Protein AF-A0A484AY51-F1 (afdb_monomer_lite)

Structure (mmCIF, N/CA/C/O backbone):
data_AF-A0A484AY51-F1
#
_entry.id   AF-A0A484AY51-F1
#
loop_
_atom_site.group_PDB
_atom_site.id
_atom_site.type_symbol
_atom_site.label_atom_id
_atom_site.label_alt_id
_atom_site.label_comp_id
_atom_site.label_asym_id
_atom_site.label_entity_id
_atom_site.label_seq_id
_atom_site.pdbx_PDB_ins_code
_atom_site.Cartn_x
_atom_site.Cartn_y
_atom_site.Cartn_z
_atom_site.occupancy
_atom_site.B_iso_or_equiv
_atom_site.auth_seq_id
_atom_site.auth_comp_id
_atom_site.auth_asym_id
_atom_site.auth_atom_id
_atom_site.pdbx_PDB_model_num
ATOM 1 N N . MET A 1 1 ? -31.435 -18.342 19.266 1.00 56.81 1 MET A N 1
ATOM 2 C CA . MET A 1 1 ? -32.125 -17.914 18.038 1.00 56.81 1 MET A CA 1
ATOM 3 C C . MET A 1 1 ? -33.292 -17.055 18.434 1.00 56.81 1 MET A C 1
ATOM 5 O O . MET A 1 1 ? -34.132 -17.495 19.212 1.00 56.81 1 MET A O 1
ATOM 9 N N . THR A 1 2 ? -33.262 -15.815 17.988 1.00 71.94 2 THR A N 1
ATOM 10 C CA . THR A 1 2 ? -34.266 -14.807 18.298 1.00 71.94 2 THR A CA 1
ATOM 11 C C . THR A 1 2 ? -35.430 -14.921 17.310 1.00 71.94 2 THR A C 1
ATOM 13 O O . THR A 1 2 ? -35.272 -15.428 16.202 1.00 71.94 2 THR A O 1
ATOM 16 N N . GLU A 1 3 ? -36.619 -14.450 17.688 1.00 75.69 3 GLU A N 1
ATOM 17 C CA . GLU A 1 3 ? -37.786 -14.359 16.788 1.00 75.69 3 GLU A CA 1
ATOM 18 C C . GLU A 1 3 ? -37.479 -13.536 15.515 1.00 75.69 3 GLU A C 1
ATOM 20 O O . GLU A 1 3 ? -38.120 -13.686 14.474 1.00 75.69 3 GLU A O 1
ATOM 25 N N . TRP A 1 4 ? -36.458 -12.684 15.606 1.00 78.94 4 TRP A N 1
ATOM 26 C CA . TRP A 1 4 ? -35.929 -11.865 14.529 1.00 78.94 4 TRP A CA 1
ATOM 27 C C . TRP A 1 4 ? -35.186 -12.695 13.468 1.00 78.94 4 TRP A C 1
ATOM 29 O O . TRP A 1 4 ? -35.510 -12.569 12.288 1.00 78.94 4 TRP A O 1
ATOM 39 N N . ASP A 1 5 ? -34.316 -13.631 13.875 1.00 78.81 5 ASP A N 1
ATOM 40 C CA . ASP A 1 5 ? -33.577 -14.527 12.960 1.00 78.81 5 ASP A CA 1
ATOM 41 C C . ASP A 1 5 ? -34.530 -15.357 12.077 1.00 78.81 5 ASP A C 1
ATOM 43 O O . ASP A 1 5 ? -34.266 -15.621 10.903 1.00 78.81 5 ASP A O 1
ATOM 47 N N . PHE A 1 6 ? -35.680 -15.755 12.634 1.00 85.75 6 PHE A N 1
ATOM 48 C CA . PHE A 1 6 ? -36.718 -16.471 11.893 1.00 85.75 6 PHE A CA 1
ATOM 49 C C . PHE A 1 6 ? -37.406 -15.587 10.852 1.00 85.75 6 PHE A C 1
ATOM 51 O O . PHE A 1 6 ? -37.556 -16.007 9.704 1.00 85.75 6 PHE A O 1
ATOM 58 N N . LYS A 1 7 ? -37.822 -14.372 11.236 1.00 86.88 7 LYS A N 1
ATOM 59 C CA . LYS A 1 7 ? -38.472 -13.422 10.318 1.00 86.88 7 LYS A CA 1
ATOM 60 C C . LYS A 1 7 ? -37.542 -13.046 9.167 1.00 86.88 7 LYS A C 1
ATOM 62 O O . LYS A 1 7 ? -37.990 -12.962 8.027 1.00 86.88 7 LYS A O 1
ATOM 67 N N . GLU A 1 8 ? -36.253 -12.884 9.451 1.00 89.19 8 GLU A N 1
ATOM 68 C CA . GLU A 1 8 ? -35.246 -12.563 8.445 1.00 89.19 8 GLU A CA 1
ATOM 69 C C . GLU A 1 8 ? -35.010 -13.722 7.464 1.00 89.19 8 GLU A C 1
ATOM 71 O O . GLU A 1 8 ? -35.082 -13.527 6.248 1.00 89.19 8 GLU A O 1
ATOM 76 N N . LEU A 1 9 ? -34.782 -14.944 7.966 1.00 90.38 9 LEU A N 1
ATOM 77 C CA . LEU A 1 9 ? -34.626 -16.126 7.113 1.00 90.38 9 LEU A CA 1
ATOM 78 C C . LEU A 1 9 ? -35.885 -16.374 6.274 1.00 90.38 9 LEU A C 1
ATOM 80 O O . LEU A 1 9 ? -35.796 -16.731 5.101 1.00 90.38 9 LEU A O 1
ATOM 84 N N . ARG A 1 10 ? -37.064 -16.148 6.860 1.00 91.69 10 ARG A N 1
ATOM 85 C CA . ARG A 1 10 ? -38.342 -16.295 6.170 1.00 91.69 10 ARG A CA 1
ATOM 86 C C . ARG A 1 10 ? -38.485 -15.316 5.010 1.00 91.69 10 ARG A C 1
ATOM 88 O O . ARG A 1 10 ? -38.770 -15.755 3.901 1.00 91.69 10 ARG A O 1
ATOM 95 N N . ALA A 1 11 ? -38.210 -14.032 5.241 1.00 91.19 11 ALA A N 1
ATOM 96 C CA . ALA A 1 11 ? -38.243 -13.017 4.192 1.00 91.19 11 ALA A CA 1
ATOM 97 C C . ALA A 1 11 ? -37.279 -13.354 3.040 1.00 91.19 11 ALA A C 1
ATOM 99 O O . ALA A 1 11 ? -37.641 -13.240 1.871 1.00 91.19 11 ALA A O 1
ATOM 100 N N . LYS A 1 12 ? -36.071 -13.837 3.362 1.00 92.12 12 LYS A N 1
ATOM 101 C CA . LYS A 1 12 ? -35.072 -14.271 2.372 1.00 92.12 12 LYS A CA 1
ATOM 102 C C . LYS A 1 12 ? -35.547 -15.463 1.530 1.00 92.12 12 LYS A C 1
ATOM 104 O O . LYS A 1 12 ? -35.363 -15.468 0.315 1.00 92.12 12 LYS A O 1
ATOM 109 N N . LEU A 1 13 ? -36.183 -16.454 2.154 1.00 92.06 13 LEU A N 1
ATOM 110 C CA . LEU A 1 13 ? -36.746 -17.618 1.463 1.00 92.06 13 LEU A CA 1
ATOM 111 C C . LEU A 1 13 ? -37.954 -17.255 0.587 1.00 92.06 13 LEU A C 1
ATOM 113 O O . LEU A 1 13 ? -38.069 -17.777 -0.521 1.00 92.06 13 LEU A O 1
ATOM 117 N N . ASP A 1 14 ? -38.810 -16.336 1.042 1.00 92.38 14 ASP A N 1
ATOM 118 C CA . ASP A 1 14 ? -39.962 -15.849 0.273 1.00 92.38 14 ASP A CA 1
ATOM 119 C C . ASP A 1 14 ? -39.529 -15.134 -1.015 1.00 92.38 14 ASP A C 1
ATOM 121 O O . ASP A 1 14 ? -40.112 -15.371 -2.072 1.00 92.38 14 ASP A O 1
ATOM 125 N N . VAL A 1 15 ? -38.456 -14.335 -0.963 1.00 92.38 15 VAL A N 1
ATOM 126 C CA . VAL A 1 15 ? -37.865 -13.695 -2.156 1.00 92.38 15 VAL A CA 1
ATOM 127 C C . VAL A 1 15 ? -37.377 -14.731 -3.174 1.00 92.38 15 VAL A C 1
ATOM 129 O O . VAL A 1 15 ? -37.476 -14.509 -4.378 1.00 92.38 15 VAL A O 1
ATOM 132 N N . MET A 1 16 ? -36.891 -15.884 -2.708 1.00 89.12 16 MET A N 1
ATOM 133 C CA . MET A 1 16 ? -36.483 -17.002 -3.566 1.00 89.12 16 MET A CA 1
ATOM 134 C C . MET A 1 16 ? -37.655 -17.898 -4.007 1.00 89.12 16 MET A C 1
ATOM 136 O O . MET A 1 16 ? -37.438 -18.882 -4.712 1.00 89.12 16 MET A O 1
ATOM 140 N N . GLY A 1 17 ? -38.891 -17.573 -3.611 1.00 91.19 17 GLY A N 1
ATOM 141 C CA . GLY A 1 17 ? -40.099 -18.317 -3.970 1.00 91.19 17 GLY A CA 1
ATOM 142 C C . GLY A 1 17 ? -40.389 -19.538 -3.090 1.00 91.19 17 GLY A C 1
ATOM 143 O O . GLY A 1 17 ? -41.310 -20.297 -3.392 1.00 91.19 17 GLY A O 1
ATOM 144 N N . PHE A 1 18 ? -39.654 -19.740 -1.993 1.00 91.88 18 PHE A N 1
ATOM 145 C CA . PHE A 1 18 ? -39.886 -20.847 -1.061 1.00 91.88 18 PHE A CA 1
ATOM 146 C C . PHE A 1 18 ? -40.953 -20.482 -0.024 1.00 91.88 18 PHE A C 1
ATOM 148 O O . PHE A 1 18 ? -40.652 -20.139 1.120 1.00 91.88 18 PHE A O 1
ATOM 155 N N . THR A 1 19 ? -42.222 -20.593 -0.421 1.00 90.31 19 THR A N 1
ATOM 156 C CA . THR A 1 19 ? -43.358 -20.128 0.388 1.00 90.31 19 THR A CA 1
ATOM 157 C C . THR A 1 19 ? -43.914 -21.161 1.379 1.00 90.31 19 THR A C 1
ATOM 159 O O . THR A 1 19 ? -44.705 -20.794 2.247 1.00 90.31 19 THR A O 1
ATOM 162 N N . GLN A 1 20 ? -43.473 -22.424 1.347 1.00 89.69 20 GLN A N 1
ATOM 163 C CA . GLN A 1 20 ? -43.902 -23.453 2.312 1.00 89.69 20 GLN A CA 1
ATOM 164 C C . GLN A 1 20 ? -43.631 -23.087 3.782 1.00 89.69 20 GLN A C 1
ATOM 166 O O . GLN A 1 20 ? -42.630 -22.451 4.108 1.00 89.69 20 GLN A O 1
ATOM 171 N N . THR A 1 21 ? -44.509 -23.537 4.684 1.00 87.69 21 THR A N 1
ATOM 172 C CA . THR A 1 21 ? -44.383 -23.337 6.137 1.00 87.69 21 THR A CA 1
ATOM 173 C C . THR A 1 21 ? -43.102 -23.969 6.681 1.00 87.69 21 THR A C 1
ATOM 175 O O . THR A 1 21 ? -42.864 -25.156 6.459 1.00 87.69 21 THR A O 1
ATOM 178 N N . LEU A 1 22 ? -42.306 -23.198 7.429 1.00 85.88 22 LEU A N 1
ATOM 179 C CA . LEU A 1 22 ? -41.029 -23.642 7.990 1.00 85.88 22 LEU A CA 1
ATOM 180 C C . LEU A 1 22 ? -41.187 -24.026 9.477 1.00 85.88 22 LEU A C 1
ATOM 182 O O . LEU A 1 22 ? -41.465 -23.146 10.295 1.00 85.88 22 LEU A O 1
ATOM 186 N N . PRO A 1 23 ? -41.005 -25.307 9.858 1.00 88.62 23 PRO A N 1
ATOM 187 C CA . PRO A 1 23 ? -41.055 -25.726 11.256 1.00 88.62 23 PRO A CA 1
ATOM 188 C C . PRO A 1 23 ? -39.945 -25.072 12.083 1.00 88.62 23 PRO A C 1
ATOM 190 O O . PRO A 1 23 ? -38.806 -24.976 11.629 1.00 88.62 23 PRO A O 1
ATOM 193 N N . VAL A 1 24 ? -40.245 -24.709 13.333 1.00 83.06 24 VAL A N 1
ATOM 194 C CA . VAL A 1 24 ? -39.299 -23.999 14.218 1.00 83.06 24 VAL A CA 1
ATOM 195 C C . VAL A 1 24 ? -37.986 -24.771 14.418 1.00 83.06 24 VAL A C 1
ATOM 197 O O . VAL A 1 24 ? -36.909 -24.182 14.436 1.00 83.06 24 VAL A O 1
ATOM 200 N N . LEU A 1 25 ? -38.056 -26.103 14.485 1.00 87.25 25 LEU A N 1
ATOM 201 C CA . LEU A 1 25 ? -36.881 -26.970 14.633 1.00 87.25 25 LEU A CA 1
ATOM 202 C C . LEU A 1 25 ? -35.974 -26.999 13.390 1.00 87.25 25 LEU A C 1
ATOM 204 O O . LEU A 1 25 ? -34.797 -27.324 13.508 1.00 87.25 25 LEU A O 1
ATOM 208 N N . ALA A 1 26 ? -36.497 -26.661 12.207 1.00 88.00 26 ALA A N 1
ATOM 209 C CA . ALA A 1 26 ? -35.753 -26.702 10.947 1.00 88.00 26 ALA A CA 1
ATOM 210 C C . ALA A 1 26 ? -35.004 -25.393 10.643 1.00 88.00 26 ALA A C 1
ATOM 212 O O . ALA A 1 26 ? -34.120 -25.379 9.789 1.00 88.00 26 ALA A O 1
ATOM 213 N N . ILE A 1 27 ? -35.321 -24.302 11.348 1.00 87.56 27 ILE A N 1
ATOM 214 C CA . ILE A 1 27 ? -34.747 -22.969 11.117 1.00 87.56 27 ILE A CA 1
ATOM 215 C C . ILE A 1 27 ? -33.204 -22.953 11.174 1.00 87.56 27 ILE A C 1
ATOM 217 O O . ILE A 1 27 ? -32.616 -22.374 10.262 1.00 87.56 27 ILE A O 1
ATOM 221 N N . PRO A 1 28 ? -32.514 -23.582 12.154 1.00 89.12 28 PRO A N 1
ATOM 222 C CA . PRO A 1 28 ? -31.050 -23.534 12.203 1.00 89.12 28 PRO A CA 1
ATOM 223 C C . PRO A 1 28 ? -30.410 -24.215 10.987 1.00 89.12 28 PRO A C 1
ATOM 225 O O . PRO A 1 28 ? -29.444 -23.711 10.422 1.00 89.12 28 PRO A O 1
ATOM 228 N N . LEU A 1 29 ? -30.980 -25.347 10.562 1.00 91.06 29 LEU A N 1
ATOM 229 C CA . LEU A 1 29 ? -30.489 -26.118 9.424 1.00 91.06 29 LEU A CA 1
ATOM 230 C C . LEU A 1 29 ? -30.723 -25.373 8.108 1.00 91.06 29 LEU A C 1
ATOM 232 O O . LEU A 1 29 ? -29.809 -25.245 7.301 1.00 91.06 29 LEU A O 1
ATOM 236 N N . VAL A 1 30 ? -31.933 -24.848 7.902 1.00 92.06 30 VAL A N 1
ATOM 237 C CA . VAL A 1 30 ? -32.263 -24.085 6.691 1.00 92.06 30 VAL A CA 1
ATOM 238 C C . VAL A 1 30 ? -31.471 -22.780 6.634 1.00 92.06 30 VAL A C 1
ATOM 240 O O . VAL A 1 30 ? -31.006 -22.406 5.563 1.00 92.06 30 VAL A O 1
ATOM 243 N N . GLY A 1 31 ? -31.241 -22.127 7.776 1.00 90.62 31 GLY A N 1
ATOM 244 C CA . GLY A 1 31 ? -30.374 -20.955 7.872 1.00 90.62 31 GLY A CA 1
ATOM 245 C C . GLY A 1 31 ? -28.925 -21.257 7.486 1.00 90.62 31 GLY A C 1
ATOM 246 O O . GLY A 1 31 ? -28.332 -20.495 6.725 1.00 90.62 31 GLY A O 1
ATOM 247 N N . ALA A 1 32 ? -28.377 -22.389 7.939 1.00 92.56 32 ALA A N 1
ATOM 248 C CA . ALA A 1 32 ? -27.035 -22.830 7.560 1.00 92.56 32 ALA A CA 1
ATOM 249 C C . ALA A 1 32 ? -26.935 -23.137 6.056 1.00 92.56 32 ALA A C 1
ATOM 251 O O . ALA A 1 32 ? -26.063 -22.596 5.383 1.00 92.56 32 ALA A O 1
ATOM 252 N N . ILE A 1 33 ? -27.878 -23.914 5.510 1.00 93.12 33 ILE A N 1
ATOM 253 C CA . ILE A 1 33 ? -27.913 -24.260 4.078 1.00 93.12 33 ILE A CA 1
ATOM 254 C C . ILE A 1 33 ? -28.050 -23.004 3.211 1.00 93.12 33 ILE A C 1
ATOM 256 O O . ILE A 1 33 ? -27.379 -22.878 2.189 1.00 93.12 33 ILE A O 1
ATOM 260 N N . PHE A 1 34 ? -28.898 -22.057 3.615 1.00 91.69 34 PHE A N 1
ATOM 261 C CA . PHE A 1 34 ? -29.051 -20.787 2.911 1.00 91.69 34 PHE A CA 1
ATOM 262 C C . PHE A 1 34 ? -27.759 -19.965 2.955 1.00 91.69 34 PHE A C 1
ATOM 264 O O . PHE A 1 34 ? -27.333 -19.433 1.934 1.00 91.69 34 PHE A O 1
ATOM 271 N N . GLY A 1 35 ? -27.112 -19.887 4.122 1.00 92.25 35 GLY A N 1
ATOM 272 C CA . GLY A 1 35 ? -25.822 -19.218 4.274 1.00 92.25 35 GLY A CA 1
ATOM 273 C C . GLY A 1 35 ? -24.736 -19.828 3.385 1.00 92.25 35 GLY A C 1
ATOM 274 O O . GLY A 1 35 ? -23.993 -19.093 2.736 1.00 92.25 35 GLY A O 1
ATOM 275 N N . ASP A 1 36 ? -24.680 -21.156 3.299 1.00 95.75 36 ASP A N 1
ATOM 276 C CA . ASP A 1 36 ? -23.741 -21.866 2.430 1.00 95.75 36 ASP A CA 1
ATOM 277 C C . ASP A 1 36 ? -24.063 -21.655 0.945 1.00 95.75 36 ASP A C 1
ATOM 279 O O . ASP A 1 36 ? -23.153 -21.467 0.136 1.00 95.75 36 ASP A O 1
ATOM 283 N N . LEU A 1 37 ? -25.345 -21.605 0.572 1.00 93.75 37 LEU A N 1
ATOM 284 C CA . LEU A 1 37 ? -25.769 -21.293 -0.793 1.00 93.75 37 LEU A CA 1
ATOM 285 C C . LEU A 1 37 ? -25.359 -19.871 -1.199 1.00 93.75 37 LEU A C 1
ATOM 287 O O . LEU A 1 37 ? -24.804 -19.673 -2.276 1.00 93.75 37 LEU A O 1
ATOM 291 N N . VAL A 1 38 ? -25.566 -18.881 -0.327 1.00 92.06 38 VAL A N 1
ATOM 292 C CA . VAL A 1 38 ? -25.131 -17.499 -0.583 1.00 92.06 38 VAL A CA 1
ATOM 293 C C . VAL A 1 38 ? -23.617 -17.453 -0.773 1.00 92.06 38 VAL A C 1
ATOM 295 O O . VAL A 1 38 ? -23.157 -17.019 -1.828 1.00 92.06 38 VAL A O 1
ATOM 298 N N . LYS A 1 39 ? -22.845 -18.009 0.169 1.00 94.69 39 LYS A N 1
ATOM 299 C CA . LYS A 1 39 ? -21.378 -18.045 0.075 1.00 94.69 39 LYS A CA 1
ATOM 300 C C . LYS A 1 39 ? -20.891 -18.733 -1.197 1.00 94.69 39 LYS A C 1
ATOM 302 O O . LYS A 1 39 ? -20.033 -18.203 -1.891 1.00 94.69 39 LYS A O 1
ATOM 307 N N . THR A 1 40 ? -21.444 -19.896 -1.538 1.00 95.62 40 THR A N 1
ATOM 308 C CA . THR A 1 40 ? -21.043 -20.626 -2.752 1.00 95.62 40 THR A CA 1
ATOM 309 C C . THR A 1 40 ? -21.396 -19.863 -4.026 1.00 95.62 40 THR A C 1
ATOM 311 O O . THR A 1 40 ? -20.592 -19.846 -4.957 1.00 95.62 40 THR A O 1
ATOM 314 N N . THR A 1 41 ? -22.542 -19.174 -4.077 1.00 94.06 41 THR A N 1
ATOM 315 C CA . THR A 1 41 ? -22.903 -18.330 -5.230 1.00 94.06 41 THR A CA 1
ATOM 316 C C . THR A 1 41 ? -22.042 -17.073 -5.357 1.00 94.06 41 THR A C 1
ATOM 318 O O . THR A 1 41 ? -21.743 -16.662 -6.479 1.00 94.06 41 THR A O 1
ATOM 321 N N . GLU A 1 42 ? -21.615 -16.474 -4.245 1.00 94.38 42 GLU A N 1
ATOM 322 C CA . GLU A 1 42 ? -20.663 -15.358 -4.234 1.00 94.38 42 GLU A CA 1
ATOM 323 C C . GLU A 1 42 ? -19.278 -15.823 -4.692 1.00 94.38 42 GLU A C 1
ATOM 325 O O . GLU A 1 42 ? -18.751 -15.280 -5.660 1.00 94.38 42 GLU A O 1
ATOM 330 N N . CYS A 1 43 ? -18.756 -16.922 -4.136 1.00 95.50 43 CYS A N 1
ATOM 331 C CA . CYS A 1 43 ? -17.496 -17.514 -4.593 1.00 95.50 43 CYS A CA 1
ATOM 332 C C . CYS A 1 43 ? -17.532 -17.894 -6.084 1.00 95.50 43 CYS A C 1
ATOM 334 O O . CYS A 1 43 ? -16.549 -17.702 -6.802 1.00 95.50 43 CYS A O 1
ATOM 336 N N . LEU A 1 44 ? -18.656 -18.414 -6.590 1.00 95.50 44 LEU A N 1
ATOM 337 C CA . LEU A 1 44 ? -18.804 -18.723 -8.015 1.00 95.50 44 LEU A CA 1
ATOM 338 C C . LEU A 1 44 ? -18.791 -17.453 -8.883 1.00 95.50 44 LEU A C 1
ATOM 340 O O . LEU A 1 44 ? -18.266 -17.453 -9.995 1.00 95.50 44 LEU A O 1
ATOM 344 N N . ARG A 1 45 ? -19.365 -16.356 -8.385 1.00 96.00 45 ARG A N 1
ATOM 345 C CA . ARG A 1 45 ? -19.360 -15.063 -9.074 1.00 96.00 45 ARG A CA 1
ATOM 346 C C . ARG A 1 45 ? -17.954 -14.474 -9.136 1.00 96.00 45 ARG A C 1
ATOM 348 O O . ARG A 1 45 ? -17.544 -14.032 -10.207 1.00 96.00 45 ARG A O 1
ATOM 355 N N . ASP A 1 46 ? -17.221 -14.535 -8.030 1.00 95.06 46 ASP A N 1
ATOM 356 C CA . ASP A 1 46 ? -15.845 -14.044 -7.937 1.00 95.06 46 ASP A CA 1
ATOM 357 C C . ASP A 1 46 ? -14.905 -14.859 -8.825 1.00 95.06 46 ASP A C 1
ATOM 359 O O . ASP A 1 46 ? -14.160 -14.296 -9.624 1.00 95.06 46 ASP A O 1
ATOM 363 N N . THR A 1 47 ? -15.004 -16.191 -8.779 1.00 94.75 47 THR A N 1
ATOM 364 C CA . THR A 1 47 ? -14.223 -17.069 -9.667 1.00 94.75 47 THR A CA 1
ATOM 365 C C . THR A 1 47 ? -14.557 -16.834 -11.137 1.00 94.75 47 THR A C 1
ATOM 367 O O . THR A 1 47 ? -13.649 -16.759 -11.959 1.00 94.75 47 THR A O 1
ATOM 370 N N . LYS A 1 48 ? -15.835 -16.643 -11.497 1.00 96.25 48 LYS A N 1
ATOM 371 C CA . LYS A 1 48 ? -16.221 -16.287 -12.871 1.00 96.25 48 LYS A CA 1
ATOM 372 C C . LYS A 1 48 ? -15.607 -14.956 -13.305 1.00 96.25 48 LYS A C 1
ATOM 374 O O . LYS A 1 48 ? -15.135 -14.860 -14.434 1.00 96.25 48 LYS A O 1
ATOM 379 N N . LYS A 1 49 ? -15.605 -13.947 -12.430 1.00 95.69 49 LYS A N 1
ATOM 380 C CA . LYS A 1 49 ? -14.979 -12.649 -12.708 1.00 95.69 49 LYS A CA 1
ATOM 381 C C . LYS A 1 49 ? -13.474 -12.806 -12.935 1.00 95.69 49 LYS A C 1
ATOM 383 O O . LYS A 1 49 ? -12.967 -12.341 -13.947 1.00 95.69 49 LYS A O 1
ATOM 388 N N . GLN A 1 50 ? -12.800 -13.554 -12.067 1.00 95.44 50 GLN A N 1
ATOM 389 C CA . GLN A 1 50 ? -11.371 -13.824 -12.185 1.00 95.44 50 GLN A CA 1
ATOM 390 C C . GLN A 1 50 ? -11.023 -14.607 -13.461 1.00 95.44 50 GLN A C 1
ATOM 392 O O . GLN A 1 50 ? -10.011 -14.338 -14.095 1.00 95.44 50 GLN A O 1
ATOM 397 N N . VAL A 1 51 ? -11.872 -15.549 -13.887 1.00 94.62 51 VAL A N 1
ATOM 398 C CA . VAL A 1 51 ? -11.698 -16.252 -15.169 1.00 94.62 51 VAL A CA 1
ATOM 399 C C . VAL A 1 51 ? -11.805 -15.290 -16.351 1.00 94.62 51 VAL A C 1
ATOM 401 O O . VAL A 1 51 ? -11.025 -15.414 -17.288 1.00 94.62 51 VAL A O 1
ATOM 404 N N . VAL A 1 52 ? -12.740 -14.336 -16.321 1.00 94.50 52 VAL A N 1
ATOM 405 C CA . VAL A 1 52 ? -12.855 -13.316 -17.377 1.00 94.50 52 VAL A CA 1
ATOM 406 C C . VAL A 1 52 ? -11.602 -12.440 -17.416 1.00 94.50 52 VAL A C 1
ATOM 408 O O . VAL A 1 52 ? -11.019 -12.295 -18.484 1.00 94.50 52 VAL A O 1
ATOM 411 N N . GLU A 1 53 ? -11.132 -11.961 -16.263 1.00 92.81 53 GLU A N 1
ATOM 412 C CA . GLU A 1 53 ? -9.895 -11.170 -16.158 1.00 92.81 53 GLU A CA 1
ATOM 413 C C . GLU A 1 53 ? -8.678 -11.946 -16.699 1.00 92.81 53 GLU A C 1
ATOM 415 O O . GLU A 1 53 ? -7.901 -11.418 -17.492 1.00 92.81 53 GLU A O 1
ATOM 420 N N . LEU A 1 54 ? -8.547 -13.234 -16.361 1.00 93.56 54 LEU A N 1
ATOM 421 C CA . LEU A 1 54 ? -7.473 -14.090 -16.880 1.00 93.56 54 LEU A CA 1
ATOM 422 C C . LEU A 1 54 ? -7.580 -14.340 -18.392 1.00 93.56 54 LEU A C 1
ATOM 424 O O . LEU A 1 54 ? -6.559 -14.490 -19.063 1.00 93.56 54 LEU A O 1
ATOM 428 N N . LEU A 1 55 ? -8.793 -14.416 -18.946 1.00 91.56 55 LEU A N 1
ATOM 429 C CA . LEU A 1 55 ? -8.997 -14.561 -20.390 1.00 91.56 55 LEU A CA 1
ATOM 430 C C . LEU A 1 55 ? -8.641 -13.276 -21.144 1.00 91.56 55 LEU A C 1
ATOM 432 O O . LEU A 1 55 ? -8.046 -13.356 -22.218 1.00 91.56 55 LEU A O 1
ATOM 436 N N . GLU A 1 56 ? -8.961 -12.113 -20.581 1.00 92.00 56 GLU A N 1
ATOM 437 C CA . GLU A 1 56 ? -8.545 -10.813 -21.114 1.00 92.00 56 GLU A CA 1
ATOM 438 C C . GLU A 1 56 ? -7.021 -10.667 -21.064 1.00 92.00 56 GLU A C 1
ATOM 440 O O . GLU A 1 56 ? -6.397 -10.305 -22.063 1.00 92.00 56 GLU A O 1
ATOM 445 N N . GLU A 1 57 ? -6.398 -11.043 -19.945 1.00 90.69 57 GLU A N 1
ATOM 446 C CA . GLU A 1 57 ? -4.943 -11.042 -19.811 1.00 90.69 57 GLU A CA 1
ATOM 447 C C . GLU A 1 57 ? -4.291 -11.988 -20.831 1.00 90.69 57 GLU A C 1
ATOM 449 O O . GLU A 1 57 ? -3.359 -11.601 -21.539 1.00 90.69 57 GLU A O 1
ATOM 454 N N . LYS A 1 58 ? -4.824 -13.209 -20.985 1.00 89.25 58 LYS A N 1
ATOM 455 C CA . LYS A 1 58 ? -4.379 -14.176 -22.001 1.00 89.25 58 LYS A CA 1
ATOM 456 C C . LYS A 1 58 ? -4.446 -13.585 -23.409 1.00 89.25 58 LYS A C 1
ATOM 458 O O . LYS A 1 58 ? -3.492 -13.748 -24.166 1.00 89.25 58 LYS A O 1
ATOM 463 N N . ALA A 1 59 ? -5.540 -12.910 -23.761 1.00 86.94 59 ALA A N 1
ATOM 464 C CA . ALA A 1 59 ? -5.694 -12.288 -25.072 1.00 86.94 59 ALA A CA 1
ATOM 465 C C . ALA A 1 59 ? -4.648 -11.182 -25.299 1.00 86.94 59 ALA A C 1
ATOM 467 O O . ALA A 1 59 ? -4.023 -11.139 -26.359 1.00 86.94 59 ALA A O 1
ATOM 468 N N . CYS A 1 60 ? -4.389 -10.346 -24.289 1.00 85.81 60 CYS A N 1
ATOM 469 C CA . CYS A 1 60 ? -3.338 -9.327 -24.330 1.00 85.81 60 CYS A CA 1
ATOM 470 C C . CYS A 1 60 ? -1.942 -9.938 -24.530 1.00 85.81 60 CYS A C 1
ATOM 472 O O . CYS A 1 60 ? -1.167 -9.449 -25.355 1.00 85.81 60 CYS A O 1
ATOM 474 N N . TRP A 1 61 ? -1.625 -11.031 -23.828 1.00 83.81 61 TRP A N 1
ATOM 475 C CA . TRP A 1 61 ? -0.367 -11.758 -24.017 1.00 83.81 61 TRP A CA 1
ATOM 476 C C . TRP A 1 61 ? -0.261 -12.373 -25.417 1.00 83.81 61 TRP A C 1
ATOM 478 O O . TRP A 1 61 ? 0.788 -12.269 -26.051 1.00 83.81 61 TRP A O 1
ATOM 488 N N . GLU A 1 62 ? -1.334 -12.977 -25.932 1.00 81.06 62 GLU A N 1
ATOM 489 C CA . GLU A 1 62 ? -1.360 -13.544 -27.287 1.00 81.06 62 GLU A CA 1
ATOM 490 C C . GLU A 1 62 ? -1.130 -12.466 -28.358 1.00 81.06 62 GLU A C 1
ATOM 492 O O . GLU A 1 62 ? -0.316 -12.677 -29.260 1.00 81.06 62 GLU A O 1
ATOM 497 N N . LEU A 1 63 ? -1.754 -11.293 -28.208 1.00 81.44 63 LEU A N 1
ATOM 498 C CA . LEU A 1 63 ? -1.530 -10.114 -29.053 1.00 81.44 63 LEU A CA 1
ATOM 499 C C . LEU A 1 63 ? -0.088 -9.597 -28.965 1.00 81.44 63 LEU A C 1
ATOM 501 O O . LEU A 1 63 ? 0.520 -9.298 -29.991 1.00 81.44 63 LEU A O 1
ATOM 505 N N . GLY A 1 64 ? 0.488 -9.527 -27.761 1.00 78.38 64 GLY A N 1
ATOM 506 C CA . GLY A 1 64 ? 1.865 -9.072 -27.554 1.00 78.38 64 GLY A CA 1
ATOM 507 C C . GLY A 1 64 ? 2.928 -10.001 -28.154 1.00 78.38 64 GLY A C 1
ATOM 508 O O . GLY A 1 64 ? 4.002 -9.538 -28.539 1.00 78.38 64 GLY A O 1
ATOM 509 N N . VAL A 1 65 ? 2.643 -11.303 -28.269 1.00 81.62 65 VAL A N 1
ATOM 510 C CA . VAL A 1 65 ? 3.568 -12.297 -28.849 1.00 81.62 65 VAL A CA 1
ATOM 511 C C . VAL A 1 65 ? 3.491 -12.338 -30.383 1.00 81.62 65 VAL A C 1
ATOM 513 O O . VAL A 1 65 ? 4.450 -12.753 -31.038 1.00 81.62 65 VAL A O 1
ATOM 516 N N . GLU A 1 66 ? 2.390 -11.887 -30.984 1.00 82.25 66 GLU A N 1
ATOM 517 C CA . GLU A 1 66 ? 2.154 -11.976 -32.431 1.00 82.25 66 GLU A CA 1
ATOM 518 C C . GLU A 1 66 ? 3.221 -11.281 -33.310 1.00 82.25 66 GLU A C 1
ATOM 520 O O . GLU A 1 66 ? 3.667 -11.897 -34.285 1.00 82.25 66 GLU A O 1
ATOM 525 N N . PRO A 1 67 ? 3.744 -10.085 -32.960 1.00 78.31 67 PRO A N 1
ATOM 526 C CA . PRO A 1 67 ? 4.844 -9.460 -33.697 1.00 78.31 67 PRO A CA 1
ATOM 527 C C . PRO A 1 67 ? 6.101 -10.334 -33.736 1.00 78.31 67 PRO A C 1
ATOM 529 O O . PRO A 1 67 ? 6.730 -10.469 -34.782 1.00 78.31 67 PRO A O 1
ATOM 532 N N . TYR A 1 68 ? 6.430 -11.000 -32.626 1.00 82.31 68 TYR A N 1
ATOM 533 C CA . TYR A 1 68 ? 7.588 -11.891 -32.551 1.00 82.31 68 TYR A CA 1
ATOM 534 C C . TYR A 1 68 ? 7.396 -13.160 -33.383 1.00 82.31 68 TYR A C 1
ATOM 536 O O . TYR A 1 68 ? 8.359 -13.664 -33.958 1.00 82.31 68 TYR A O 1
ATOM 544 N N . LYS A 1 69 ? 6.167 -13.684 -33.490 1.00 80.88 69 LYS A N 1
ATOM 545 C CA . LYS A 1 69 ? 5.875 -14.803 -34.403 1.00 80.88 69 LYS A CA 1
ATOM 546 C C . LYS A 1 69 ? 6.037 -14.386 -35.861 1.00 80.88 69 LYS A C 1
ATOM 548 O O . LYS A 1 69 ? 6.631 -15.134 -36.640 1.00 80.88 69 LYS A O 1
ATOM 553 N N . CYS A 1 70 ? 5.552 -13.198 -36.219 1.00 80.00 70 CYS A N 1
ATOM 554 C CA . CYS A 1 70 ? 5.704 -12.644 -37.562 1.00 80.00 70 CYS A CA 1
ATOM 555 C C . CYS A 1 70 ? 7.185 -12.423 -37.901 1.00 80.00 70 CYS A C 1
ATOM 557 O O . CYS A 1 70 ? 7.648 -12.883 -38.945 1.00 80.00 70 CYS A O 1
ATOM 559 N N . ASP A 1 71 ? 7.947 -11.809 -36.992 1.00 82.81 71 ASP A N 1
ATOM 560 C CA . ASP A 1 71 ? 9.383 -11.583 -37.163 1.00 82.81 71 ASP A CA 1
ATOM 561 C C . ASP A 1 71 ? 10.168 -12.892 -37.246 1.00 82.81 71 ASP A C 1
ATOM 563 O O . ASP A 1 71 ? 10.996 -13.037 -38.139 1.00 82.81 71 ASP A O 1
ATOM 567 N N . ASN A 1 72 ? 9.876 -13.882 -36.397 1.00 84.50 72 ASN A N 1
ATOM 568 C CA . ASN A 1 72 ? 10.504 -15.202 -36.495 1.00 84.50 72 ASN A CA 1
ATOM 569 C C . ASN A 1 72 ? 10.194 -15.879 -37.834 1.00 84.50 72 ASN A C 1
ATOM 571 O O . ASN A 1 72 ? 11.085 -16.467 -38.439 1.00 84.50 72 ASN A O 1
ATOM 575 N N . THR A 1 73 ? 8.958 -15.775 -38.324 1.00 83.00 73 THR A N 1
ATOM 576 C CA . THR A 1 73 ? 8.570 -16.342 -39.625 1.00 83.00 73 THR A CA 1
ATOM 577 C C . THR A 1 73 ? 9.310 -15.647 -40.771 1.00 83.00 73 THR A C 1
ATOM 579 O O . THR A 1 73 ? 9.830 -16.320 -41.661 1.00 83.00 73 THR A O 1
ATOM 582 N N . ARG A 1 74 ? 9.428 -14.313 -40.723 1.00 88.81 74 ARG A N 1
ATOM 583 C CA . ARG A 1 74 ? 10.192 -13.526 -41.702 1.00 88.81 74 ARG A CA 1
ATOM 584 C C . ARG A 1 74 ? 11.684 -13.856 -41.656 1.00 88.81 74 ARG A C 1
ATOM 586 O O . ARG A 1 74 ? 12.265 -14.141 -42.694 1.00 88.81 74 ARG A O 1
ATOM 593 N N . LEU A 1 75 ? 12.291 -13.877 -40.471 1.00 88.38 75 LEU A N 1
ATOM 594 C CA . LEU A 1 75 ? 13.707 -14.207 -40.297 1.00 88.38 75 LEU A CA 1
ATOM 595 C C . LEU A 1 75 ? 14.019 -15.629 -40.759 1.00 88.38 75 LEU A C 1
ATOM 597 O O . LEU A 1 75 ? 15.058 -15.851 -41.372 1.00 88.38 75 LEU A O 1
ATOM 601 N N . LEU A 1 76 ? 13.129 -16.591 -40.503 1.00 85.06 76 LEU A N 1
ATOM 602 C CA . LEU A 1 76 ? 13.261 -17.943 -41.042 1.00 85.06 76 LEU A CA 1
ATOM 603 C C . LEU A 1 76 ? 13.225 -17.943 -42.573 1.00 85.06 76 LEU A C 1
ATOM 605 O O . LEU A 1 76 ? 14.042 -18.622 -43.191 1.00 85.06 76 LEU A O 1
ATOM 609 N N . ALA A 1 77 ? 12.329 -17.167 -43.189 1.00 86.12 77 ALA A N 1
ATOM 610 C CA . ALA A 1 77 ? 12.285 -17.024 -44.641 1.00 86.12 77 ALA A CA 1
ATOM 611 C C . ALA A 1 77 ? 13.579 -16.399 -45.193 1.00 86.12 77 ALA A C 1
ATOM 613 O O . ALA A 1 77 ? 14.173 -16.958 -46.112 1.00 86.12 77 ALA A O 1
ATOM 614 N N . GLU A 1 78 ? 14.065 -15.312 -44.588 1.00 92.19 78 GLU A N 1
ATOM 615 C CA . GLU A 1 78 ? 15.319 -14.651 -44.974 1.00 92.19 78 GLU A CA 1
ATOM 616 C C . GLU A 1 78 ? 16.537 -15.567 -44.775 1.00 92.19 78 GLU A C 1
ATOM 618 O O . GLU A 1 78 ? 17.408 -15.639 -45.638 1.00 92.19 78 GLU A O 1
ATOM 623 N N . CYS A 1 79 ? 16.594 -16.320 -43.672 1.00 87.94 79 CYS A N 1
ATOM 624 C CA . CYS A 1 79 ? 17.666 -17.285 -43.417 1.00 87.94 79 CYS A CA 1
ATOM 625 C C . CYS A 1 79 ? 17.665 -18.407 -44.455 1.00 87.94 79 CYS A C 1
ATOM 627 O O . CYS A 1 79 ? 18.731 -18.795 -44.931 1.00 87.94 79 CYS A O 1
ATOM 629 N N . ASN A 1 80 ? 16.486 -18.906 -44.829 1.00 87.12 80 ASN A N 1
ATOM 630 C CA . ASN A 1 80 ? 16.356 -19.911 -45.877 1.00 87.12 80 ASN A CA 1
ATOM 631 C C . ASN A 1 80 ? 16.766 -19.347 -47.246 1.00 87.12 80 ASN A C 1
ATOM 633 O O . ASN A 1 80 ? 17.492 -20.011 -47.979 1.00 87.12 80 ASN A O 1
ATOM 637 N N . GLU A 1 81 ? 16.369 -18.116 -47.578 1.00 91.50 81 GLU A N 1
ATOM 638 C CA . GLU A 1 81 ? 16.760 -17.455 -48.830 1.00 91.50 81 GLU A CA 1
ATOM 639 C C . GLU A 1 81 ? 18.276 -17.223 -48.903 1.00 91.50 81 GLU A C 1
ATOM 641 O O . GLU A 1 81 ? 18.909 -17.524 -49.914 1.00 91.50 81 GLU A O 1
ATOM 646 N N . LEU A 1 82 ? 18.887 -16.735 -47.821 1.00 91.31 82 LEU A N 1
ATOM 647 C CA . LEU A 1 82 ? 20.337 -16.562 -47.739 1.00 91.31 82 LEU A CA 1
ATOM 648 C C . LEU A 1 82 ? 21.067 -17.901 -47.824 1.00 91.31 82 LEU A C 1
ATOM 650 O O . LEU A 1 82 ? 22.095 -17.991 -48.490 1.00 91.31 82 LEU A O 1
ATOM 654 N N . HIS A 1 83 ? 20.539 -18.949 -47.189 1.00 88.38 83 HIS A N 1
ATOM 655 C CA . HIS A 1 83 ? 21.108 -20.288 -47.293 1.00 88.38 83 HIS A CA 1
ATOM 656 C C . HIS A 1 83 ? 21.094 -20.798 -48.739 1.00 88.38 83 HIS A C 1
ATOM 658 O O . HIS A 1 83 ? 22.107 -21.321 -49.202 1.00 88.38 83 HIS A O 1
ATOM 664 N N . LEU A 1 84 ? 19.994 -20.586 -49.469 1.00 87.19 84 LEU A N 1
ATOM 665 C CA . LEU A 1 84 ? 19.899 -20.921 -50.891 1.00 87.19 84 LEU A CA 1
ATOM 666 C C . LEU A 1 84 ? 20.909 -20.129 -51.732 1.00 87.19 84 LEU A C 1
ATOM 668 O O . LEU A 1 84 ? 21.644 -20.734 -52.506 1.00 87.19 84 LEU A O 1
ATOM 672 N N . LYS A 1 85 ? 21.037 -18.814 -51.519 1.00 92.19 85 LYS A N 1
ATOM 673 C CA . LYS A 1 85 ? 22.040 -17.989 -52.221 1.00 92.19 85 LYS A CA 1
ATOM 674 C C . LYS A 1 85 ? 23.471 -18.459 -51.960 1.00 92.19 85 LYS A C 1
ATOM 676 O O . LYS A 1 85 ? 24.271 -18.532 -52.885 1.00 92.19 85 LYS A O 1
ATOM 681 N N . ILE A 1 86 ? 23.795 -18.825 -50.716 1.00 89.19 86 ILE A N 1
ATOM 682 C CA . ILE A 1 86 ? 25.116 -19.372 -50.366 1.00 89.19 86 ILE A CA 1
ATOM 683 C C . ILE A 1 86 ? 25.376 -20.689 -51.108 1.00 89.19 86 ILE A C 1
ATOM 685 O O . ILE A 1 86 ? 26.499 -20.921 -51.559 1.00 89.19 86 ILE A O 1
ATOM 689 N N . LEU A 1 87 ? 24.365 -21.554 -51.236 1.00 82.44 87 LEU A N 1
ATOM 690 C CA . LEU A 1 87 ? 24.486 -22.793 -52.005 1.00 82.44 87 LEU A CA 1
ATOM 691 C C . LEU A 1 87 ? 24.728 -22.504 -53.492 1.00 82.44 87 LEU A C 1
ATOM 693 O O . LEU A 1 87 ? 25.678 -23.046 -54.051 1.00 82.44 87 LEU A O 1
ATOM 697 N N . GLU A 1 88 ? 23.959 -21.600 -54.099 1.00 88.50 88 GLU A N 1
ATOM 698 C CA . GLU A 1 88 ? 24.127 -21.202 -55.504 1.00 88.50 88 GLU A CA 1
ATOM 699 C C . GLU A 1 88 ? 25.514 -20.594 -55.776 1.00 88.50 88 GLU A C 1
ATOM 701 O O . GLU A 1 88 ? 26.191 -20.957 -56.741 1.00 88.50 88 GLU A O 1
ATOM 706 N N . GLU A 1 89 ? 25.989 -19.696 -54.906 1.00 91.19 89 GLU A N 1
ATOM 707 C CA . GLU A 1 89 ? 27.326 -19.105 -55.027 1.00 91.19 89 GLU A CA 1
ATOM 708 C C . GLU A 1 89 ? 28.431 -20.154 -54.884 1.00 91.19 89 GLU A C 1
ATOM 710 O O . GLU A 1 89 ? 29.431 -20.110 -55.613 1.00 91.19 89 GLU A O 1
ATOM 715 N N . ARG A 1 90 ? 28.252 -21.113 -53.968 1.00 89.12 90 ARG A N 1
ATOM 716 C CA . ARG A 1 90 ? 29.182 -22.226 -53.775 1.00 89.12 90 ARG A CA 1
ATOM 717 C C . ARG A 1 90 ? 29.230 -23.123 -55.010 1.00 89.12 90 ARG A C 1
ATOM 719 O O . ARG A 1 90 ? 30.327 -23.419 -55.477 1.00 89.12 90 ARG A O 1
ATOM 726 N N . GLU A 1 91 ? 28.086 -23.508 -55.566 1.00 85.38 91 GLU A N 1
ATOM 727 C CA . GLU A 1 91 ? 28.011 -24.293 -56.805 1.00 85.38 91 GLU A CA 1
ATOM 728 C C . GLU A 1 91 ? 28.670 -23.546 -57.976 1.00 85.38 91 GLU A C 1
ATOM 730 O O . GLU A 1 91 ? 29.481 -24.112 -58.715 1.00 85.38 91 GLU A O 1
ATOM 735 N N . GLY A 1 92 ? 28.418 -22.239 -58.102 1.00 85.69 92 GLY A N 1
ATOM 736 C CA . GLY A 1 92 ? 29.058 -21.393 -59.110 1.00 85.69 92 GLY A CA 1
ATOM 737 C C . GLY A 1 92 ? 30.573 -21.237 -58.915 1.00 85.69 92 GLY A C 1
ATOM 738 O O . GLY A 1 92 ? 31.324 -21.092 -59.885 1.00 85.69 92 GLY A O 1
ATOM 739 N N . TYR A 1 93 ? 31.062 -21.258 -57.674 1.00 90.81 93 TYR A N 1
ATOM 740 C CA . TYR A 1 93 ? 32.495 -21.295 -57.378 1.00 90.81 93 TYR A CA 1
ATOM 741 C C . TYR A 1 93 ? 33.115 -22.649 -57.746 1.00 90.81 93 TYR A C 1
ATOM 743 O O . TYR A 1 93 ? 34.135 -22.674 -58.435 1.00 90.81 93 TYR A O 1
ATOM 751 N N . GLU A 1 94 ? 32.488 -23.760 -57.350 1.00 85.50 94 GLU A N 1
ATOM 752 C CA . GLU A 1 94 ? 32.946 -25.119 -57.663 1.00 85.50 94 GLU A CA 1
ATOM 753 C C . GLU A 1 94 ? 33.009 -25.353 -59.184 1.00 85.50 94 GLU A C 1
ATOM 755 O O . GLU A 1 94 ? 33.992 -25.908 -59.686 1.00 85.50 94 GLU A O 1
ATOM 760 N N . LEU A 1 95 ? 32.036 -24.836 -59.945 1.00 87.25 95 LEU A N 1
ATOM 761 C CA . LEU A 1 95 ? 32.046 -24.894 -61.408 1.00 87.25 95 LEU A CA 1
ATOM 762 C C . LEU A 1 95 ? 33.227 -24.115 -62.012 1.00 87.25 95 LEU A C 1
ATOM 764 O O . LEU A 1 95 ? 33.954 -24.646 -62.855 1.00 87.25 95 LEU A O 1
ATOM 768 N N . ARG A 1 96 ? 33.462 -22.875 -61.557 1.00 90.69 96 ARG A N 1
ATOM 769 C CA . ARG A 1 96 ? 34.598 -22.053 -62.017 1.00 90.69 96 ARG A CA 1
ATOM 770 C C . ARG A 1 96 ? 35.943 -22.690 -61.676 1.00 90.69 96 ARG A C 1
ATOM 772 O O . ARG A 1 96 ? 36.864 -22.622 -62.490 1.00 90.69 96 ARG A O 1
ATOM 779 N N . LEU A 1 97 ? 36.051 -23.321 -60.508 1.00 86.94 97 LEU A N 1
ATOM 780 C CA . LEU A 1 97 ? 37.242 -24.061 -60.104 1.00 86.94 97 LEU A CA 1
ATOM 781 C C . LEU A 1 97 ? 37.489 -25.245 -61.050 1.00 86.94 97 LEU A C 1
ATOM 783 O O . LEU A 1 97 ? 38.578 -25.354 -61.612 1.00 86.94 97 LEU A O 1
ATOM 787 N N . CYS A 1 98 ? 36.460 -26.051 -61.329 1.00 89.00 98 CYS A N 1
ATOM 788 C CA . CYS A 1 98 ? 36.547 -27.167 -62.276 1.00 89.00 98 CYS A CA 1
ATOM 789 C C . CYS A 1 98 ? 36.963 -26.713 -63.688 1.00 89.00 98 CYS A C 1
ATOM 791 O O . CYS A 1 98 ? 37.751 -27.384 -64.363 1.00 89.00 98 CYS A O 1
ATOM 793 N N . GLU A 1 99 ? 36.441 -25.578 -64.165 1.00 87.56 99 GLU A N 1
ATOM 794 C CA . GLU A 1 99 ? 36.838 -24.996 -65.451 1.00 87.56 99 GLU A CA 1
ATOM 795 C C . GLU A 1 99 ? 38.292 -24.520 -65.457 1.00 87.56 99 GLU A C 1
ATOM 797 O O . GLU A 1 99 ? 39.013 -24.773 -66.426 1.00 87.56 99 GLU A O 1
ATOM 802 N N . ALA A 1 100 ? 38.734 -23.847 -64.394 1.00 87.00 100 ALA A N 1
ATOM 803 C CA . ALA A 1 100 ? 40.111 -23.389 -64.256 1.00 87.00 100 ALA A CA 1
ATOM 804 C C . ALA A 1 100 ? 41.086 -24.574 -64.224 1.00 87.00 100 ALA A C 1
ATOM 806 O O . ALA A 1 100 ? 42.059 -24.583 -64.975 1.00 87.00 100 ALA A O 1
ATOM 807 N N . GLU A 1 101 ? 40.786 -25.620 -63.452 1.00 89.00 101 GLU A N 1
ATOM 808 C CA . GLU A 1 101 ? 41.568 -26.860 -63.414 1.00 89.00 101 GLU A CA 1
ATOM 809 C C . GLU A 1 101 ? 41.623 -27.564 -64.776 1.00 89.00 101 GLU A C 1
ATOM 811 O O . GLU A 1 101 ? 42.649 -28.135 -65.149 1.00 89.00 101 GLU A O 1
ATOM 816 N N . ARG A 1 102 ? 40.530 -27.533 -65.551 1.00 88.25 102 ARG A N 1
ATOM 817 C CA . ARG A 1 102 ? 40.516 -28.059 -66.925 1.00 88.25 102 ARG A CA 1
ATOM 818 C C . ARG A 1 102 ? 41.416 -27.235 -67.846 1.00 88.25 102 ARG A C 1
ATOM 820 O O . ARG A 1 102 ? 42.177 -27.815 -68.614 1.00 88.25 102 ARG A O 1
ATOM 827 N N . ARG A 1 103 ? 41.366 -25.901 -67.759 1.00 91.75 103 ARG A N 1
ATOM 828 C CA . ARG A 1 103 ? 42.253 -25.014 -68.536 1.00 91.75 103 ARG A CA 1
ATOM 829 C C . ARG A 1 103 ? 43.717 -25.224 -68.167 1.00 91.75 103 ARG A C 1
ATOM 831 O O . ARG A 1 103 ? 44.540 -25.298 -69.068 1.00 91.75 103 ARG A O 1
ATOM 838 N N . ILE A 1 104 ? 44.031 -25.371 -66.878 1.00 88.50 104 ILE A N 1
ATOM 839 C CA . ILE A 1 104 ? 45.388 -25.681 -66.408 1.00 88.50 104 ILE A CA 1
ATOM 840 C C . ILE A 1 104 ? 45.873 -26.990 -67.032 1.00 88.50 104 ILE A C 1
ATOM 842 O O . ILE A 1 104 ? 46.953 -27.004 -67.610 1.00 88.50 104 ILE A O 1
ATOM 846 N N . ARG A 1 105 ? 45.060 -28.054 -66.994 1.00 90.50 105 ARG A N 1
ATOM 847 C CA . ARG A 1 105 ? 45.407 -29.338 -67.623 1.00 90.50 105 ARG A CA 1
ATOM 848 C C . ARG A 1 105 ? 45.660 -29.207 -69.127 1.00 90.50 105 ARG A C 1
ATOM 850 O O . ARG A 1 105 ? 46.658 -29.728 -69.605 1.00 90.50 105 ARG A O 1
ATOM 857 N N . ASN A 1 106 ? 44.818 -28.471 -69.854 1.00 89.44 106 ASN A N 1
ATOM 858 C CA . ASN A 1 106 ? 45.014 -28.245 -71.292 1.00 89.44 106 ASN A CA 1
ATOM 859 C C . ASN A 1 106 ? 46.302 -27.453 -71.586 1.00 89.44 106 ASN A C 1
ATOM 861 O O . ASN A 1 106 ? 47.069 -27.808 -72.476 1.00 89.44 106 ASN A O 1
ATOM 865 N N . LEU A 1 107 ? 46.572 -26.397 -70.814 1.00 92.44 107 LEU A N 1
ATOM 866 C CA . LEU A 1 107 ? 47.794 -25.604 -70.966 1.00 92.44 107 LEU A CA 1
ATOM 867 C C . LEU A 1 107 ? 49.048 -26.405 -70.600 1.00 92.44 107 LEU A C 1
ATOM 869 O O . LEU A 1 107 ? 50.087 -26.219 -71.225 1.00 92.44 107 LEU A O 1
ATOM 873 N N . GLN A 1 108 ? 48.959 -27.305 -69.618 1.00 92.44 108 GLN A N 1
ATOM 874 C CA . GLN A 1 108 ? 50.031 -28.246 -69.293 1.00 92.44 108 GLN A CA 1
ATOM 875 C C . GLN A 1 108 ? 50.298 -29.191 -70.467 1.00 92.44 108 GLN A C 1
ATOM 877 O O . GLN A 1 108 ? 51.444 -29.299 -70.889 1.00 92.44 108 GLN A O 1
ATOM 882 N N . THR A 1 109 ? 49.260 -29.784 -71.068 1.00 90.62 109 THR A N 1
ATOM 883 C CA . THR A 1 109 ? 49.441 -30.647 -72.248 1.00 90.62 109 THR A CA 1
ATOM 884 C C . THR A 1 109 ? 50.028 -29.895 -73.444 1.00 90.62 109 THR A C 1
ATOM 886 O O . THR A 1 109 ? 50.913 -30.417 -74.118 1.00 90.62 109 THR A O 1
ATOM 889 N N . ASP A 1 110 ? 49.597 -28.654 -73.689 1.00 90.50 110 ASP A N 1
ATOM 890 C CA . ASP A 1 110 ? 50.147 -27.825 -74.768 1.00 90.50 110 ASP A CA 1
ATOM 891 C C . ASP A 1 110 ? 51.604 -27.433 -74.489 1.00 90.50 110 ASP A C 1
ATOM 893 O O . ASP A 1 110 ? 52.444 -27.471 -75.391 1.00 90.50 110 ASP A O 1
ATOM 897 N N . SER A 1 111 ? 51.926 -27.101 -73.235 1.00 93.19 111 SER A N 1
ATOM 898 C CA . SER A 1 111 ? 53.298 -26.848 -72.789 1.00 93.19 111 SER A CA 1
ATOM 899 C C . SER A 1 111 ? 54.183 -28.070 -73.028 1.00 93.19 111 SER A C 1
ATOM 901 O O . SER A 1 111 ? 55.258 -27.925 -73.605 1.00 93.19 111 SER A O 1
ATOM 903 N N . ASP A 1 112 ? 53.733 -29.267 -72.652 1.00 92.50 112 ASP A N 1
ATOM 904 C CA . ASP A 1 112 ? 54.485 -30.511 -72.845 1.00 92.50 112 ASP A CA 1
ATOM 905 C C . ASP A 1 112 ? 54.705 -30.812 -74.337 1.00 92.50 112 ASP A C 1
ATOM 907 O O . ASP A 1 112 ? 55.816 -31.158 -74.752 1.00 92.50 112 ASP A O 1
ATOM 911 N N . HIS A 1 113 ? 53.685 -30.607 -75.179 1.00 93.06 113 HIS A N 1
ATOM 912 C CA . HIS A 1 113 ? 53.812 -30.732 -76.634 1.00 93.06 113 HIS A CA 1
ATOM 913 C C . HIS A 1 113 ? 54.821 -29.735 -77.220 1.00 93.06 113 HIS A C 1
ATOM 915 O O . HIS A 1 113 ? 55.682 -30.122 -78.014 1.00 93.06 113 HIS A O 1
ATOM 921 N N . LEU A 1 114 ? 54.755 -28.460 -76.824 1.00 93.88 114 LEU A N 1
ATOM 922 C CA . LEU A 1 114 ? 55.684 -27.426 -77.288 1.00 93.88 114 LEU A CA 1
ATOM 923 C C . LEU A 1 114 ? 57.112 -27.676 -76.797 1.00 93.88 114 LEU A C 1
ATOM 925 O O . LEU A 1 114 ? 58.062 -27.454 -77.549 1.00 93.88 114 LEU A O 1
ATOM 929 N N . GLN A 1 115 ? 57.282 -28.156 -75.564 1.00 94.06 115 GLN A N 1
ATOM 930 C CA . GLN A 1 115 ? 58.582 -28.559 -75.030 1.00 94.06 115 GLN A CA 1
ATOM 931 C C . GLN A 1 115 ? 59.160 -29.740 -75.815 1.00 94.06 115 GLN A C 1
ATOM 933 O O . GLN A 1 115 ? 60.321 -29.684 -76.218 1.00 94.06 115 GLN A O 1
ATOM 938 N N . SER A 1 116 ? 58.353 -30.767 -76.099 1.00 93.12 116 SER A N 1
ATOM 939 C CA . SER A 1 116 ? 58.763 -31.912 -76.920 1.00 93.12 116 SER A CA 1
ATOM 940 C C . SER A 1 116 ? 59.161 -31.487 -78.339 1.00 93.12 116 SER A C 1
ATOM 942 O O . SER A 1 116 ? 60.224 -31.871 -78.830 1.00 93.12 116 SER A O 1
ATOM 944 N N . HIS A 1 117 ? 58.370 -30.618 -78.974 1.00 93.62 117 HIS A N 1
ATOM 945 C CA . HIS A 1 117 ? 58.666 -30.084 -80.302 1.00 93.62 117 HIS A CA 1
ATOM 946 C C . HIS A 1 117 ? 59.938 -29.222 -80.319 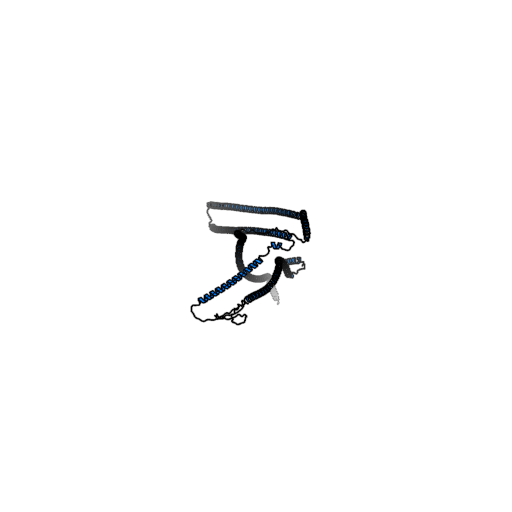1.00 93.62 117 HIS A C 1
ATOM 948 O O . HIS A 1 117 ? 60.778 -29.376 -81.205 1.00 93.62 117 HIS A O 1
ATOM 954 N N . ASN A 1 118 ? 60.132 -28.353 -79.320 1.00 92.38 118 ASN A N 1
ATOM 955 C CA . ASN A 1 118 ? 61.371 -27.583 -79.175 1.00 92.38 118 ASN A CA 1
ATOM 956 C C . ASN A 1 118 ? 62.583 -28.493 -78.969 1.00 92.38 118 ASN A C 1
ATOM 958 O O . ASN A 1 118 ? 63.607 -28.287 -79.615 1.00 92.38 118 ASN A O 1
ATOM 962 N N . ALA A 1 119 ? 62.469 -29.524 -78.130 1.00 92.88 119 ALA A N 1
ATOM 963 C CA . ALA A 1 119 ? 63.532 -30.506 -77.948 1.00 92.88 119 ALA A CA 1
ATOM 964 C C . ALA A 1 119 ? 63.853 -31.241 -79.261 1.00 92.88 119 ALA A C 1
ATOM 966 O O . ALA A 1 119 ? 65.022 -31.460 -79.579 1.00 92.88 119 ALA A O 1
ATOM 967 N N . GLN A 1 120 ? 62.836 -31.566 -80.066 1.00 93.69 120 GLN A N 1
ATOM 968 C CA . GLN A 1 120 ? 63.018 -32.181 -81.379 1.00 93.69 120 GLN A CA 1
ATOM 969 C C . GLN A 1 120 ? 63.728 -31.244 -82.368 1.00 93.69 120 GLN A C 1
ATOM 971 O O . GLN A 1 120 ? 64.662 -31.676 -83.045 1.00 93.69 120 GLN A O 1
ATOM 976 N N . LEU A 1 121 ? 63.327 -29.971 -82.447 1.00 92.50 121 LEU A N 1
ATOM 977 C CA . LEU A 1 121 ? 63.996 -28.964 -83.278 1.00 92.50 121 LEU A CA 1
ATOM 978 C C . LEU A 1 121 ? 65.442 -28.728 -82.832 1.00 92.50 121 LEU A C 1
ATOM 980 O O . LEU A 1 121 ? 66.334 -28.649 -83.674 1.00 92.50 121 LEU A O 1
ATOM 984 N N . GLN A 1 122 ? 65.685 -28.680 -81.521 1.00 92.81 122 GLN A N 1
ATOM 985 C CA . GLN A 1 122 ? 67.026 -28.554 -80.959 1.00 92.81 122 GLN A CA 1
ATOM 986 C C . GLN A 1 122 ? 67.898 -29.752 -81.354 1.00 92.81 122 GLN A C 1
ATOM 988 O O . GLN A 1 122 ? 68.995 -29.565 -81.868 1.00 92.81 122 GLN A O 1
ATOM 993 N N . ALA A 1 123 ? 67.383 -30.980 -81.233 1.00 91.38 123 ALA A N 1
ATOM 994 C CA . ALA A 1 123 ? 68.097 -32.180 -81.667 1.00 91.38 123 ALA A CA 1
ATOM 995 C C . ALA A 1 123 ? 68.377 -32.183 -83.184 1.00 91.38 123 ALA A C 1
ATOM 997 O O . ALA A 1 123 ? 69.448 -32.613 -83.621 1.00 91.38 123 ALA A O 1
ATOM 998 N N . GLN A 1 124 ? 67.447 -31.687 -84.009 1.00 92.50 124 GLN A N 1
ATOM 999 C CA . GLN A 1 124 ? 67.670 -31.522 -85.450 1.00 92.50 124 GLN A CA 1
ATOM 1000 C C . GLN A 1 124 ? 68.767 -30.493 -85.744 1.00 92.50 124 GLN A C 1
ATOM 1002 O O . GLN A 1 124 ? 69.629 -30.758 -86.586 1.00 92.50 124 GLN A O 1
ATOM 1007 N N . LEU A 1 125 ? 68.769 -29.359 -85.037 1.00 89.62 125 LEU A N 1
ATOM 1008 C CA . LEU A 1 125 ? 69.800 -28.330 -85.146 1.00 89.62 125 LEU A CA 1
ATOM 1009 C C . LEU A 1 125 ? 71.169 -28.880 -84.735 1.00 89.62 125 LEU A C 1
ATOM 1011 O O . LEU A 1 125 ? 72.129 -28.743 -85.491 1.00 89.62 125 LEU A O 1
ATOM 1015 N N . ASP A 1 126 ? 71.246 -29.583 -83.606 1.00 88.69 126 ASP A N 1
ATOM 1016 C CA . ASP A 1 126 ? 72.470 -30.223 -83.120 1.00 88.69 126 ASP A CA 1
ATOM 1017 C C . ASP A 1 126 ? 72.986 -31.268 -84.121 1.00 88.69 126 ASP A C 1
ATOM 1019 O O . ASP A 1 126 ? 74.190 -31.358 -84.380 1.00 88.69 126 ASP A O 1
ATOM 1023 N N . THR A 1 127 ? 72.084 -32.019 -84.763 1.00 87.94 127 THR A N 1
ATOM 1024 C CA . THR A 1 127 ? 72.431 -32.965 -85.835 1.00 87.94 127 THR A CA 1
ATOM 1025 C C . THR A 1 127 ? 72.948 -32.241 -87.082 1.00 87.94 127 THR A C 1
ATOM 1027 O O . THR A 1 127 ? 73.902 -32.706 -87.708 1.00 87.94 127 THR A O 1
ATOM 1030 N N . PHE A 1 128 ? 72.347 -31.110 -87.464 1.00 86.38 128 PHE A N 1
ATOM 1031 C CA . PHE A 1 128 ? 72.781 -30.305 -88.610 1.00 86.38 128 PHE A CA 1
ATOM 1032 C C . PHE A 1 128 ? 74.151 -29.665 -88.361 1.00 86.38 128 PHE A C 1
ATOM 1034 O O . PHE A 1 128 ? 75.033 -29.773 -89.211 1.00 86.38 128 PHE A O 1
ATOM 1041 N N . LEU A 1 129 ? 74.365 -29.087 -87.176 1.00 85.81 129 LEU A N 1
ATOM 1042 C CA . LEU A 1 129 ? 75.653 -28.544 -86.738 1.00 85.81 129 LEU A CA 1
ATOM 1043 C C . LEU A 1 129 ? 76.720 -29.640 -86.666 1.00 85.81 129 LEU A C 1
ATOM 1045 O O . LEU A 1 129 ? 77.817 -29.462 -87.188 1.00 85.81 129 LEU A O 1
ATOM 1049 N N . SER A 1 130 ? 76.392 -30.812 -86.118 1.00 79.31 130 SER A N 1
ATOM 1050 C CA . SER A 1 130 ? 77.305 -31.962 -86.090 1.00 79.31 130 SER A CA 1
ATOM 1051 C C . SER A 1 130 ? 77.671 -32.429 -87.502 1.00 79.31 130 SER A C 1
ATOM 1053 O O . SER A 1 130 ? 78.843 -32.665 -87.785 1.00 79.31 130 SER A O 1
ATOM 1055 N N . LYS A 1 131 ? 76.703 -32.498 -88.428 1.00 79.38 131 LYS A N 1
ATOM 1056 C CA . LYS A 1 131 ? 76.959 -32.795 -89.849 1.00 79.38 131 LYS A CA 1
ATOM 1057 C C . LYS A 1 131 ? 77.799 -31.708 -90.525 1.00 79.38 131 LYS A C 1
ATOM 1059 O O . LYS A 1 131 ? 78.656 -32.042 -91.334 1.00 79.38 131 LYS A O 1
ATOM 1064 N N . GLN A 1 132 ? 77.610 -30.432 -90.186 1.00 75.31 132 GLN A N 1
ATOM 1065 C CA . GLN A 1 132 ? 78.423 -29.327 -90.699 1.00 75.31 132 GLN A CA 1
ATOM 1066 C C . GLN A 1 132 ? 79.870 -29.409 -90.190 1.00 75.31 132 GLN A C 1
ATOM 1068 O O . GLN A 1 132 ? 80.795 -29.231 -90.975 1.00 75.31 132 GLN A O 1
ATOM 1073 N N . ILE A 1 133 ? 80.077 -29.754 -88.915 1.00 70.12 133 ILE A N 1
ATOM 1074 C CA . ILE A 1 133 ? 81.406 -29.970 -88.322 1.00 70.12 133 ILE A CA 1
ATOM 1075 C C . ILE A 1 133 ? 82.083 -31.202 -88.940 1.00 70.12 133 ILE A C 1
ATOM 1077 O O . ILE A 1 133 ? 83.267 -31.145 -89.269 1.00 70.12 133 ILE A O 1
ATOM 1081 N N . ILE A 1 134 ? 81.350 -32.299 -89.164 1.00 64.88 134 ILE A N 1
ATOM 1082 C CA . ILE A 1 134 ? 81.870 -33.510 -89.825 1.00 64.88 134 ILE A CA 1
ATOM 1083 C C . ILE A 1 134 ? 82.214 -33.232 -91.300 1.00 64.88 134 ILE A C 1
ATOM 1085 O O . ILE A 1 134 ? 83.279 -33.632 -91.762 1.00 64.88 134 ILE A O 1
ATOM 1089 N N . ASN A 1 135 ? 81.389 -32.467 -92.020 1.00 58.69 135 ASN A N 1
ATOM 1090 C CA . ASN A 1 135 ? 81.672 -32.054 -93.401 1.00 58.69 135 ASN A CA 1
ATOM 1091 C C . ASN A 1 135 ? 82.823 -31.034 -93.493 1.00 58.69 135 ASN A C 1
ATOM 1093 O O . ASN A 1 135 ? 83.567 -31.041 -94.470 1.00 58.69 135 ASN A O 1
ATOM 1097 N N . ALA A 1 136 ? 83.012 -30.187 -92.474 1.00 58.69 136 ALA A N 1
ATOM 1098 C CA . ALA A 1 136 ? 84.168 -29.295 -92.363 1.00 58.69 136 ALA A CA 1
ATOM 1099 C C . ALA A 1 136 ? 85.462 -30.037 -91.964 1.00 58.69 136 ALA A C 1
ATOM 1101 O O . ALA A 1 136 ? 86.553 -29.514 -92.177 1.00 58.69 136 ALA A O 1
ATOM 1102 N N . SER A 1 137 ? 85.360 -31.255 -91.414 1.00 52.22 137 SER A N 1
ATOM 1103 C CA . SER A 1 137 ? 86.500 -32.063 -90.951 1.00 52.22 137 SER A CA 1
ATOM 1104 C C . SER A 1 137 ? 86.803 -33.302 -91.810 1.00 52.22 137 SER A C 1
ATOM 1106 O O . SER A 1 137 ? 87.789 -33.999 -91.557 1.00 52.22 137 SER A O 1
ATOM 1108 N N . SER A 1 138 ? 86.071 -33.546 -92.905 1.00 44.56 138 SER A N 1
ATOM 1109 C CA . SER A 1 138 ? 86.430 -34.551 -93.917 1.00 44.56 138 SER A CA 1
ATOM 1110 C C . SER A 1 138 ? 87.455 -34.009 -94.926 1.00 44.56 138 SER A C 1
ATOM 1112 O O . SER A 1 138 ? 87.171 -33.821 -96.107 1.00 44.56 138 SER A O 1
ATOM 1114 N N . GLY A 1 139 ? 88.678 -33.787 -94.437 1.00 41.25 139 GLY A N 1
ATOM 1115 C CA . GLY A 1 139 ? 89.866 -33.400 -95.198 1.00 41.25 139 GLY A CA 1
ATOM 1116 C C . GLY A 1 139 ? 91.143 -33.980 -94.573 1.00 41.25 139 GLY A C 1
ATOM 1117 O O . GLY A 1 139 ? 91.864 -33.280 -93.885 1.00 41.25 139 GLY A O 1
ATOM 1118 N N . LYS A 1 140 ? 91.384 -35.278 -94.815 1.00 37.09 140 LYS A N 1
ATOM 1119 C CA . LYS A 1 140 ? 92.656 -36.045 -94.748 1.00 37.09 140 LYS A CA 1
ATOM 1120 C C . LYS A 1 140 ? 93.661 -35.823 -93.578 1.00 37.09 140 LYS A C 1
ATOM 1122 O O . LYS A 1 140 ? 94.446 -34.889 -93.599 1.00 37.09 140 LYS A O 1
ATOM 1127 N N . ARG A 1 141 ? 93.807 -36.916 -92.794 1.00 34.41 141 ARG A N 1
ATOM 1128 C CA . ARG A 1 141 ? 95.054 -37.619 -92.346 1.00 34.41 141 ARG A CA 1
ATOM 1129 C C . ARG A 1 141 ? 95.956 -36.922 -91.293 1.00 34.41 141 ARG A C 1
ATOM 1131 O O . ARG A 1 141 ? 96.609 -35.946 -91.609 1.00 34.41 141 ARG A O 1
ATOM 1138 N N . THR A 1 142 ? 95.929 -37.333 -90.007 1.00 37.19 142 THR A N 1
ATOM 1139 C CA . THR A 1 142 ? 96.758 -38.376 -89.300 1.00 37.19 142 THR A CA 1
ATOM 1140 C C . THR A 1 142 ? 98.273 -38.080 -89.212 1.00 37.19 142 THR A C 1
ATOM 1142 O O . THR A 1 142 ? 98.819 -37.632 -90.211 1.00 37.19 142 THR A O 1
ATOM 1145 N N . PRO A 1 143 ? 99.032 -38.625 -88.234 1.00 45.97 143 PRO A N 1
ATOM 1146 C CA . PRO A 1 143 ? 98.908 -38.576 -86.768 1.00 45.97 143 PRO A CA 1
ATOM 1147 C C . PRO A 1 143 ? 100.261 -38.208 -86.089 1.00 45.97 143 PRO A C 1
ATOM 1149 O O . PRO A 1 143 ? 101.325 -38.514 -86.621 1.00 45.97 143 PRO A O 1
ATOM 1152 N N . THR A 1 144 ? 100.262 -37.673 -84.864 1.00 34.59 144 THR A N 1
ATOM 1153 C CA . THR A 1 144 ? 101.471 -37.747 -84.018 1.00 34.59 144 THR A CA 1
ATOM 1154 C C . THR A 1 144 ? 101.120 -37.809 -82.541 1.00 34.59 144 THR A C 1
ATOM 1156 O O . THR A 1 144 ? 100.556 -36.897 -81.942 1.00 34.59 144 THR A O 1
ATOM 1159 N N . GLU A 1 145 ? 101.450 -38.959 -81.980 1.00 35.44 145 GLU A N 1
ATOM 1160 C CA . GLU A 1 145 ? 101.397 -39.321 -80.578 1.00 35.44 145 GLU A CA 1
ATOM 1161 C C . GLU A 1 145 ? 102.629 -38.736 -79.859 1.00 35.44 145 GLU A C 1
ATOM 1163 O O . GLU A 1 145 ? 103.706 -38.709 -80.450 1.00 35.44 145 GLU A O 1
ATOM 1168 N N . VAL A 1 146 ? 102.487 -38.286 -78.600 1.00 36.34 146 VAL A N 1
ATOM 1169 C CA . VAL A 1 146 ? 103.353 -38.652 -77.451 1.00 36.34 146 VAL A CA 1
ATOM 1170 C C . VAL A 1 146 ? 102.995 -37.837 -76.184 1.00 36.34 146 VAL A C 1
ATOM 1172 O O . VAL A 1 146 ? 103.254 -36.647 -76.059 1.00 36.34 146 VAL A O 1
ATOM 1175 N N . LYS A 1 147 ? 102.466 -38.595 -75.209 1.00 37.84 147 LYS A N 1
ATOM 1176 C CA . LYS A 1 147 ? 102.630 -38.540 -73.734 1.00 37.84 147 LYS A CA 1
ATOM 1177 C C . LYS A 1 147 ? 101.941 -37.450 -72.882 1.00 37.84 147 LYS A C 1
ATOM 1179 O O . LYS A 1 147 ? 102.521 -36.455 -72.473 1.00 37.84 147 LYS A O 1
ATOM 1184 N N . LYS A 1 148 ? 100.754 -37.852 -72.405 1.00 40.00 148 LYS A N 1
ATOM 1185 C CA . LYS A 1 148 ? 100.390 -38.130 -70.991 1.00 40.00 148 LYS A CA 1
ATOM 1186 C C . LYS A 1 148 ? 100.870 -37.134 -69.913 1.00 40.00 148 LYS A C 1
ATOM 1188 O O . LYS A 1 148 ? 101.950 -37.290 -69.348 1.00 40.00 148 LYS A O 1
ATOM 1193 N N . ARG A 1 149 ? 99.941 -36.288 -69.452 1.00 36.69 149 ARG A N 1
ATOM 1194 C CA . ARG A 1 149 ? 99.820 -35.864 -68.043 1.00 36.69 149 ARG A CA 1
ATOM 1195 C C . ARG A 1 149 ? 98.398 -36.156 -67.554 1.00 36.69 149 ARG A C 1
ATOM 1197 O O . ARG A 1 149 ? 97.432 -35.788 -68.211 1.00 36.69 149 ARG A O 1
ATOM 1204 N N . LYS A 1 150 ? 98.291 -36.866 -66.427 1.00 41.94 150 LYS A N 1
ATOM 1205 C CA . LYS A 1 150 ? 97.039 -37.104 -65.689 1.00 41.94 150 LYS A CA 1
ATOM 1206 C C . LYS A 1 150 ? 96.592 -35.799 -65.010 1.00 41.94 150 LYS A C 1
ATOM 1208 O O . LYS A 1 150 ? 97.461 -35.064 -64.541 1.00 41.94 150 LYS A O 1
ATOM 1213 N N . PRO A 1 151 ? 95.281 -35.600 -64.816 1.00 48.03 151 PRO A N 1
ATOM 1214 C CA . PRO A 1 151 ? 94.833 -35.273 -63.469 1.00 48.03 151 PRO A CA 1
ATOM 1215 C C . PRO A 1 151 ? 93.681 -36.169 -62.997 1.00 48.03 151 PRO A C 1
ATOM 1217 O O . PRO A 1 151 ? 92.796 -36.555 -63.750 1.00 48.03 151 PRO A O 1
ATOM 1220 N N . PHE A 1 152 ? 93.817 -36.524 -61.723 1.00 37.19 152 PHE A N 1
ATOM 1221 C CA . PHE A 1 152 ? 92.834 -36.887 -60.709 1.00 37.19 152 PHE A CA 1
ATOM 1222 C C . PHE A 1 152 ? 91.468 -37.461 -61.109 1.00 37.19 152 PHE A C 1
ATOM 1224 O O . PHE A 1 152 ? 90.584 -36.808 -61.650 1.00 37.19 152 PHE A O 1
ATOM 1231 N N . ILE A 1 153 ? 91.321 -38.709 -60.670 1.00 39.00 153 ILE A N 1
ATOM 1232 C CA . ILE A 1 153 ? 90.093 -39.458 -60.459 1.00 39.00 153 ILE A CA 1
ATOM 1233 C C . ILE A 1 153 ? 89.431 -38.948 -59.172 1.00 39.00 153 ILE A C 1
ATOM 1235 O O . ILE A 1 153 ? 90.035 -39.039 -58.106 1.00 39.00 153 ILE A O 1
ATOM 1239 N N . THR A 1 154 ? 88.168 -38.543 -59.264 1.00 42.00 154 THR A N 1
ATOM 1240 C CA . THR A 1 154 ? 87.164 -38.729 -58.205 1.00 42.00 154 THR A CA 1
ATOM 1241 C C . THR A 1 154 ? 85.862 -39.199 -58.864 1.00 42.00 154 THR A C 1
ATOM 1243 O O . THR A 1 154 ? 85.005 -38.430 -59.277 1.00 42.00 154 THR A O 1
ATOM 1246 N N . THR A 1 155 ? 85.799 -40.519 -59.058 1.00 37.34 155 THR A N 1
ATOM 1247 C CA . THR A 1 155 ? 84.666 -41.424 -58.750 1.00 37.34 155 THR A CA 1
ATOM 1248 C C . THR A 1 155 ? 83.544 -40.760 -57.915 1.00 37.34 155 THR A C 1
ATOM 1250 O O . THR A 1 155 ? 83.877 -40.136 -56.917 1.00 37.34 155 THR A O 1
ATOM 1253 N N . VAL A 1 156 ? 82.226 -40.858 -58.152 1.00 37.16 156 VAL A N 1
ATOM 1254 C CA . VAL A 1 156 ? 81.345 -41.824 -58.843 1.00 37.16 156 VAL A CA 1
ATOM 1255 C C . VAL A 1 156 ? 80.024 -41.119 -59.228 1.00 37.16 156 VAL A C 1
ATOM 1257 O O . VAL A 1 156 ? 79.661 -40.089 -58.673 1.00 37.16 156 VAL A O 1
ATOM 1260 N N . ARG A 1 157 ? 79.342 -41.739 -60.193 1.00 38.88 157 ARG A N 1
ATOM 1261 C CA . ARG A 1 157 ? 78.037 -41.484 -60.816 1.00 38.88 157 ARG A CA 1
ATOM 1262 C C . ARG A 1 157 ? 76.804 -41.422 -59.892 1.00 38.88 157 ARG A C 1
ATOM 1264 O O . ARG A 1 157 ? 76.794 -41.945 -58.785 1.00 38.88 157 ARG A O 1
ATOM 1271 N N . SER A 1 158 ? 75.761 -40.865 -60.511 1.00 38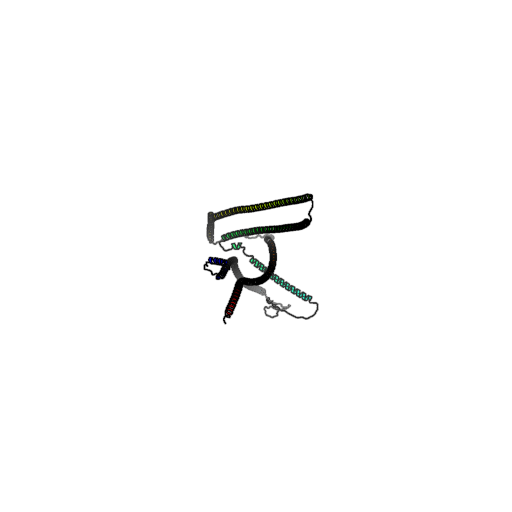.81 158 SER A N 1
ATOM 1272 C CA . SER A 1 158 ? 74.330 -40.759 -60.202 1.00 38.81 158 SER A CA 1
ATOM 1273 C C . SER A 1 158 ? 73.585 -42.049 -59.825 1.00 38.81 158 SER A C 1
ATOM 1275 O O . SER A 1 158 ? 73.947 -43.133 -60.281 1.00 38.81 158 SER A O 1
ATOM 1277 N N . GLY A 1 159 ? 72.444 -41.883 -59.143 1.00 33.09 159 GLY A N 1
ATOM 1278 C CA . GLY A 1 159 ? 71.341 -42.851 -59.105 1.00 33.09 159 GLY A CA 1
ATOM 1279 C C . GLY A 1 159 ? 70.198 -42.421 -58.175 1.00 33.09 159 GLY A C 1
ATOM 1280 O O . GLY A 1 159 ? 70.420 -42.236 -56.983 1.00 33.09 159 GLY A O 1
ATOM 1281 N N . GLU A 1 160 ? 68.995 -42.253 -58.733 1.00 43.84 160 GLU A N 1
ATOM 1282 C CA . GLU A 1 160 ? 67.710 -42.196 -58.017 1.00 43.84 160 GLU A CA 1
ATOM 1283 C C . GLU A 1 160 ? 67.426 -43.494 -57.236 1.00 43.84 160 GLU A C 1
ATOM 1285 O O . GLU A 1 160 ? 67.947 -44.545 -57.607 1.00 43.84 160 GLU A O 1
ATOM 1290 N N . VAL A 1 161 ? 66.559 -43.401 -56.210 1.00 33.81 161 VAL A N 1
ATOM 1291 C CA . VAL A 1 161 ? 65.447 -44.318 -55.830 1.00 33.81 161 VAL A CA 1
ATOM 1292 C C . VAL A 1 161 ? 65.070 -44.090 -54.342 1.00 33.81 161 VAL A C 1
ATOM 1294 O O . VAL A 1 161 ? 65.931 -44.075 -53.466 1.00 33.81 161 VAL A O 1
ATOM 1297 N N . LEU A 1 162 ? 63.774 -43.887 -54.053 1.00 32.56 162 LEU A N 1
ATOM 1298 C CA . LEU A 1 162 ? 63.154 -43.895 -52.703 1.00 32.56 162 LEU A CA 1
ATOM 1299 C C . LEU A 1 162 ? 62.892 -45.355 -52.210 1.00 32.56 162 LEU A C 1
ATOM 1301 O O . LEU A 1 162 ? 62.982 -46.278 -53.011 1.00 32.56 162 LEU A O 1
ATOM 1305 N N . PRO A 1 163 ? 62.307 -45.571 -51.008 1.00 51.66 163 PRO A N 1
ATOM 1306 C CA . PRO A 1 163 ? 62.867 -45.870 -49.671 1.00 51.66 163 PRO A CA 1
ATOM 1307 C C . PRO A 1 163 ? 62.788 -47.402 -49.315 1.00 51.66 163 PRO A C 1
ATOM 1309 O O . PRO A 1 163 ? 62.335 -48.155 -50.179 1.00 51.66 163 PRO A O 1
ATOM 1312 N N . PRO A 1 164 ? 63.210 -47.946 -48.129 1.00 41.53 164 PRO A N 1
ATOM 1313 C CA . PRO A 1 164 ? 62.453 -47.851 -46.854 1.00 41.53 164 PRO A CA 1
ATOM 1314 C C . PRO A 1 164 ? 63.258 -47.959 -45.516 1.00 41.53 164 PRO A C 1
ATOM 1316 O O . PRO A 1 164 ? 64.389 -48.422 -45.461 1.00 41.53 164 PRO A O 1
ATOM 1319 N N . SER A 1 165 ? 62.580 -47.568 -44.425 1.00 28.94 165 SER A N 1
ATOM 1320 C CA . SER A 1 165 ? 62.602 -48.103 -43.042 1.00 28.94 165 SER A CA 1
ATOM 1321 C C . SER A 1 165 ? 63.931 -48.455 -42.340 1.00 28.94 165 SER A C 1
ATOM 1323 O O . SER A 1 165 ? 64.548 -49.471 -42.638 1.00 28.94 165 SER A O 1
ATOM 1325 N N . ASN A 1 166 ? 64.249 -47.740 -41.248 1.00 29.88 166 ASN A N 1
ATOM 1326 C CA . ASN A 1 166 ? 64.163 -48.305 -39.887 1.00 29.88 166 ASN A CA 1
ATOM 1327 C C . ASN A 1 166 ? 64.417 -47.261 -38.778 1.00 29.88 166 ASN A C 1
ATOM 1329 O O . ASN A 1 166 ? 65.469 -46.641 -38.700 1.00 29.88 166 ASN A O 1
ATOM 1333 N N . ALA A 1 167 ? 63.404 -47.139 -37.915 1.00 30.50 167 ALA A N 1
ATOM 1334 C CA . ALA A 1 167 ? 63.455 -47.006 -36.460 1.00 30.50 167 ALA A CA 1
ATOM 1335 C C . ALA A 1 167 ? 64.594 -46.199 -35.802 1.00 30.50 167 ALA A C 1
ATOM 1337 O O . ALA A 1 167 ? 65.692 -46.706 -35.604 1.00 30.50 167 ALA A O 1
ATOM 1338 N N . THR A 1 168 ? 64.247 -45.061 -35.194 1.00 34.75 168 THR A N 1
ATOM 1339 C CA . THR A 1 168 ? 64.345 -44.930 -33.727 1.00 34.75 168 THR A CA 1
ATOM 1340 C C . THR A 1 168 ? 63.363 -43.872 -33.232 1.00 34.75 168 THR A C 1
ATOM 1342 O O . THR A 1 168 ? 63.225 -42.797 -33.806 1.00 34.75 168 THR A O 1
ATOM 1345 N N . ALA A 1 169 ? 62.615 -44.246 -32.202 1.00 36.16 169 ALA A N 1
ATOM 1346 C CA . ALA A 1 169 ? 61.472 -43.532 -31.673 1.00 36.16 169 ALA A CA 1
ATOM 1347 C C . ALA A 1 169 ? 61.866 -42.266 -30.900 1.00 36.16 169 ALA A C 1
ATOM 1349 O O . ALA A 1 169 ? 62.727 -42.292 -30.023 1.00 36.16 169 ALA A O 1
ATOM 1350 N N . THR A 1 170 ? 61.139 -41.178 -31.132 1.00 37.19 170 THR A N 1
ATOM 1351 C CA . THR A 1 170 ? 60.911 -40.154 -30.108 1.00 37.19 170 THR A CA 1
ATOM 1352 C C . THR A 1 170 ? 59.450 -39.739 -30.207 1.00 37.19 170 THR A C 1
ATOM 1354 O O . THR A 1 170 ? 59.013 -39.131 -31.179 1.00 37.19 170 THR A O 1
ATOM 1357 N N . ILE A 1 171 ? 58.676 -40.199 -29.230 1.00 37.88 171 ILE A N 1
ATOM 1358 C CA . ILE A 1 171 ? 57.234 -39.996 -29.099 1.00 37.88 171 ILE A CA 1
ATOM 1359 C C . ILE A 1 171 ? 56.986 -38.525 -28.717 1.00 37.88 171 ILE A C 1
ATOM 1361 O O . ILE A 1 171 ? 57.519 -38.098 -27.692 1.00 37.88 171 ILE A O 1
ATOM 1365 N N . PRO A 1 172 ? 56.155 -37.749 -29.438 1.00 39.53 172 PRO A N 1
ATOM 1366 C CA . PRO A 1 172 ? 55.565 -36.541 -28.883 1.00 39.53 172 PRO A CA 1
ATOM 1367 C C . PRO A 1 172 ? 54.322 -36.933 -28.076 1.00 39.53 172 PRO A C 1
ATOM 1369 O O . PRO A 1 172 ? 53.401 -37.575 -28.583 1.00 39.53 172 PRO A O 1
ATOM 1372 N N . SER A 1 173 ? 54.304 -36.569 -26.796 1.00 36.09 173 SER A N 1
ATOM 1373 C CA . SER A 1 173 ? 53.183 -36.816 -25.895 1.00 36.09 173 SER A CA 1
ATOM 1374 C C . SER A 1 173 ? 51.943 -36.029 -26.330 1.00 36.09 173 SER A C 1
ATOM 1376 O O . SER A 1 173 ? 51.880 -34.801 -26.254 1.00 36.09 173 SER A O 1
ATOM 1378 N N . LEU A 1 174 ? 50.915 -36.762 -26.760 1.00 37.25 174 LEU A N 1
ATOM 1379 C CA . LEU A 1 174 ? 49.554 -36.253 -26.858 1.00 37.25 174 LEU A CA 1
ATOM 1380 C C . LEU A 1 174 ? 49.044 -35.913 -25.450 1.00 37.25 174 LEU A C 1
ATOM 1382 O O . LEU A 1 174 ? 48.897 -36.792 -24.601 1.00 37.25 174 LEU A O 1
ATOM 1386 N N . LYS A 1 175 ? 48.727 -34.638 -25.203 1.00 41.47 175 LYS A N 1
ATOM 1387 C CA . LYS A 1 175 ? 47.924 -34.228 -24.046 1.00 41.47 175 LYS A CA 1
ATOM 1388 C C . LYS A 1 175 ? 46.445 -34.456 -24.359 1.00 41.47 175 LYS A C 1
ATOM 1390 O O . LYS A 1 175 ? 45.860 -33.748 -25.174 1.00 41.47 175 LYS A O 1
ATOM 1395 N N . CYS A 1 176 ? 45.840 -35.427 -23.678 1.00 38.59 176 CYS A N 1
ATOM 1396 C CA . CYS A 1 176 ? 44.390 -35.594 -23.621 1.00 38.59 176 CYS A CA 1
ATOM 1397 C C . CYS A 1 176 ? 43.776 -34.458 -22.789 1.00 38.59 176 CYS A C 1
ATOM 1399 O O . CYS A 1 176 ? 44.084 -34.296 -21.611 1.00 38.59 176 CYS A O 1
ATOM 1401 N N . THR A 1 177 ? 42.893 -33.669 -23.396 1.00 48.91 177 THR A N 1
ATOM 1402 C CA . THR A 1 177 ? 42.241 -32.498 -22.783 1.00 48.91 177 THR A CA 1
ATOM 1403 C C . THR A 1 177 ? 40.951 -32.841 -22.025 1.00 48.91 177 THR A C 1
ATOM 1405 O O . THR A 1 177 ? 40.114 -31.964 -21.823 1.00 48.91 177 THR A O 1
ATOM 1408 N N . LYS A 1 178 ? 40.744 -34.102 -21.616 1.00 39.72 178 LYS A N 1
ATOM 1409 C CA . LYS A 1 178 ? 39.541 -34.546 -20.886 1.00 39.72 178 LYS A CA 1
ATOM 1410 C C . LYS A 1 178 ? 39.805 -35.776 -20.008 1.00 39.72 178 LYS A C 1
ATOM 1412 O O . LYS A 1 178 ? 39.278 -36.849 -20.274 1.00 39.72 178 LYS A O 1
ATOM 1417 N N . CYS A 1 179 ? 40.569 -35.632 -18.931 1.00 38.12 179 CYS A N 1
ATOM 1418 C CA . CYS A 1 179 ? 40.446 -36.550 -17.793 1.00 38.12 179 CYS A CA 1
ATOM 1419 C C . CYS A 1 179 ? 41.028 -35.923 -16.526 1.00 38.12 179 CYS A C 1
ATOM 1421 O O . CYS A 1 179 ? 42.234 -35.761 -16.374 1.00 38.12 179 CYS A O 1
ATOM 1423 N N . ASN A 1 180 ? 40.110 -35.559 -15.636 1.00 48.72 180 ASN A N 1
ATOM 1424 C CA . ASN A 1 180 ? 40.339 -35.135 -14.269 1.00 48.72 180 ASN A CA 1
ATOM 1425 C C . ASN A 1 180 ? 40.346 -36.411 -13.410 1.00 48.72 180 ASN A C 1
ATOM 1427 O O . ASN A 1 180 ? 39.287 -37.001 -13.205 1.00 48.72 180 ASN A O 1
ATOM 1431 N N . ALA A 1 181 ? 41.512 -36.886 -12.979 1.00 37.00 181 ALA A N 1
ATOM 1432 C CA . ALA A 1 181 ? 41.615 -37.966 -11.999 1.00 37.00 181 ALA A CA 1
ATOM 1433 C C . ALA A 1 181 ? 42.931 -37.820 -11.232 1.00 37.00 181 ALA A C 1
ATOM 1435 O O . ALA A 1 181 ? 44.016 -37.886 -11.808 1.00 37.00 181 ALA A O 1
ATOM 1436 N N . GLY A 1 182 ? 42.802 -37.542 -9.937 1.00 44.12 182 GLY A N 1
ATOM 1437 C CA . GLY A 1 182 ? 43.913 -37.274 -9.041 1.00 44.12 182 GLY A CA 1
ATOM 1438 C C . GLY A 1 182 ? 44.798 -38.488 -8.787 1.00 44.12 182 GLY A C 1
ATOM 1439 O O . GLY A 1 182 ? 44.344 -39.630 -8.757 1.00 44.12 182 GLY A O 1
ATOM 1440 N N . VAL A 1 183 ? 46.064 -38.197 -8.505 1.00 34.50 183 VAL A N 1
ATOM 1441 C CA . VAL A 1 183 ? 46.950 -39.093 -7.771 1.00 34.50 183 VAL A CA 1
ATOM 1442 C C . VAL A 1 183 ? 47.438 -38.324 -6.552 1.00 34.50 183 VAL A C 1
ATOM 1444 O O . VAL A 1 183 ? 48.282 -37.437 -6.632 1.00 34.50 183 VAL A O 1
ATOM 1447 N N . ILE A 1 184 ? 46.827 -38.657 -5.419 1.00 42.78 184 ILE A N 1
ATOM 1448 C CA . ILE A 1 184 ? 47.302 -38.340 -4.077 1.00 42.78 184 ILE A CA 1
ATOM 1449 C C . ILE A 1 184 ? 48.503 -39.249 -3.831 1.00 42.78 184 ILE A C 1
ATOM 1451 O O . ILE A 1 184 ? 48.331 -40.463 -3.721 1.00 42.78 184 ILE A O 1
ATOM 1455 N N . GLN A 1 185 ? 49.701 -38.683 -3.705 1.00 34.62 185 GLN A N 1
ATOM 1456 C CA . GLN A 1 185 ? 50.853 -39.418 -3.195 1.00 34.62 185 GLN A CA 1
ATOM 1457 C C . GLN A 1 185 ? 51.151 -38.956 -1.769 1.00 34.62 185 GLN A C 1
ATOM 1459 O O . GLN A 1 185 ? 51.701 -37.885 -1.533 1.00 34.62 185 GLN A O 1
ATOM 1464 N N . ARG A 1 186 ? 50.741 -39.788 -0.806 1.00 40.34 186 ARG A N 1
ATOM 1465 C CA . ARG A 1 186 ? 51.252 -39.766 0.568 1.00 40.34 186 ARG A CA 1
ATOM 1466 C C . ARG A 1 186 ? 52.640 -40.404 0.568 1.00 40.34 186 ARG A C 1
ATOM 1468 O O . ARG A 1 186 ? 52.765 -41.532 0.103 1.00 40.34 186 ARG A O 1
ATOM 1475 N N . CYS A 1 187 ? 53.622 -39.752 1.183 1.00 29.55 187 CYS A N 1
ATOM 1476 C CA . CYS A 1 187 ? 54.745 -40.443 1.811 1.00 29.55 187 CYS A CA 1
ATOM 1477 C C . CYS A 1 187 ? 55.089 -39.781 3.146 1.00 29.55 187 CYS A C 1
ATOM 1479 O O . CYS A 1 187 ? 55.094 -38.561 3.282 1.00 29.55 187 CYS A O 1
ATOM 1481 N N . ALA A 1 188 ? 55.294 -40.647 4.129 1.00 33.50 188 ALA A N 1
ATOM 1482 C CA . ALA A 1 188 ? 55.468 -40.361 5.536 1.00 33.50 188 ALA A CA 1
ATOM 1483 C C . ALA A 1 188 ? 56.934 -40.048 5.894 1.00 33.50 188 ALA A C 1
ATOM 1485 O O . ALA A 1 188 ? 57.857 -40.637 5.343 1.00 33.50 188 ALA A O 1
ATOM 1486 N N . VAL A 1 189 ? 57.066 -39.122 6.845 1.00 45.78 189 VAL A N 1
ATOM 1487 C CA . VAL A 1 189 ? 58.055 -38.933 7.925 1.00 45.78 189 VAL A CA 1
ATOM 1488 C C . VAL A 1 189 ? 59.404 -39.677 7.852 1.00 45.78 189 VAL A C 1
ATOM 1490 O O . VAL A 1 189 ? 59.461 -40.896 7.980 1.00 45.78 189 VAL A O 1
ATOM 1493 N N . SER A 1 190 ? 60.504 -38.916 7.894 1.00 31.83 190 SER A N 1
ATOM 1494 C CA . SER A 1 190 ? 61.608 -39.194 8.826 1.00 31.83 190 SER A CA 1
ATOM 1495 C C . SER A 1 190 ? 62.398 -37.924 9.139 1.00 31.83 190 SER A C 1
ATOM 1497 O O . SER A 1 190 ? 62.821 -37.183 8.259 1.00 31.83 190 SER A O 1
ATOM 1499 N N . SER A 1 191 ? 62.592 -37.735 10.436 1.00 40.75 191 SER A N 1
ATOM 1500 C CA . SER A 1 191 ? 63.312 -36.703 11.168 1.00 40.75 191 SER A CA 1
ATOM 1501 C C . SER A 1 191 ? 64.686 -36.326 10.605 1.00 40.75 191 SER A C 1
ATOM 1503 O O . SER A 1 191 ? 65.501 -37.210 10.336 1.00 40.75 191 SER A O 1
ATOM 1505 N N . LYS A 1 192 ? 64.980 -35.018 10.580 1.00 36.41 192 LYS A N 1
ATOM 1506 C CA . LYS A 1 192 ? 66.180 -34.405 11.184 1.00 36.41 192 LYS A CA 1
ATOM 1507 C C . LYS A 1 192 ? 66.079 -32.878 11.129 1.00 36.41 192 LYS A C 1
ATOM 1509 O O . LYS A 1 192 ? 65.849 -32.295 10.077 1.00 36.41 192 LYS A O 1
ATOM 1514 N N . GLU A 1 193 ? 66.224 -32.262 12.295 1.00 43.12 193 GLU A N 1
ATOM 1515 C CA . GLU A 1 193 ? 66.346 -30.819 12.492 1.00 43.12 193 GLU A CA 1
ATOM 1516 C C . GLU A 1 193 ? 67.515 -30.246 11.678 1.00 43.12 193 GLU A C 1
ATOM 1518 O O . GLU A 1 193 ? 68.599 -30.830 11.642 1.00 43.12 193 GLU A O 1
ATOM 1523 N N . GLY A 1 194 ? 67.299 -29.082 11.056 1.00 40.19 194 GLY A N 1
ATOM 1524 C CA . GLY A 1 194 ? 68.359 -28.329 10.385 1.00 40.19 194 GLY A CA 1
ATOM 1525 C C . GLY A 1 194 ? 67.861 -27.350 9.319 1.00 40.19 194 GLY A C 1
ATOM 1526 O O . GLY A 1 194 ? 68.045 -27.591 8.134 1.00 40.19 194 GLY A O 1
ATOM 1527 N N . VAL A 1 195 ? 67.212 -26.261 9.750 1.00 48.03 195 VAL A N 1
ATOM 1528 C CA . VAL A 1 195 ? 67.147 -24.933 9.089 1.00 48.03 195 VAL A CA 1
ATOM 1529 C C . VAL A 1 195 ? 67.211 -24.932 7.544 1.00 48.03 195 VAL A C 1
ATOM 1531 O O . VAL A 1 195 ? 68.144 -24.413 6.944 1.00 48.03 195 VAL A O 1
ATOM 1534 N N . THR A 1 196 ? 66.192 -25.491 6.891 1.00 50.28 196 THR A N 1
ATOM 1535 C CA . THR A 1 196 ? 65.883 -25.286 5.450 1.00 50.28 196 THR A CA 1
ATOM 1536 C C . THR A 1 196 ? 64.375 -25.165 5.171 1.00 50.28 196 THR A C 1
ATOM 1538 O O . THR A 1 196 ? 63.973 -24.752 4.086 1.00 50.28 196 THR A O 1
ATOM 1541 N N . ALA A 1 197 ? 63.530 -25.408 6.181 1.00 51.19 197 ALA A N 1
ATOM 1542 C CA . ALA A 1 197 ? 62.068 -25.391 6.084 1.00 51.19 197 ALA A CA 1
ATOM 1543 C C . ALA A 1 197 ? 61.425 -24.064 5.609 1.00 51.19 197 ALA A C 1
ATOM 1545 O O . ALA A 1 197 ? 60.449 -24.138 4.864 1.00 51.19 197 ALA A O 1
ATOM 1546 N N . PRO A 1 198 ? 61.939 -22.855 5.936 1.00 54.78 198 PRO A N 1
ATOM 1547 C CA . PRO A 1 198 ? 61.290 -21.623 5.484 1.00 54.78 198 PRO A CA 1
ATOM 1548 C C . PRO A 1 198 ? 61.380 -21.428 3.965 1.00 54.78 198 PRO A C 1
ATOM 1550 O O . PRO A 1 198 ? 60.478 -20.856 3.372 1.00 54.78 198 PRO A O 1
ATOM 1553 N N . SER A 1 199 ? 62.447 -21.911 3.317 1.00 57.56 199 SER A N 1
ATOM 1554 C CA . SER A 1 199 ? 62.673 -21.681 1.882 1.00 57.56 199 SER A CA 1
ATOM 1555 C C . SER A 1 199 ? 61.815 -22.590 1.000 1.00 57.56 199 SER A C 1
ATOM 1557 O O . SER A 1 199 ? 61.335 -22.164 -0.049 1.00 57.56 199 SER A O 1
ATOM 1559 N N . GLU A 1 200 ? 61.606 -23.840 1.410 1.00 64.88 200 GLU A N 1
ATOM 1560 C CA . GLU A 1 200 ? 60.741 -24.780 0.686 1.00 64.88 200 GLU A CA 1
ATOM 1561 C C . GLU A 1 200 ? 59.259 -24.427 0.858 1.00 64.88 200 GLU A C 1
ATOM 1563 O O . GLU A 1 200 ? 58.469 -24.548 -0.074 1.00 64.88 200 GLU A O 1
ATOM 1568 N N . GLU A 1 201 ? 58.876 -23.922 2.031 1.00 70.50 201 GLU A N 1
ATOM 1569 C CA . GLU A 1 201 ? 57.504 -23.486 2.282 1.00 70.50 201 GLU A CA 1
ATOM 1570 C C . GLU A 1 201 ? 57.183 -22.158 1.584 1.00 70.50 201 GLU A C 1
ATOM 1572 O O . GLU A 1 201 ? 56.103 -22.021 1.012 1.00 70.50 201 GLU A O 1
ATOM 1577 N N . VAL A 1 202 ? 58.139 -21.222 1.523 1.00 68.88 202 VAL A N 1
ATOM 1578 C CA . VAL A 1 202 ? 58.012 -19.993 0.720 1.00 68.88 202 VAL A CA 1
ATOM 1579 C C . VAL A 1 202 ? 57.901 -20.321 -0.767 1.00 68.88 202 VAL A C 1
ATOM 1581 O O . VAL A 1 202 ? 56.971 -19.851 -1.411 1.00 68.88 202 VAL A O 1
ATOM 1584 N N . THR A 1 203 ? 58.754 -21.195 -1.307 1.00 72.81 203 THR A N 1
ATOM 1585 C CA . THR A 1 203 ? 58.658 -21.597 -2.724 1.00 72.81 203 THR A CA 1
ATOM 1586 C C . THR A 1 203 ? 57.374 -22.375 -3.030 1.00 72.81 203 THR A C 1
ATOM 1588 O O . THR A 1 203 ? 56.798 -22.216 -4.107 1.00 72.81 203 THR A O 1
ATOM 1591 N N . ARG A 1 204 ? 56.855 -23.178 -2.089 1.00 78.44 204 ARG A N 1
ATOM 1592 C CA . ARG A 1 204 ? 55.533 -23.815 -2.227 1.00 78.44 204 ARG A CA 1
ATOM 1593 C C . ARG A 1 204 ? 54.414 -22.773 -2.286 1.00 78.44 204 ARG A C 1
ATOM 1595 O O . ARG A 1 204 ? 53.583 -22.842 -3.186 1.00 78.44 204 ARG A O 1
ATOM 1602 N N . LEU A 1 205 ? 54.421 -21.795 -1.379 1.00 77.31 205 LEU A N 1
ATOM 1603 C CA . LEU A 1 205 ? 53.431 -20.714 -1.340 1.00 77.31 205 LEU A CA 1
ATOM 1604 C C . LEU A 1 205 ? 53.521 -19.791 -2.566 1.00 77.31 205 LEU A C 1
ATOM 1606 O O . LEU A 1 205 ? 52.492 -19.367 -3.082 1.00 77.31 205 LEU A O 1
ATOM 1610 N N . GLU A 1 206 ? 54.722 -19.523 -3.082 1.00 72.75 206 GLU A N 1
ATOM 1611 C CA . GLU A 1 206 ? 54.933 -18.773 -4.329 1.00 72.75 206 GLU A CA 1
ATOM 1612 C C . GLU A 1 206 ? 54.348 -19.513 -5.541 1.00 72.75 206 GLU A C 1
ATOM 1614 O O . GLU A 1 206 ? 53.670 -18.906 -6.372 1.00 72.75 206 GLU A O 1
ATOM 1619 N N . ASN A 1 207 ? 54.534 -20.834 -5.613 1.00 76.81 207 ASN A N 1
ATOM 1620 C CA . ASN A 1 207 ? 53.951 -21.667 -6.667 1.00 76.81 207 ASN A CA 1
ATOM 1621 C C . ASN A 1 207 ? 52.419 -21.770 -6.553 1.00 76.81 207 ASN A C 1
ATOM 1623 O O . ASN A 1 207 ? 51.717 -21.743 -7.566 1.00 76.81 207 ASN A O 1
ATOM 1627 N N . GLU A 1 208 ? 51.881 -21.861 -5.334 1.00 79.19 208 GLU A N 1
ATOM 1628 C CA . GLU A 1 208 ? 50.435 -21.830 -5.084 1.00 79.19 208 GLU A CA 1
ATOM 1629 C C . GLU A 1 208 ? 49.829 -20.471 -5.457 1.00 79.19 208 GLU A C 1
ATOM 1631 O O . GLU A 1 208 ? 48.774 -20.429 -6.092 1.00 79.19 208 GLU A O 1
ATOM 1636 N N . LEU A 1 209 ? 50.515 -19.366 -5.149 1.00 78.81 209 LEU A N 1
ATOM 1637 C CA . LEU A 1 209 ? 50.100 -18.015 -5.526 1.00 78.81 209 LEU A CA 1
ATOM 1638 C C . LEU A 1 209 ? 50.127 -17.814 -7.048 1.00 78.81 209 LEU A C 1
ATOM 1640 O O . LEU A 1 209 ? 49.191 -17.238 -7.603 1.00 78.81 209 LEU A O 1
ATOM 1644 N N . ALA A 1 210 ? 51.155 -18.325 -7.732 1.00 78.62 210 ALA A N 1
ATOM 1645 C CA . ALA A 1 210 ? 51.240 -18.295 -9.191 1.00 78.62 210 ALA A CA 1
ATOM 1646 C C . ALA A 1 210 ? 50.100 -19.101 -9.838 1.00 78.62 210 ALA A C 1
ATOM 1648 O O . ALA A 1 210 ? 49.392 -18.587 -10.703 1.00 78.62 210 ALA A O 1
ATOM 1649 N N . SER A 1 211 ? 49.848 -20.321 -9.354 1.00 77.75 211 SER A N 1
ATOM 1650 C CA . SER A 1 211 ? 48.739 -21.170 -9.813 1.00 77.75 211 SER A CA 1
ATOM 1651 C C . SER A 1 211 ? 47.371 -20.525 -9.557 1.00 77.75 211 SER A C 1
ATOM 1653 O O . SER A 1 211 ? 46.506 -20.513 -10.435 1.00 77.75 211 SER A O 1
ATOM 1655 N N . ALA A 1 212 ? 47.172 -19.921 -8.382 1.00 73.81 212 ALA A N 1
ATOM 1656 C CA . ALA A 1 212 ? 45.957 -19.178 -8.063 1.00 73.81 212 ALA A CA 1
ATOM 1657 C C . ALA A 1 212 ? 45.785 -17.944 -8.968 1.00 73.81 212 ALA A C 1
ATOM 1659 O O . ALA A 1 212 ? 44.672 -17.663 -9.415 1.00 73.81 212 ALA A O 1
ATOM 1660 N N . GLY A 1 213 ? 46.878 -17.244 -9.293 1.00 76.19 213 GLY A N 1
ATOM 1661 C CA . GLY A 1 213 ? 46.898 -16.129 -10.241 1.00 76.19 213 GLY A CA 1
ATOM 1662 C C . GLY A 1 213 ? 46.515 -16.548 -11.663 1.00 76.19 213 GLY A C 1
ATOM 1663 O O . GLY A 1 213 ? 45.682 -15.898 -12.297 1.00 76.19 213 GLY A O 1
ATOM 1664 N N . GLU A 1 214 ? 47.041 -17.674 -12.145 1.00 80.56 214 GLU A N 1
ATOM 1665 C CA . GLU A 1 214 ? 46.680 -18.245 -13.448 1.00 80.56 214 GLU A CA 1
ATOM 1666 C C . GLU A 1 214 ? 45.206 -18.674 -13.505 1.00 80.56 214 GLU A C 1
ATOM 1668 O O . GLU A 1 214 ? 44.518 -18.422 -14.500 1.00 80.56 214 GLU A O 1
ATOM 1673 N N . GLN A 1 215 ? 44.686 -19.266 -12.425 1.00 71.38 215 GLN A N 1
ATOM 1674 C CA . GLN A 1 215 ? 43.268 -19.617 -12.308 1.00 71.38 215 GLN A CA 1
ATOM 1675 C C . GLN A 1 215 ? 42.372 -18.372 -12.292 1.00 71.38 215 GLN A C 1
ATOM 1677 O O . GLN A 1 215 ? 41.337 -18.352 -12.965 1.00 71.38 215 GLN A O 1
ATOM 1682 N N . LEU A 1 216 ? 42.773 -17.315 -11.582 1.00 75.38 216 LEU A N 1
ATOM 1683 C CA . LEU A 1 216 ? 42.073 -16.029 -11.570 1.00 75.38 216 LEU A CA 1
ATOM 1684 C C . LEU A 1 216 ? 42.017 -15.402 -12.965 1.00 75.38 216 LEU A C 1
ATOM 1686 O O . LEU A 1 216 ? 40.941 -15.003 -13.408 1.00 75.38 216 LEU A O 1
ATOM 1690 N N . GLU A 1 217 ? 43.137 -15.371 -13.688 1.00 78.69 217 GLU A N 1
ATOM 1691 C CA . GLU A 1 217 ? 43.190 -14.857 -15.061 1.00 78.69 217 GLU A CA 1
ATOM 1692 C C . GLU A 1 217 ? 42.354 -15.707 -16.031 1.00 78.69 217 GLU A C 1
ATOM 1694 O O . GLU A 1 217 ? 41.650 -15.173 -16.893 1.00 78.69 217 GLU A O 1
ATOM 1699 N N . PHE A 1 218 ? 42.327 -17.030 -15.854 1.00 81.94 218 PHE A N 1
ATOM 1700 C CA . PHE A 1 218 ? 41.426 -17.903 -16.603 1.00 81.94 218 PHE A CA 1
ATOM 1701 C C . PHE A 1 218 ? 39.945 -17.573 -16.343 1.00 81.94 218 PHE A C 1
ATOM 1703 O O . PHE A 1 218 ? 39.165 -17.413 -17.291 1.00 81.94 218 PHE A O 1
ATOM 1710 N N . PHE A 1 219 ? 39.540 -17.431 -15.076 1.00 79.06 219 PHE A N 1
ATOM 1711 C CA . PHE A 1 219 ? 38.160 -17.078 -14.734 1.00 79.06 219 PHE A CA 1
ATOM 1712 C C . PHE A 1 219 ? 37.791 -15.670 -15.197 1.00 79.06 219 PHE A C 1
ATOM 1714 O O . PHE A 1 219 ? 36.685 -15.475 -15.700 1.00 79.06 219 PHE A O 1
ATOM 1721 N N . LYS A 1 220 ? 38.719 -14.716 -15.131 1.00 79.62 220 LYS A N 1
ATOM 1722 C CA . LYS A 1 220 ? 38.546 -13.354 -15.640 1.00 79.62 220 LYS A CA 1
ATOM 1723 C C . LYS A 1 220 ? 38.291 -13.343 -17.147 1.00 79.62 220 LYS A C 1
ATOM 1725 O O . LYS A 1 220 ? 37.283 -12.786 -17.577 1.00 79.62 220 LYS A O 1
ATOM 1730 N N . ARG A 1 221 ? 39.076 -14.081 -17.943 1.00 83.31 221 ARG A N 1
ATOM 1731 C CA . ARG A 1 221 ? 38.815 -14.261 -19.389 1.00 83.31 221 ARG A CA 1
ATOM 1732 C C . ARG A 1 221 ? 37.456 -14.908 -19.661 1.00 83.31 221 ARG A C 1
ATOM 1734 O O . ARG A 1 221 ? 36.749 -14.514 -20.591 1.00 83.31 221 ARG A O 1
ATOM 1741 N N . LYS A 1 222 ? 37.050 -15.886 -18.844 1.00 79.81 222 LYS A N 1
ATOM 1742 C CA . LYS A 1 222 ? 35.738 -16.545 -18.961 1.00 79.81 222 LYS A CA 1
ATOM 1743 C C . LYS A 1 222 ? 34.584 -15.587 -18.641 1.00 79.81 222 LYS A C 1
ATOM 1745 O O . LYS A 1 222 ? 33.572 -15.598 -19.342 1.00 79.81 222 LYS A O 1
ATOM 1750 N N . VAL A 1 223 ? 34.741 -14.741 -17.624 1.00 81.56 223 VAL A N 1
ATOM 1751 C CA . VAL A 1 223 ? 33.789 -13.678 -17.270 1.00 81.56 223 VAL A CA 1
ATOM 1752 C C . VAL A 1 223 ? 33.727 -12.623 -18.372 1.00 81.56 223 VAL A C 1
ATOM 1754 O O . VAL A 1 223 ? 32.638 -12.251 -18.788 1.00 81.56 223 VAL A O 1
ATOM 1757 N N . GLU A 1 224 ? 34.856 -12.202 -18.937 1.00 81.12 224 GLU A N 1
ATOM 1758 C CA . GLU A 1 224 ? 34.893 -11.267 -20.067 1.00 81.12 224 GLU A CA 1
ATOM 1759 C C . GLU A 1 224 ? 34.220 -11.825 -21.325 1.00 81.12 224 GLU A C 1
ATOM 1761 O O . GLU A 1 224 ? 33.539 -11.087 -22.040 1.00 81.12 224 GLU A O 1
ATOM 1766 N N . SER A 1 225 ? 34.388 -13.119 -21.611 1.00 77.44 225 SER A N 1
ATOM 1767 C CA . SER A 1 225 ? 33.679 -13.795 -22.703 1.00 77.44 225 SER A CA 1
ATOM 1768 C C . SER A 1 225 ? 32.171 -13.825 -22.453 1.00 77.44 225 SER A C 1
ATOM 1770 O O . SER A 1 225 ? 31.396 -13.531 -23.359 1.00 77.44 225 SER A O 1
ATOM 1772 N N . ARG A 1 226 ? 31.743 -14.122 -21.219 1.00 83.12 226 ARG A N 1
ATOM 1773 C CA . ARG A 1 226 ? 30.328 -14.066 -20.828 1.00 83.12 226 ARG A CA 1
ATOM 1774 C C . ARG A 1 226 ? 29.767 -12.653 -20.901 1.00 83.12 226 ARG A C 1
ATOM 1776 O O . ARG A 1 226 ? 28.683 -12.474 -21.424 1.00 83.12 226 ARG A O 1
ATOM 1783 N N . ASN A 1 227 ? 30.512 -11.646 -20.462 1.00 74.62 227 ASN A N 1
ATOM 1784 C CA . ASN A 1 227 ? 30.095 -10.246 -20.525 1.00 74.62 227 ASN A CA 1
ATOM 1785 C C . ASN A 1 227 ? 30.039 -9.724 -21.964 1.00 74.62 227 ASN A C 1
ATOM 1787 O O . ASN A 1 227 ? 29.235 -8.846 -22.266 1.00 74.62 227 ASN A O 1
ATOM 1791 N N . ARG A 1 228 ? 30.887 -10.235 -22.866 1.00 82.00 228 ARG A N 1
ATOM 1792 C CA . ARG A 1 228 ? 30.762 -9.991 -24.311 1.00 82.00 228 ARG A CA 1
ATOM 1793 C C . ARG A 1 228 ? 29.481 -10.602 -24.861 1.00 82.00 228 ARG A C 1
ATOM 1795 O O . ARG A 1 228 ? 28.767 -9.923 -25.587 1.00 82.00 228 ARG A O 1
ATOM 1802 N N . GLU A 1 229 ? 29.166 -11.827 -24.460 1.00 74.56 229 GLU A N 1
ATOM 1803 C CA . GLU A 1 229 ? 27.949 -12.506 -24.895 1.00 74.56 229 GLU A CA 1
ATOM 1804 C C . GLU A 1 229 ? 26.683 -11.862 -24.320 1.00 74.56 229 GLU A C 1
ATOM 1806 O O . GLU A 1 229 ? 25.738 -11.626 -25.057 1.00 74.56 229 GLU A O 1
ATOM 1811 N N . ILE A 1 230 ? 26.688 -11.459 -23.048 1.00 66.44 230 ILE A N 1
ATOM 1812 C CA . ILE A 1 230 ? 25.605 -10.681 -22.432 1.00 66.44 230 ILE A CA 1
ATOM 1813 C C . ILE A 1 230 ? 25.424 -9.356 -23.172 1.00 66.44 230 ILE A C 1
ATOM 1815 O O . ILE A 1 230 ? 24.298 -8.979 -23.452 1.00 66.44 230 ILE A O 1
ATOM 1819 N N . ARG A 1 231 ? 26.503 -8.661 -23.555 1.00 74.00 231 ARG A N 1
ATOM 1820 C CA . ARG A 1 231 ? 26.400 -7.441 -24.373 1.00 74.00 231 ARG A CA 1
ATOM 1821 C C . ARG A 1 231 ? 25.857 -7.712 -25.773 1.00 74.00 231 ARG A C 1
ATOM 1823 O O . ARG A 1 231 ? 25.068 -6.915 -26.260 1.00 74.00 231 ARG A O 1
ATOM 1830 N N . ARG A 1 232 ? 26.242 -8.823 -26.407 1.00 83.19 232 ARG A N 1
ATOM 1831 C CA . ARG A 1 232 ? 25.707 -9.245 -27.710 1.00 83.19 232 ARG A CA 1
ATOM 1832 C C . ARG A 1 232 ? 24.211 -9.552 -27.615 1.00 83.19 232 ARG A C 1
ATOM 1834 O O . ARG A 1 232 ? 23.440 -9.032 -28.412 1.00 83.19 232 ARG A O 1
ATOM 1841 N N . LEU A 1 233 ? 23.809 -10.348 -26.622 1.00 69.38 233 LEU A N 1
ATOM 1842 C CA . LEU A 1 233 ? 22.417 -10.708 -26.342 1.00 69.38 233 LEU A CA 1
ATOM 1843 C C . LEU A 1 233 ? 21.591 -9.482 -25.948 1.00 69.38 233 LEU A C 1
ATOM 1845 O O . LEU A 1 233 ? 20.512 -9.289 -26.486 1.00 69.38 233 LEU A O 1
ATOM 1849 N N . ASN A 1 234 ? 22.115 -8.605 -25.094 1.00 60.44 234 ASN A N 1
ATOM 1850 C CA . ASN A 1 234 ? 21.468 -7.337 -24.764 1.00 60.44 234 ASN A CA 1
ATOM 1851 C C . ASN A 1 234 ? 21.368 -6.423 -25.986 1.00 60.44 234 ASN A C 1
ATOM 1853 O O . ASN A 1 234 ? 20.356 -5.759 -26.137 1.00 60.44 234 ASN A O 1
ATOM 1857 N N . GLY A 1 235 ? 22.361 -6.423 -26.881 1.00 67.00 235 GLY A N 1
ATOM 1858 C CA . GLY A 1 235 ? 22.296 -5.728 -28.167 1.00 67.00 235 GLY A CA 1
ATOM 1859 C C . GLY A 1 235 ? 21.150 -6.241 -29.044 1.00 67.00 235 GLY A C 1
ATOM 1860 O O . GLY A 1 235 ? 20.362 -5.447 -29.550 1.00 67.00 235 GLY A O 1
ATOM 1861 N N . LEU A 1 236 ? 21.002 -7.566 -29.142 1.00 60.50 236 LEU A N 1
ATOM 1862 C CA . LEU A 1 236 ? 19.892 -8.232 -29.835 1.00 60.50 236 LEU A CA 1
ATOM 1863 C C . LEU A 1 236 ? 18.529 -7.947 -29.185 1.00 60.50 236 LEU A C 1
ATOM 1865 O O . LEU A 1 236 ? 17.548 -7.772 -29.896 1.00 60.50 236 LEU A O 1
ATOM 1869 N N . LEU A 1 237 ? 18.470 -7.853 -27.855 1.00 57.41 237 LEU A N 1
ATOM 1870 C CA . LEU A 1 237 ? 17.249 -7.543 -27.100 1.00 57.41 237 LEU A CA 1
ATOM 1871 C C . LEU A 1 237 ? 16.908 -6.043 -27.094 1.00 57.41 237 LEU A C 1
ATOM 1873 O O . LEU A 1 237 ? 15.743 -5.683 -26.979 1.00 57.41 237 LEU A O 1
ATOM 1877 N N . SER A 1 238 ? 17.902 -5.163 -27.247 1.00 53.50 238 SER A N 1
ATOM 1878 C CA . SER A 1 238 ? 17.713 -3.715 -27.416 1.00 53.50 238 SER A CA 1
ATOM 1879 C C . SER A 1 238 ? 17.319 -3.323 -28.843 1.00 53.50 238 SER A C 1
ATOM 1881 O O . SER A 1 238 ? 16.874 -2.203 -29.073 1.00 53.50 238 SER A O 1
ATOM 1883 N N . GLY A 1 239 ? 17.460 -4.249 -29.794 1.00 51.56 239 GLY A N 1
ATOM 1884 C CA . GLY A 1 239 ? 17.085 -4.094 -31.195 1.00 51.56 239 GLY A CA 1
ATOM 1885 C C . GLY A 1 239 ? 15.639 -4.495 -31.479 1.00 51.56 239 GLY A C 1
ATOM 1886 O O . GLY A 1 239 ? 15.383 -5.189 -32.458 1.00 51.56 239 GLY A O 1
ATOM 1887 N N . GLY A 1 240 ? 14.688 -4.091 -30.636 1.00 60.31 240 GLY A N 1
ATOM 1888 C CA . GLY A 1 240 ? 13.284 -4.088 -31.040 1.00 60.31 240 GLY A CA 1
ATOM 1889 C C . GLY A 1 240 ? 13.047 -2.954 -32.036 1.00 60.31 240 GLY A C 1
ATOM 1890 O O . GLY A 1 240 ? 13.537 -1.840 -31.836 1.00 60.31 240 GLY A O 1
ATOM 1891 N N . ARG A 1 241 ? 12.303 -3.209 -33.120 1.00 56.41 241 ARG A N 1
ATOM 1892 C CA . ARG A 1 241 ? 11.854 -2.128 -34.010 1.00 56.41 241 ARG A CA 1
ATOM 1893 C C . ARG A 1 241 ? 11.060 -1.114 -33.170 1.00 56.41 241 ARG A C 1
ATOM 1895 O O . ARG A 1 241 ? 10.208 -1.537 -32.387 1.00 56.41 241 ARG A O 1
ATOM 1902 N N . PRO A 1 242 ? 11.305 0.202 -33.308 1.00 54.84 242 PRO A N 1
ATOM 1903 C CA . PRO A 1 242 ? 10.514 1.207 -32.609 1.00 54.84 242 PRO A CA 1
ATOM 1904 C C . PRO A 1 242 ? 9.019 0.974 -32.877 1.00 54.84 242 PRO A C 1
ATOM 1906 O O . PRO A 1 242 ? 8.677 0.654 -34.020 1.00 54.84 242 PRO A O 1
ATOM 1909 N N . PRO A 1 243 ? 8.118 1.172 -31.897 1.00 52.88 243 PRO A N 1
ATOM 1910 C CA . PRO A 1 243 ? 6.675 0.980 -32.089 1.00 52.88 243 PRO A CA 1
ATOM 1911 C C . PRO A 1 243 ? 6.122 1.703 -33.330 1.00 52.88 243 PRO A C 1
ATOM 1913 O O . PRO A 1 243 ? 5.256 1.184 -34.028 1.00 52.88 243 PRO A O 1
ATOM 1916 N N . ALA A 1 244 ? 6.714 2.851 -33.676 1.00 54.03 244 ALA A N 1
ATOM 1917 C CA . ALA A 1 244 ? 6.400 3.628 -34.874 1.00 54.03 244 ALA A CA 1
ATOM 1918 C C . ALA A 1 244 ? 6.717 2.914 -36.209 1.00 54.03 244 ALA A C 1
ATOM 1920 O O . ALA A 1 244 ? 6.056 3.163 -37.212 1.00 54.03 244 ALA A O 1
ATOM 1921 N N . VAL A 1 245 ? 7.717 2.028 -36.248 1.00 57.31 245 VAL A N 1
ATOM 1922 C CA . VAL A 1 245 ? 8.085 1.241 -37.441 1.00 57.31 245 VAL A CA 1
ATOM 1923 C C . VAL A 1 245 ? 7.209 -0.008 -37.557 1.00 57.31 245 VAL A C 1
ATOM 1925 O O . VAL A 1 245 ? 6.822 -0.380 -38.661 1.00 57.31 245 VAL A O 1
ATOM 1928 N N . LEU A 1 246 ? 6.835 -0.615 -36.425 1.00 54.84 246 LEU A N 1
ATOM 1929 C CA . LEU A 1 246 ? 5.893 -1.741 -36.375 1.00 54.84 246 LEU A CA 1
ATOM 1930 C C . LEU A 1 246 ? 4.488 -1.331 -36.838 1.00 54.84 246 LEU A C 1
ATOM 1932 O O . LEU A 1 246 ? 3.868 -2.059 -37.605 1.00 54.84 246 LEU A O 1
ATOM 1936 N N . ALA A 1 247 ? 4.026 -0.134 -36.463 1.00 57.22 247 ALA A N 1
ATOM 1937 C CA . ALA A 1 247 ? 2.766 0.426 -36.957 1.00 57.22 247 ALA A CA 1
ATOM 1938 C C . ALA A 1 247 ? 2.774 0.674 -38.480 1.00 57.22 247 ALA A C 1
ATOM 1940 O O . ALA A 1 247 ? 1.731 0.602 -39.123 1.00 57.22 247 ALA A O 1
ATOM 1941 N N . LYS A 1 248 ? 3.951 0.931 -39.068 1.00 54.88 248 LYS A N 1
ATOM 1942 C CA . LYS A 1 248 ? 4.115 1.270 -40.491 1.00 54.88 248 LYS A CA 1
ATOM 1943 C C . LYS A 1 248 ? 4.293 0.051 -41.409 1.00 54.88 248 LYS A C 1
ATOM 1945 O O . LYS A 1 248 ? 3.997 0.148 -42.594 1.00 54.88 248 LYS A O 1
ATOM 1950 N N . GLU A 1 249 ? 4.774 -1.078 -40.881 1.00 53.41 249 GLU A N 1
ATOM 1951 C CA . GLU A 1 249 ? 4.967 -2.339 -41.628 1.00 53.41 249 GLU A CA 1
ATOM 1952 C C . GLU A 1 249 ? 3.861 -3.384 -41.380 1.00 53.41 249 GLU A C 1
ATOM 1954 O O . GLU A 1 249 ? 3.877 -4.460 -41.981 1.00 53.41 249 GLU A O 1
ATOM 1959 N N . CYS A 1 250 ? 2.889 -3.093 -40.510 1.00 52.06 250 CYS A N 1
ATOM 1960 C CA . CYS A 1 250 ? 1.787 -4.006 -40.229 1.00 52.06 250 CYS A CA 1
ATOM 1961 C C . CYS A 1 250 ? 0.860 -4.139 -41.452 1.00 52.06 250 CYS A C 1
ATOM 1963 O O . CYS A 1 250 ? 0.412 -3.148 -42.023 1.00 52.06 250 CYS A O 1
ATOM 1965 N N . CYS A 1 251 ? 0.559 -5.373 -41.858 1.00 50.00 251 CYS A N 1
ATOM 1966 C CA . CYS A 1 251 ? -0.121 -5.717 -43.115 1.00 50.00 251 CYS A CA 1
ATOM 1967 C C . CYS A 1 251 ? -1.635 -5.398 -43.156 1.00 50.00 251 CYS A C 1
ATOM 1969 O O . CYS A 1 251 ? -2.361 -5.982 -43.964 1.00 50.00 251 CYS A O 1
ATOM 1971 N N . TYR A 1 252 ? -2.137 -4.492 -42.313 1.00 49.59 252 TYR A N 1
ATOM 1972 C CA . TYR A 1 252 ? -3.545 -4.092 -42.322 1.00 49.59 252 TYR A CA 1
ATOM 1973 C C . TYR A 1 252 ? -3.771 -2.980 -43.349 1.00 49.59 252 TYR A C 1
ATOM 1975 O O . TYR A 1 252 ? -3.199 -1.900 -43.262 1.00 49.59 252 TYR A O 1
ATOM 1983 N N . LYS A 1 253 ? -4.629 -3.240 -44.341 1.00 51.97 253 LYS A N 1
ATOM 1984 C CA . LYS A 1 253 ? -4.947 -2.329 -45.458 1.00 51.97 253 LYS A CA 1
ATOM 1985 C C . LYS A 1 253 ? -5.816 -1.113 -45.073 1.00 51.97 253 LYS A C 1
ATOM 1987 O O . LYS A 1 253 ? -6.341 -0.450 -45.959 1.00 51.97 253 LYS A O 1
ATOM 1992 N N . GLU A 1 254 ? -5.917 -0.775 -43.789 1.00 56.62 254 GLU A N 1
ATOM 1993 C CA . GLU A 1 254 ? -6.694 0.363 -43.264 1.00 56.62 254 GLU A CA 1
ATOM 1994 C C . GLU A 1 254 ? -5.857 1.208 -42.283 1.00 56.62 254 GLU A C 1
ATOM 1996 O O . GLU A 1 254 ? -6.295 1.589 -41.201 1.00 56.62 254 GLU A O 1
ATOM 2001 N N . VAL A 1 255 ? -4.610 1.514 -42.662 1.00 56.78 255 VAL A N 1
ATOM 2002 C CA . VAL A 1 255 ? -3.673 2.313 -41.842 1.00 56.78 255 VAL A CA 1
ATOM 2003 C C . VAL A 1 255 ? -4.206 3.725 -41.544 1.00 56.78 255 VAL A C 1
ATOM 2005 O O . VAL A 1 255 ? -3.827 4.313 -40.539 1.00 56.78 255 VAL A O 1
ATOM 2008 N N . GLY A 1 256 ? -5.110 4.264 -42.371 1.00 57.78 256 GLY A N 1
ATOM 2009 C CA . GLY A 1 256 ? -5.738 5.572 -42.137 1.00 57.78 256 GLY A CA 1
ATOM 2010 C C . GLY A 1 256 ? -6.615 5.604 -40.881 1.00 57.78 256 GLY A C 1
ATOM 2011 O O . GLY A 1 256 ? -6.401 6.454 -40.024 1.00 57.78 256 GLY A O 1
ATOM 2012 N N . ALA A 1 257 ? -7.523 4.633 -40.729 1.00 61.44 257 ALA A N 1
ATOM 2013 C CA . ALA A 1 257 ? -8.403 4.536 -39.561 1.00 61.44 257 ALA A CA 1
ATOM 2014 C C . ALA A 1 257 ? -7.614 4.220 -38.280 1.00 61.44 257 ALA A C 1
ATOM 2016 O O . ALA A 1 257 ? -7.815 4.851 -37.251 1.00 61.44 257 ALA A O 1
ATOM 2017 N N . LEU A 1 258 ? -6.621 3.326 -38.368 1.00 60.75 258 LEU A N 1
ATOM 2018 C CA . LEU A 1 258 ? -5.736 3.025 -37.238 1.00 60.75 258 LEU A CA 1
ATOM 2019 C C . LEU A 1 258 ? -4.843 4.211 -36.847 1.00 60.75 258 LEU A C 1
ATOM 2021 O O . LEU A 1 258 ? -4.524 4.355 -35.674 1.00 60.75 258 LEU A O 1
ATOM 2025 N N . SER A 1 259 ? -4.423 5.059 -37.791 1.00 71.88 259 SER A N 1
ATOM 2026 C CA . SER A 1 259 ? -3.663 6.276 -37.473 1.00 71.88 259 SER A CA 1
ATOM 2027 C C . SER A 1 259 ? -4.525 7.295 -36.733 1.00 71.88 259 SER A C 1
ATOM 2029 O O . SER A 1 259 ? -4.048 7.906 -35.781 1.00 71.88 259 SER A O 1
ATOM 2031 N N . GLU A 1 260 ? -5.785 7.459 -37.139 1.00 75.50 260 GLU A N 1
ATOM 2032 C CA . GLU A 1 260 ? -6.746 8.321 -36.445 1.00 75.50 260 GLU A CA 1
ATOM 2033 C C . GLU A 1 260 ? -7.059 7.786 -35.042 1.00 75.50 260 GLU A C 1
ATOM 2035 O O . GLU A 1 260 ? -7.022 8.555 -34.082 1.00 75.50 260 GLU A O 1
ATOM 2040 N N . ASP A 1 261 ? -7.248 6.472 -34.899 1.00 78.12 261 ASP A N 1
ATOM 2041 C CA . ASP A 1 261 ? -7.446 5.816 -33.604 1.00 78.12 261 ASP A CA 1
ATOM 2042 C C . ASP A 1 261 ? -6.202 5.921 -32.711 1.00 78.12 261 ASP A C 1
ATOM 2044 O O . ASP A 1 261 ? -6.317 6.179 -31.516 1.00 78.12 261 ASP A O 1
ATOM 2048 N N . ILE A 1 262 ? -4.993 5.782 -33.266 1.00 79.50 262 ILE A N 1
ATOM 2049 C CA . ILE A 1 262 ? -3.740 5.983 -32.524 1.00 79.50 262 ILE A CA 1
ATOM 2050 C C . ILE A 1 262 ? -3.618 7.436 -32.064 1.00 79.50 262 ILE A C 1
ATOM 2052 O O . ILE A 1 262 ? -3.226 7.669 -30.922 1.00 79.50 262 ILE A O 1
ATOM 2056 N N . ASP A 1 263 ? -3.961 8.408 -32.907 1.00 81.50 263 ASP A N 1
ATOM 2057 C CA . ASP A 1 263 ? -3.923 9.822 -32.538 1.00 81.50 263 ASP A CA 1
ATOM 2058 C C . ASP A 1 263 ? -4.991 10.159 -31.485 1.00 81.50 263 ASP A C 1
ATOM 2060 O O . ASP A 1 263 ? -4.735 10.950 -30.576 1.00 81.50 263 ASP A O 1
ATOM 2064 N N . LEU A 1 264 ? -6.186 9.566 -31.573 1.00 86.06 264 LEU A N 1
ATOM 2065 C CA . LEU A 1 264 ? -7.233 9.684 -30.555 1.00 86.06 264 LEU A CA 1
ATOM 2066 C C . LEU A 1 264 ? -6.778 9.070 -29.229 1.00 86.06 264 LEU A C 1
ATOM 2068 O O . LEU A 1 264 ? -6.805 9.753 -28.211 1.00 86.06 264 LEU A O 1
ATOM 2072 N N . LEU A 1 265 ? -6.244 7.850 -29.249 1.00 81.75 265 LEU A N 1
ATOM 2073 C CA . LEU A 1 265 ? -5.717 7.177 -28.061 1.00 81.75 265 LEU A CA 1
ATOM 2074 C C . LEU A 1 265 ? -4.506 7.905 -27.468 1.00 81.75 265 LEU A C 1
ATOM 2076 O O . LEU A 1 265 ? -4.324 7.915 -26.252 1.00 81.75 265 LEU A O 1
ATOM 2080 N N . GLN A 1 266 ? -3.663 8.535 -28.289 1.00 84.12 266 GLN A N 1
ATOM 2081 C CA . GLN A 1 266 ? -2.568 9.372 -27.800 1.00 84.12 266 GLN A CA 1
ATOM 2082 C C . GLN A 1 266 ? -3.086 10.646 -27.133 1.00 84.12 266 GLN A C 1
ATOM 2084 O O . GLN A 1 266 ? -2.565 11.003 -26.076 1.00 84.12 266 GLN A O 1
ATOM 2089 N N . ARG A 1 267 ? -4.120 11.292 -27.690 1.00 90.50 267 ARG A N 1
ATOM 2090 C CA . ARG A 1 267 ? -4.780 12.444 -27.054 1.00 90.50 267 ARG A CA 1
ATOM 2091 C C . ARG A 1 267 ? -5.440 12.048 -25.740 1.00 90.50 267 ARG A C 1
ATOM 2093 O O . ARG A 1 267 ? -5.119 12.648 -24.718 1.00 90.50 267 ARG A O 1
ATOM 2100 N N . GLU A 1 268 ? -6.238 10.984 -25.728 1.00 90.31 268 GLU A N 1
ATOM 2101 C CA . GLU A 1 268 ? -6.859 10.452 -24.510 1.00 90.31 268 GLU A CA 1
ATOM 2102 C C . GLU A 1 268 ? -5.806 10.076 -23.466 1.00 90.31 268 GLU A C 1
ATOM 2104 O O . GLU A 1 268 ? -5.938 10.415 -22.294 1.00 90.31 268 GLU A O 1
ATOM 2109 N N . LYS A 1 269 ? -4.698 9.449 -23.876 1.00 81.94 269 LYS A N 1
ATOM 2110 C CA . LYS A 1 269 ? -3.576 9.163 -22.978 1.00 81.94 269 LYS A CA 1
ATOM 2111 C C . LYS A 1 269 ? -2.983 10.442 -22.394 1.00 81.94 269 LYS A C 1
ATOM 2113 O O . LYS A 1 269 ? -2.693 10.470 -21.200 1.00 81.94 269 LYS A O 1
ATOM 2118 N N . THR A 1 270 ? -2.761 11.483 -23.198 1.00 91.31 270 THR A N 1
ATOM 2119 C CA . THR A 1 270 ? -2.241 12.758 -22.682 1.00 91.31 270 THR A CA 1
ATOM 2120 C C . THR A 1 270 ? -3.229 13.438 -21.741 1.00 91.31 270 THR A C 1
ATOM 2122 O O . THR A 1 270 ? -2.807 13.904 -20.688 1.00 91.31 270 THR A O 1
ATOM 2125 N N . GLU A 1 271 ? -4.523 13.407 -22.058 1.00 92.50 271 GLU A N 1
ATOM 2126 C CA . GLU A 1 271 ? -5.594 13.966 -21.232 1.00 92.50 271 GLU A CA 1
ATOM 2127 C C . GLU A 1 271 ? -5.721 13.225 -19.897 1.00 92.50 271 GLU A C 1
ATOM 2129 O O . GLU A 1 271 ? -5.776 13.853 -18.839 1.00 92.50 271 GLU A O 1
ATOM 2134 N N . LEU A 1 272 ? -5.674 11.892 -19.919 1.00 90.19 272 LEU A N 1
ATOM 2135 C CA . LEU A 1 272 ? -5.662 11.064 -18.715 1.00 90.19 272 LEU A CA 1
ATOM 2136 C C . LEU A 1 272 ? -4.400 11.303 -17.882 1.00 90.19 272 LEU A C 1
ATOM 2138 O O . LEU A 1 272 ? -4.491 11.397 -16.662 1.00 90.19 272 LEU A O 1
ATOM 2142 N N . MET A 1 273 ? -3.230 11.464 -18.507 1.00 88.88 273 MET A N 1
ATOM 2143 C CA . MET A 1 273 ? -1.996 11.810 -17.791 1.00 88.88 273 MET A CA 1
ATOM 2144 C C . MET A 1 273 ? -2.089 13.187 -17.121 1.00 88.88 273 MET A C 1
ATOM 2146 O O . MET A 1 273 ? -1.682 13.325 -15.967 1.00 88.88 273 MET A O 1
ATOM 2150 N N . THR A 1 274 ? -2.661 14.190 -17.796 1.00 92.19 274 THR A N 1
ATOM 2151 C CA . THR A 1 274 ? -2.916 15.502 -17.183 1.00 92.19 274 THR A CA 1
ATOM 2152 C C . THR A 1 274 ? -3.939 15.415 -16.057 1.00 92.19 274 THR A C 1
ATOM 2154 O O . THR A 1 274 ? -3.685 15.954 -14.986 1.00 92.19 274 THR A O 1
ATOM 2157 N N . GLN A 1 275 ? -5.031 14.660 -16.224 1.00 92.75 275 GLN A N 1
ATOM 2158 C CA . GLN A 1 275 ? -6.021 14.454 -15.163 1.00 92.75 275 GLN A CA 1
ATOM 2159 C C . GLN A 1 275 ? -5.406 13.763 -13.944 1.00 92.75 275 GLN A C 1
ATOM 2161 O O . GLN A 1 275 ? -5.656 14.172 -12.814 1.00 92.75 275 GLN A O 1
ATOM 2166 N N . VAL A 1 276 ? -4.566 12.744 -14.146 1.00 86.12 276 VAL A N 1
ATOM 2167 C CA . VAL A 1 276 ? -3.848 12.071 -13.055 1.00 86.12 276 VAL A CA 1
ATOM 2168 C C . VAL A 1 276 ? -2.923 13.048 -12.329 1.00 86.12 276 VAL A C 1
ATOM 2170 O O . VAL A 1 276 ? -2.932 13.061 -11.100 1.00 86.12 276 VAL A O 1
ATOM 2173 N N . SER A 1 277 ? -2.181 13.891 -13.054 1.00 91.19 277 SER A N 1
ATOM 2174 C CA . SER A 1 277 ? -1.351 14.942 -12.447 1.00 91.19 277 SER A CA 1
ATOM 2175 C C . SER A 1 277 ? -2.195 15.924 -11.633 1.00 91.19 277 SER A C 1
ATOM 2177 O O . SER A 1 277 ? -1.881 16.194 -10.480 1.00 91.19 277 SER A O 1
ATOM 2179 N N . GLU A 1 278 ? -3.320 16.394 -12.173 1.00 92.94 278 GLU A N 1
ATOM 2180 C CA . GLU A 1 278 ? -4.225 17.300 -11.459 1.00 92.94 278 GLU A CA 1
ATOM 2181 C C . GLU A 1 278 ? -4.836 16.660 -10.207 1.00 92.94 278 GLU A C 1
ATOM 2183 O O . GLU A 1 278 ? -5.005 17.326 -9.185 1.00 92.94 278 GLU A O 1
ATOM 2188 N N . TYR A 1 279 ? -5.197 15.374 -10.257 1.00 91.12 279 TYR A N 1
ATOM 2189 C CA . TYR A 1 279 ? -5.683 14.652 -9.080 1.00 91.12 279 TYR A CA 1
ATOM 2190 C C . TYR A 1 279 ? -4.582 14.464 -8.040 1.00 91.12 279 TYR A C 1
ATOM 2192 O O . TYR A 1 279 ? -4.862 14.569 -6.845 1.00 91.12 279 TYR A O 1
ATOM 2200 N N . GLN A 1 280 ? -3.341 14.230 -8.470 1.00 86.56 280 GLN A N 1
ATOM 2201 C CA . GLN A 1 280 ? -2.190 14.190 -7.574 1.00 86.56 280 GLN A CA 1
ATOM 2202 C C . GLN A 1 280 ? -1.969 15.550 -6.912 1.00 86.56 280 GLN A C 1
ATOM 2204 O O . GLN A 1 280 ? -1.831 15.591 -5.692 1.00 86.56 280 GLN A O 1
ATOM 2209 N N . ASP A 1 281 ? -2.016 16.656 -7.653 1.00 90.50 281 ASP A N 1
ATOM 2210 C CA . ASP A 1 281 ? -1.879 18.007 -7.094 1.00 90.50 281 ASP A CA 1
ATOM 2211 C C . ASP A 1 281 ? -3.008 18.317 -6.100 1.00 90.50 281 ASP A C 1
ATOM 2213 O O . ASP A 1 281 ? -2.757 18.707 -4.958 1.00 90.50 281 ASP A O 1
ATOM 2217 N N . LYS A 1 282 ? -4.263 18.015 -6.465 1.00 92.25 282 LYS A N 1
ATOM 2218 C CA . LYS A 1 282 ? -5.425 18.153 -5.567 1.00 92.25 282 LYS A CA 1
ATOM 2219 C C . LYS A 1 282 ? -5.284 17.301 -4.302 1.00 92.25 282 LYS A C 1
ATOM 2221 O O . LYS A 1 282 ? -5.706 17.731 -3.226 1.00 92.25 282 LYS A O 1
ATOM 2226 N N . MET A 1 283 ? -4.700 16.106 -4.409 1.00 84.44 283 MET A N 1
ATOM 2227 C CA . MET A 1 283 ? -4.433 15.228 -3.269 1.00 84.44 283 MET A CA 1
ATOM 2228 C C . MET A 1 283 ? -3.321 15.788 -2.374 1.00 84.44 283 MET A C 1
ATOM 2230 O O . MET A 1 283 ? -3.484 15.782 -1.154 1.00 84.44 283 MET A O 1
ATOM 2234 N N . HIS A 1 284 ? -2.239 16.328 -2.945 1.00 89.44 284 HIS A N 1
ATOM 2235 C CA . HIS A 1 284 ? -1.191 17.013 -2.182 1.00 89.44 284 HIS A CA 1
ATOM 2236 C C . HIS A 1 284 ? -1.755 18.229 -1.437 1.00 89.44 284 HIS A C 1
ATOM 2238 O O . HIS A 1 284 ? -1.513 18.378 -0.238 1.00 89.44 284 HIS A O 1
ATOM 2244 N N . ASP A 1 285 ? -2.584 19.041 -2.090 1.00 92.19 285 ASP A N 1
ATOM 2245 C CA . ASP A 1 285 ? -3.241 20.196 -1.471 1.00 92.19 285 ASP A CA 1
ATOM 2246 C C . ASP A 1 285 ? -4.222 19.797 -0.363 1.00 92.19 285 ASP A C 1
ATOM 2248 O O . ASP A 1 285 ? -4.321 20.468 0.671 1.00 92.19 285 ASP A O 1
ATOM 2252 N N . ALA A 1 286 ? -4.974 18.710 -0.558 1.00 89.38 286 ALA A N 1
ATOM 2253 C CA . ALA A 1 286 ? -5.855 18.160 0.468 1.00 89.38 286 ALA A CA 1
ATOM 2254 C C . ALA A 1 286 ? -5.055 17.624 1.664 1.00 89.38 286 ALA A C 1
ATOM 2256 O O . ALA A 1 286 ? -5.421 17.892 2.808 1.00 89.38 286 ALA A O 1
ATOM 2257 N N . MET A 1 287 ? -3.935 16.942 1.413 1.00 90.62 287 MET A N 1
ATOM 2258 C CA . MET A 1 287 ? -3.038 16.440 2.453 1.00 90.62 287 MET A CA 1
ATOM 2259 C C . MET A 1 287 ? -2.401 17.584 3.247 1.00 90.62 287 MET A C 1
ATOM 2261 O O . MET A 1 287 ? -2.409 17.553 4.474 1.00 90.62 287 MET A O 1
ATOM 2265 N N . GLN A 1 288 ? -1.924 18.640 2.582 1.00 93.06 288 GLN A N 1
ATOM 2266 C CA . GLN A 1 288 ? -1.401 19.825 3.266 1.00 93.06 288 GLN A CA 1
ATOM 2267 C C . GLN A 1 288 ? -2.468 20.527 4.113 1.00 93.06 288 GLN A C 1
ATOM 2269 O O . GLN A 1 288 ? -2.180 20.971 5.224 1.00 93.06 288 GLN A O 1
ATOM 2274 N N . ARG A 1 289 ? -3.710 20.624 3.619 1.00 92.19 289 ARG A N 1
ATOM 2275 C CA . ARG A 1 289 ? -4.832 21.150 4.412 1.00 92.19 289 ARG A CA 1
ATOM 2276 C C . ARG A 1 289 ? -5.129 20.271 5.625 1.00 92.19 289 ARG A C 1
ATOM 2278 O O . ARG A 1 289 ? -5.329 20.814 6.706 1.00 92.19 289 ARG A O 1
ATOM 2285 N N . ALA A 1 290 ? -5.112 18.949 5.470 1.00 87.75 290 ALA A N 1
ATOM 2286 C CA . ALA A 1 290 ? -5.310 18.016 6.576 1.00 87.75 290 ALA A CA 1
ATOM 2287 C C . ALA A 1 290 ? -4.208 18.141 7.641 1.00 87.75 290 ALA A C 1
ATOM 2289 O O . ALA A 1 290 ? -4.519 18.170 8.827 1.00 87.75 290 ALA A O 1
ATOM 2290 N N . LEU A 1 291 ? -2.944 18.297 7.230 1.00 90.69 291 LEU A N 1
ATOM 2291 C CA . LEU A 1 291 ? -1.828 18.530 8.152 1.00 90.69 291 LEU A CA 1
ATOM 2292 C C . LEU A 1 291 ? -1.996 19.837 8.934 1.00 90.69 291 LEU A C 1
ATOM 2294 O O . LEU A 1 291 ? -1.887 19.825 10.156 1.00 90.69 291 LEU A O 1
ATOM 2298 N N . ARG A 1 292 ? -2.345 20.943 8.261 1.00 94.50 292 ARG A N 1
ATOM 2299 C CA . ARG A 1 292 ? -2.626 22.222 8.940 1.00 94.50 292 ARG A CA 1
ATOM 2300 C C . ARG A 1 292 ? -3.780 22.106 9.939 1.00 94.50 292 ARG A C 1
ATOM 2302 O O . ARG A 1 292 ? -3.679 22.626 11.045 1.00 94.50 292 ARG A O 1
ATOM 2309 N N . LEU A 1 293 ? -4.850 21.397 9.576 1.00 93.50 293 LEU A N 1
ATOM 2310 C CA . LEU A 1 293 ? -5.979 21.151 10.478 1.00 93.50 293 LEU A CA 1
ATOM 2311 C C . LEU A 1 293 ? -5.584 20.288 11.684 1.00 93.50 293 LEU A C 1
ATOM 2313 O O . LEU A 1 293 ? -6.064 20.537 12.788 1.00 93.50 293 LEU A O 1
ATOM 2317 N N . GLU A 1 294 ? -4.709 19.296 11.509 1.00 90.38 294 GLU A N 1
ATOM 2318 C CA . GLU A 1 294 ? -4.213 18.488 12.628 1.00 90.38 294 GLU A CA 1
ATOM 2319 C C . GLU A 1 294 ? -3.305 19.311 13.556 1.00 90.38 294 GLU A C 1
ATOM 2321 O O . GLU A 1 294 ? -3.440 19.215 14.775 1.00 90.38 294 GLU A O 1
ATOM 2326 N N . GLU A 1 295 ? -2.451 20.185 13.015 1.00 93.44 295 GLU A N 1
ATOM 2327 C CA . GLU A 1 295 ? -1.664 21.137 13.813 1.00 93.44 295 GLU A CA 1
ATOM 2328 C C . GLU A 1 295 ? -2.561 22.094 14.612 1.00 93.44 295 GLU A C 1
ATOM 2330 O O . GLU A 1 295 ? -2.334 22.326 15.803 1.00 93.44 295 GLU A O 1
ATOM 2335 N N . GLU A 1 296 ? -3.608 22.641 13.989 1.00 95.50 296 GLU A N 1
ATOM 2336 C CA . GLU A 1 296 ? -4.589 23.494 14.668 1.00 95.50 296 GLU A CA 1
ATOM 2337 C C . GLU A 1 296 ? -5.349 22.733 15.755 1.00 95.50 296 GLU A C 1
ATOM 2339 O O . GLU A 1 296 ? -5.510 23.241 16.867 1.00 95.50 296 GLU A O 1
ATOM 2344 N N . LYS A 1 297 ? -5.762 21.493 15.481 1.00 91.81 297 LYS A N 1
ATOM 2345 C CA . LYS A 1 297 ? -6.404 20.618 16.465 1.00 91.81 297 LYS A CA 1
ATOM 2346 C C . LYS A 1 297 ? -5.487 20.342 17.655 1.00 91.81 297 LYS A C 1
ATOM 2348 O O . LYS A 1 297 ? -5.950 20.437 18.790 1.00 91.81 297 LYS A O 1
ATOM 2353 N N . GLN A 1 298 ? -4.205 20.057 17.426 1.00 94.31 298 GLN A N 1
ATOM 2354 C CA . GLN A 1 298 ? -3.232 19.867 18.504 1.00 94.31 298 GLN A CA 1
ATOM 2355 C C . GLN A 1 298 ? -3.076 21.134 19.349 1.00 94.31 298 GLN A C 1
ATOM 2357 O O . GLN A 1 298 ? -3.139 21.050 20.574 1.00 94.31 298 GLN A O 1
ATOM 2362 N N . ARG A 1 299 ? -2.973 22.313 18.720 1.00 95.56 299 ARG A N 1
ATOM 2363 C CA . ARG A 1 299 ? -2.929 23.603 19.436 1.00 95.56 299 ARG A CA 1
ATOM 2364 C C . ARG A 1 299 ? -4.197 23.872 20.247 1.00 95.56 299 ARG A C 1
ATOM 2366 O O . ARG A 1 299 ? -4.135 24.382 21.361 1.00 95.56 299 ARG A O 1
ATOM 2373 N N . LEU A 1 300 ? -5.370 23.546 19.709 1.00 93.56 300 LEU A N 1
ATOM 2374 C CA . LEU A 1 300 ? -6.625 23.686 20.450 1.00 93.56 300 LEU A CA 1
ATOM 2375 C C . LEU A 1 300 ? -6.692 22.706 21.624 1.00 93.56 300 LEU A C 1
ATOM 2377 O O . LEU A 1 300 ? -7.177 23.068 22.694 1.00 93.56 300 LEU A O 1
ATOM 2381 N N . GLN A 1 301 ? -6.174 21.491 21.451 1.00 93.50 301 GLN A N 1
ATOM 2382 C CA . GLN A 1 301 ? -6.116 20.489 22.505 1.00 93.50 301 GLN A CA 1
ATOM 2383 C C . GLN A 1 301 ? -5.165 20.904 23.636 1.00 93.50 301 GLN A C 1
ATOM 2385 O O . GLN A 1 301 ? -5.541 20.763 24.800 1.00 93.50 301 GLN A O 1
ATOM 2390 N N . THR A 1 302 ? -3.994 21.473 23.327 1.00 94.19 302 THR A N 1
ATOM 2391 C CA . THR A 1 302 ? -3.086 22.024 24.349 1.00 94.19 302 THR A CA 1
ATOM 2392 C C . THR A 1 302 ? -3.742 23.174 25.103 1.00 94.19 302 THR A C 1
ATOM 2394 O O . THR A 1 302 ? -3.793 23.136 26.329 1.00 94.19 302 THR A O 1
ATOM 2397 N N . ASN A 1 303 ? -4.363 24.122 24.394 1.00 95.44 303 ASN A N 1
ATOM 2398 C CA . ASN A 1 303 ? -5.072 25.241 25.024 1.00 95.44 303 ASN A CA 1
ATOM 2399 C C . ASN A 1 303 ? -6.214 24.763 25.938 1.00 95.44 303 ASN A C 1
ATOM 2401 O O . ASN A 1 303 ? -6.483 25.359 26.979 1.00 95.44 303 ASN A O 1
ATOM 2405 N N . LEU A 1 304 ? -6.908 23.686 25.559 1.00 94.38 304 LEU A N 1
ATOM 2406 C CA . LEU A 1 304 ? -7.986 23.107 26.359 1.00 94.38 304 LEU A CA 1
ATOM 2407 C C . LEU A 1 304 ? -7.443 22.419 27.621 1.00 94.38 304 LEU A C 1
ATOM 2409 O O . LEU A 1 304 ? -8.066 22.528 28.677 1.00 94.38 304 LEU A O 1
ATOM 2413 N N . CYS A 1 305 ? -6.294 21.743 27.538 1.00 93.38 305 CYS A N 1
ATOM 2414 C CA . CYS A 1 305 ? -5.605 21.196 28.710 1.00 93.38 305 CYS A CA 1
ATOM 2415 C C . CYS A 1 305 ? -5.154 22.305 29.667 1.00 93.38 305 CYS A C 1
ATOM 2417 O O . CYS A 1 305 ? -5.485 22.243 30.847 1.00 93.38 305 CYS A O 1
ATOM 2419 N N . GLU A 1 306 ? -4.513 23.357 29.156 1.00 95.06 306 GLU A N 1
ATOM 2420 C CA . GLU A 1 306 ? -4.101 24.516 29.960 1.00 95.06 306 GLU A CA 1
ATOM 2421 C C . GLU A 1 306 ? -5.300 25.185 30.648 1.00 95.06 306 GLU A C 1
ATOM 2423 O O . GLU A 1 306 ? -5.244 25.530 31.828 1.00 95.06 306 GLU A O 1
ATOM 2428 N N . LEU A 1 307 ? -6.429 25.320 29.943 1.00 93.94 307 LEU A N 1
ATOM 2429 C CA . LEU A 1 307 ? -7.650 25.881 30.519 1.00 93.94 307 LEU A CA 1
ATOM 2430 C C . LEU A 1 307 ? -8.233 24.991 31.627 1.00 93.94 307 LEU A C 1
ATOM 2432 O O . LEU A 1 307 ? -8.729 25.512 32.624 1.00 93.94 307 LEU A O 1
ATOM 2436 N N . LYS A 1 308 ? -8.179 23.662 31.469 1.00 93.94 308 LYS A N 1
ATOM 2437 C CA . LYS A 1 308 ? -8.605 22.710 32.509 1.00 93.94 308 LYS A CA 1
ATOM 2438 C C . LYS A 1 308 ? -7.723 22.801 33.747 1.00 93.94 308 LYS A C 1
ATOM 2440 O O . LYS A 1 308 ? -8.251 22.834 34.851 1.00 93.94 308 LYS A O 1
ATOM 2445 N N . GLU A 1 309 ? -6.408 22.869 33.570 1.00 94.62 309 GLU A N 1
ATOM 2446 C CA . GLU A 1 309 ? -5.466 23.031 34.680 1.00 94.62 309 GLU A CA 1
ATOM 2447 C C . GLU A 1 309 ? -5.695 24.353 35.413 1.00 94.62 309 GLU A C 1
ATOM 2449 O O . GLU A 1 309 ? -5.779 24.372 36.639 1.00 94.62 309 GLU A O 1
ATOM 2454 N N . ALA A 1 310 ? -5.891 25.448 34.674 1.00 94.31 310 ALA A N 1
ATOM 2455 C CA . ALA A 1 310 ? -6.234 26.737 35.263 1.00 94.31 310 ALA A CA 1
ATOM 2456 C C . ALA A 1 310 ? -7.570 26.688 36.026 1.00 94.31 310 ALA A C 1
ATOM 2458 O O . ALA A 1 310 ? -7.684 27.277 37.099 1.00 94.31 310 ALA A O 1
ATOM 2459 N N . ALA A 1 311 ? -8.578 25.979 35.507 1.00 91.81 311 ALA A N 1
ATOM 2460 C CA . ALA A 1 311 ? -9.858 25.807 36.190 1.00 91.81 311 ALA A CA 1
ATOM 2461 C C . ALA A 1 311 ? -9.714 25.006 37.495 1.00 91.81 311 ALA A C 1
ATOM 2463 O O . ALA A 1 311 ? -10.251 25.433 38.514 1.00 91.81 311 ALA A O 1
ATOM 2464 N N . LEU A 1 312 ? -8.942 23.912 37.482 1.00 94.31 312 LEU A N 1
ATOM 2465 C CA . LEU A 1 312 ? -8.645 23.119 38.680 1.00 94.31 312 LEU A CA 1
ATOM 2466 C C . LEU A 1 312 ? -7.903 23.944 39.734 1.00 94.31 312 LEU A C 1
ATOM 2468 O O . LEU A 1 312 ? -8.285 23.932 40.895 1.00 94.31 312 LEU A O 1
ATOM 2472 N N . GLN A 1 313 ? -6.903 24.734 39.334 1.00 95.25 313 GLN A N 1
ATOM 2473 C CA . GLN A 1 313 ? -6.189 25.618 40.262 1.00 95.25 313 GLN A CA 1
ATOM 2474 C C . GLN A 1 313 ? -7.116 26.650 40.914 1.00 95.25 313 GLN A C 1
ATOM 2476 O O . GLN A 1 313 ? -6.975 26.952 42.097 1.00 95.25 313 GLN A O 1
ATOM 2481 N N . VAL A 1 314 ? -8.066 27.201 40.153 1.00 95.56 314 VAL A N 1
ATOM 2482 C CA . VAL A 1 314 ? -9.067 28.131 40.694 1.00 95.56 314 VAL A CA 1
ATOM 2483 C C . VAL A 1 314 ? -10.012 27.420 41.665 1.00 95.56 314 VAL A C 1
ATOM 2485 O O . VAL A 1 314 ? -10.360 27.998 42.693 1.00 95.56 314 VAL A O 1
ATOM 2488 N N . GLU A 1 315 ? -10.411 26.183 41.369 1.00 91.62 315 GLU A N 1
ATOM 2489 C CA . GLU A 1 315 ? -11.247 25.366 42.253 1.00 91.62 315 GLU A CA 1
ATOM 2490 C C . GLU A 1 315 ? -10.519 25.008 43.559 1.00 91.62 315 GLU A C 1
ATOM 2492 O O . GLU A 1 315 ? -11.063 25.232 44.640 1.00 91.62 315 GLU A O 1
ATOM 2497 N N . ASP A 1 316 ? -9.265 24.560 43.484 1.00 94.12 316 ASP A N 1
ATOM 2498 C CA . ASP A 1 316 ? -8.426 24.253 44.650 1.00 94.12 316 ASP A CA 1
ATOM 2499 C C . ASP A 1 316 ? -8.194 25.487 45.531 1.00 94.12 316 ASP A C 1
ATOM 2501 O O . ASP A 1 316 ? -8.267 25.413 46.763 1.00 94.12 316 ASP A O 1
ATOM 2505 N N . GLN A 1 317 ? -7.956 26.644 44.907 1.00 94.62 317 GLN A N 1
ATOM 2506 C CA . GLN A 1 317 ? -7.820 27.914 45.614 1.00 94.62 317 GLN A CA 1
ATOM 2507 C C . GLN A 1 317 ? -9.129 28.300 46.318 1.00 94.62 317 GLN A C 1
ATOM 2509 O O . GLN A 1 317 ? -9.102 28.692 47.484 1.00 94.62 317 GLN A O 1
ATOM 2514 N N . ALA A 1 318 ? -10.275 28.152 45.648 1.00 93.12 318 ALA A N 1
ATOM 2515 C CA . ALA A 1 318 ? -11.581 28.431 46.240 1.00 93.12 318 ALA A CA 1
ATOM 2516 C C . ALA A 1 318 ? -11.898 27.484 47.409 1.00 93.12 318 ALA A C 1
ATOM 2518 O O . ALA A 1 318 ? -12.358 27.941 48.454 1.00 93.12 318 ALA A O 1
ATOM 2519 N N . ASN A 1 319 ? -11.601 26.189 47.272 1.00 93.00 319 ASN A N 1
ATOM 2520 C CA . ASN A 1 319 ? -11.771 25.204 48.342 1.00 93.00 319 ASN A CA 1
ATOM 2521 C C . ASN A 1 319 ? -10.880 25.529 49.549 1.00 93.00 319 ASN A C 1
ATOM 2523 O O . ASN A 1 319 ? -11.358 25.538 50.680 1.00 93.00 319 ASN A O 1
ATOM 2527 N N . SER A 1 320 ? -9.621 25.904 49.310 1.00 94.75 320 SER A N 1
ATOM 2528 C CA . SER A 1 320 ? -8.698 26.326 50.372 1.00 94.75 320 SER A CA 1
ATOM 2529 C C . SER A 1 320 ? -9.191 27.581 51.106 1.00 94.75 320 SER A C 1
ATOM 2531 O O . SER A 1 320 ? -9.066 27.689 52.327 1.00 94.75 320 SER A O 1
ATOM 2533 N N . GLU A 1 321 ? -9.778 28.537 50.379 1.00 94.88 321 GLU A N 1
ATOM 2534 C CA . GLU A 1 321 ? -10.400 29.724 50.973 1.00 94.88 321 GLU A CA 1
ATOM 2535 C C . GLU A 1 321 ? -11.646 29.376 51.797 1.00 94.88 321 GLU A C 1
ATOM 2537 O O . GLU A 1 321 ? -11.834 29.940 52.878 1.00 94.88 321 GLU A O 1
ATOM 2542 N N . ILE A 1 322 ? -12.473 28.434 51.331 1.00 93.75 322 ILE A N 1
ATOM 2543 C CA . ILE A 1 322 ? -13.630 27.928 52.081 1.00 93.75 322 ILE A CA 1
ATOM 2544 C C . ILE A 1 322 ? -13.168 27.250 53.371 1.00 93.75 322 ILE A C 1
ATOM 2546 O O . ILE A 1 322 ? -13.664 27.612 54.436 1.00 93.75 322 ILE A O 1
ATOM 2550 N N . ASP A 1 323 ? -12.181 26.355 53.314 1.00 94.25 323 ASP A N 1
ATOM 2551 C CA . ASP A 1 323 ? -11.634 25.672 54.491 1.00 94.25 323 ASP A CA 1
ATOM 2552 C C . ASP A 1 323 ? -11.079 26.665 55.522 1.00 94.25 323 ASP A C 1
ATOM 2554 O O . ASP A 1 323 ? -11.338 26.549 56.726 1.00 94.25 323 ASP A O 1
ATOM 2558 N N . ALA A 1 324 ? -10.362 27.695 55.059 1.00 93.94 324 ALA A N 1
ATOM 2559 C CA . ALA A 1 324 ? -9.873 28.766 55.921 1.00 93.94 324 ALA A CA 1
ATOM 2560 C C . ALA A 1 324 ? -11.032 29.528 56.590 1.00 93.94 324 ALA A C 1
ATOM 2562 O O . ALA A 1 324 ? -10.994 29.790 57.796 1.00 93.94 324 ALA A O 1
ATOM 2563 N N . LYS A 1 325 ? -12.094 29.845 55.837 1.00 92.06 325 LYS A N 1
ATOM 2564 C CA . LYS A 1 325 ? -13.292 30.512 56.370 1.00 92.06 325 LYS A CA 1
ATOM 2565 C C . LYS A 1 325 ? -14.080 29.621 57.326 1.00 92.06 325 LYS A C 1
ATOM 2567 O O . LYS A 1 325 ? -14.575 30.114 58.338 1.00 92.06 325 LYS A O 1
ATOM 2572 N N . GLU A 1 326 ? -14.169 28.321 57.069 1.00 91.94 326 GLU A N 1
ATOM 2573 C CA . GLU A 1 326 ? -14.774 27.364 57.992 1.00 91.94 326 GLU A CA 1
ATOM 2574 C C . GLU A 1 326 ? -13.991 27.261 59.301 1.00 91.94 326 GLU A C 1
ATOM 2576 O O . GLU A 1 326 ? -14.597 27.216 60.373 1.00 91.94 326 GLU A O 1
ATOM 2581 N N . ALA A 1 327 ? -12.658 27.255 59.245 1.00 92.38 327 ALA A N 1
ATOM 2582 C CA . ALA A 1 327 ? -11.817 27.256 60.437 1.00 92.38 327 ALA A CA 1
ATOM 2583 C C . ALA A 1 327 ? -12.026 28.530 61.274 1.00 92.38 327 ALA A C 1
ATOM 2585 O O . ALA A 1 327 ? -12.227 28.437 62.489 1.00 92.38 327 ALA A O 1
ATOM 2586 N N . GLU A 1 328 ? -12.071 29.701 60.628 1.00 93.38 328 GLU A N 1
ATOM 2587 C CA . GLU A 1 328 ? -12.423 30.971 61.278 1.00 93.38 328 GLU A CA 1
ATOM 2588 C C . GLU A 1 328 ? -13.819 30.906 61.923 1.00 93.38 328 GLU A C 1
ATOM 2590 O O . GLU A 1 328 ? -13.988 31.297 63.080 1.00 93.38 328 GLU A O 1
ATOM 2595 N N . LEU A 1 329 ? -14.822 30.367 61.219 1.00 89.25 329 LEU A N 1
ATOM 2596 C CA . LEU A 1 329 ? -16.181 30.206 61.748 1.00 89.25 329 LEU A CA 1
ATOM 2597 C C . LEU A 1 329 ? -16.227 29.264 62.954 1.00 89.25 329 LEU A C 1
ATOM 2599 O O . LEU A 1 329 ? -16.879 29.589 63.946 1.00 89.25 329 LEU A O 1
ATOM 2603 N N . ARG A 1 330 ? -15.519 28.130 62.911 1.00 92.44 330 ARG A N 1
ATOM 2604 C CA . ARG A 1 330 ? -15.407 27.204 64.052 1.00 92.44 330 ARG A CA 1
ATOM 2605 C C . ARG A 1 330 ? -14.751 27.892 65.248 1.00 92.44 330 ARG A C 1
ATOM 2607 O O . ARG A 1 330 ? -15.210 27.730 66.378 1.00 92.44 330 ARG A O 1
ATOM 2614 N N . GLN A 1 331 ? -13.716 28.699 65.018 1.00 91.38 331 GLN A N 1
ATOM 2615 C CA . GLN A 1 331 ? -13.055 29.456 66.079 1.00 91.38 331 GLN A CA 1
ATOM 2616 C C . GLN A 1 331 ? -13.991 30.500 66.703 1.00 91.38 331 GLN A C 1
ATOM 2618 O O . GLN A 1 331 ? -14.106 30.559 67.930 1.00 91.38 331 GLN A O 1
ATOM 2623 N N . LEU A 1 332 ? -14.730 31.247 65.879 1.00 89.06 332 LEU A N 1
ATOM 2624 C CA . LEU A 1 332 ? -15.748 32.194 66.339 1.00 89.06 332 LEU A CA 1
ATOM 2625 C C . LEU A 1 332 ? -16.892 31.497 67.091 1.00 89.06 332 LEU A C 1
ATOM 2627 O O . LEU A 1 332 ? -17.350 32.016 68.105 1.00 89.06 332 LEU A O 1
ATOM 2631 N N . GLN A 1 333 ? -17.331 30.310 66.659 1.00 87.00 333 GLN A N 1
ATOM 2632 C CA . GLN A 1 333 ? -18.327 29.505 67.378 1.00 87.00 333 GLN A CA 1
ATOM 2633 C C . GLN A 1 333 ? -17.825 29.078 68.764 1.00 87.00 333 GLN A C 1
ATOM 2635 O O . GLN A 1 333 ? -18.557 29.204 69.746 1.00 87.00 333 GLN A O 1
ATOM 2640 N N . ILE A 1 334 ? -16.566 28.639 68.876 1.00 89.25 334 ILE A N 1
ATOM 2641 C CA . ILE A 1 334 ? -15.944 28.295 70.165 1.00 89.25 334 ILE A CA 1
ATOM 2642 C C . ILE A 1 334 ? -15.867 29.526 71.079 1.00 89.25 334 ILE A C 1
ATOM 2644 O O . ILE A 1 334 ? -16.114 29.423 72.284 1.00 89.25 334 ILE A O 1
ATOM 2648 N N . GLU A 1 335 ? -15.512 30.694 70.542 1.00 87.88 335 GLU A N 1
ATOM 2649 C CA . GLU A 1 335 ? -15.512 31.948 71.301 1.00 87.88 335 GLU A CA 1
ATOM 2650 C C . GLU A 1 335 ? -16.918 32.350 71.754 1.00 87.88 335 GLU A C 1
ATOM 2652 O O . GLU A 1 335 ? -17.099 32.719 72.919 1.00 87.88 335 GLU A O 1
ATOM 2657 N N . LEU A 1 336 ? -17.922 32.198 70.888 1.00 82.25 336 LEU A N 1
ATOM 2658 C CA . LEU A 1 336 ? -19.321 32.469 71.206 1.00 82.25 336 LEU A CA 1
ATOM 2659 C C . LEU A 1 336 ? -19.833 31.543 72.316 1.00 82.25 336 LEU A C 1
ATOM 2661 O O . LEU A 1 336 ? -20.431 32.018 73.278 1.00 82.25 336 LEU A O 1
ATOM 2665 N N . GLU A 1 337 ? -19.533 30.244 72.250 1.00 84.06 337 GLU A N 1
ATOM 2666 C CA . GLU A 1 337 ? -19.856 29.287 73.312 1.00 84.06 337 GLU A CA 1
ATOM 2667 C C . GLU A 1 337 ? -19.160 29.629 74.634 1.00 84.06 337 GLU A C 1
ATOM 2669 O O . GLU A 1 337 ? -19.754 29.512 75.708 1.00 84.06 337 GLU A O 1
ATOM 2674 N N . LYS A 1 338 ? -17.885 30.042 74.588 1.00 83.69 338 LYS A N 1
ATOM 2675 C CA . LYS A 1 338 ? -17.151 30.483 75.784 1.00 83.69 338 LYS A CA 1
ATOM 2676 C C . LYS A 1 338 ? -17.812 31.714 76.396 1.00 83.69 338 LYS A C 1
ATOM 2678 O O . LYS A 1 338 ? -17.957 31.759 77.618 1.00 83.69 338 LYS A O 1
ATOM 2683 N N . LEU A 1 339 ? -18.231 32.682 75.578 1.00 78.44 339 LEU A N 1
ATOM 2684 C CA . LEU A 1 339 ? -18.960 33.873 76.019 1.00 78.44 339 LEU A CA 1
ATOM 2685 C C . LEU A 1 339 ? -20.349 33.522 76.567 1.00 78.44 339 LEU A C 1
ATOM 2687 O O . LEU A 1 339 ? -20.692 34.010 77.639 1.00 78.44 339 LEU A O 1
ATOM 2691 N N . GLN A 1 340 ? -21.098 32.620 75.928 1.00 76.06 340 GLN A N 1
ATOM 2692 C CA . GLN A 1 340 ? -22.390 32.116 76.414 1.00 76.06 340 GLN A CA 1
ATOM 2693 C C . GLN A 1 340 ? -22.249 31.383 77.750 1.00 76.06 340 GLN A C 1
ATOM 2695 O O . GLN A 1 340 ? -22.949 31.717 78.696 1.00 76.06 340 GLN A O 1
ATOM 2700 N N . LYS A 1 341 ? -21.264 30.488 77.904 1.00 76.25 341 LYS A N 1
ATOM 2701 C CA . LYS A 1 341 ? -20.949 29.833 79.189 1.00 76.25 341 LYS A CA 1
ATOM 2702 C C . LYS A 1 341 ? -20.527 30.846 80.262 1.00 76.25 341 LYS A C 1
ATOM 2704 O O . LYS A 1 341 ? -20.791 30.634 81.444 1.00 76.25 341 LYS A O 1
ATOM 2709 N N . ARG A 1 342 ? -19.873 31.953 79.884 1.00 70.12 342 ARG A N 1
ATOM 2710 C CA . ARG A 1 342 ? -19.538 33.073 80.786 1.00 70.12 342 ARG A CA 1
ATOM 2711 C C . ARG A 1 342 ? -20.782 33.889 81.160 1.00 70.12 342 ARG A C 1
ATOM 2713 O O . ARG A 1 342 ? -20.873 34.339 82.300 1.00 70.12 342 ARG A O 1
ATOM 2720 N N . ASN A 1 343 ? -21.738 34.026 80.241 1.00 61.12 343 ASN A N 1
ATOM 2721 C CA . ASN A 1 343 ? -23.006 34.725 80.437 1.00 61.12 343 ASN A CA 1
ATOM 2722 C C . ASN A 1 343 ? -24.005 33.896 81.268 1.00 61.12 343 ASN A C 1
ATOM 2724 O O . ASN A 1 343 ? -24.618 34.430 82.183 1.00 61.12 343 ASN A O 1
ATOM 2728 N N . ASP A 1 344 ? -24.068 32.577 81.075 1.00 58.22 344 ASP A N 1
ATOM 2729 C CA . ASP A 1 344 ? -24.849 31.641 81.898 1.00 58.22 344 ASP A CA 1
ATOM 2730 C C . ASP A 1 344 ? -24.293 31.527 83.325 1.00 58.22 344 ASP A C 1
ATOM 2732 O O . ASP A 1 344 ? -25.047 31.465 84.299 1.00 58.22 344 ASP A O 1
ATOM 2736 N N . LYS A 1 345 ? -22.960 31.582 83.478 1.00 58.22 345 LYS A N 1
ATOM 2737 C CA . LYS A 1 345 ? -22.301 31.718 84.791 1.00 58.22 345 LYS A CA 1
ATOM 2738 C C . LYS A 1 345 ? -22.588 33.071 85.456 1.00 58.22 345 LYS A C 1
ATOM 2740 O O . LYS A 1 345 ? -22.607 33.132 86.681 1.00 58.22 345 LYS A O 1
ATOM 2745 N N . ARG A 1 346 ? -22.842 34.130 84.674 1.00 50.47 346 ARG A N 1
ATOM 2746 C CA . ARG A 1 346 ? -23.341 35.434 85.154 1.00 50.47 346 ARG A CA 1
ATOM 2747 C C . ARG A 1 346 ? -24.848 35.420 85.450 1.00 50.47 346 ARG A C 1
ATOM 2749 O O . ARG A 1 346 ? -25.277 36.127 86.348 1.00 50.47 346 ARG A O 1
ATOM 2756 N N . SER A 1 347 ? -25.641 34.594 84.766 1.00 48.19 347 SER A N 1
ATOM 2757 C CA . SER A 1 347 ? -27.096 34.478 84.960 1.00 48.19 347 SER A CA 1
ATOM 2758 C C . SER A 1 347 ? -27.473 33.713 86.240 1.00 48.19 347 SER A C 1
ATOM 2760 O O . SER A 1 347 ? -28.486 34.013 86.868 1.00 48.19 347 SER A O 1
ATOM 2762 N N . LYS A 1 348 ? -26.625 32.781 86.705 1.00 45.59 348 LYS A N 1
ATOM 2763 C CA . LYS A 1 348 ? -26.835 32.030 87.963 1.00 45.59 348 LYS A CA 1
ATOM 2764 C C . LYS A 1 348 ? -26.263 32.693 89.229 1.00 45.59 348 LYS A C 1
ATOM 2766 O O . LYS A 1 348 ? -26.241 32.062 90.283 1.00 45.59 348 LYS A O 1
ATOM 2771 N N . GLY A 1 349 ? -25.843 33.958 89.173 1.00 42.03 349 GLY A N 1
ATOM 2772 C CA . GLY A 1 349 ? -25.377 34.697 90.347 1.00 42.03 349 GLY A CA 1
ATOM 2773 C C . GLY A 1 349 ? -25.647 36.195 90.248 1.00 42.03 349 GLY A C 1
ATOM 2774 O O . GLY A 1 349 ? -24.967 36.868 89.483 1.00 42.03 349 GLY A O 1
ATOM 2775 N N . ARG A 1 350 ? -26.547 36.683 91.124 1.00 35.12 350 ARG A N 1
ATOM 2776 C CA . ARG A 1 350 ? -26.904 38.096 91.413 1.00 35.12 350 ARG A CA 1
ATOM 2777 C C . ARG A 1 350 ? -27.787 38.745 90.335 1.00 35.12 350 ARG A C 1
ATOM 2779 O O . ARG A 1 350 ? -27.380 38.895 89.197 1.00 35.12 350 ARG A O 1
ATOM 2786 N N . GLN A 1 351 ? -29.060 39.076 90.581 1.00 36.91 351 GLN A N 1
ATOM 2787 C CA . GLN A 1 351 ? -29.624 39.907 91.660 1.00 36.91 351 GLN A CA 1
ATOM 2788 C C . GLN A 1 351 ? -28.801 41.177 91.917 1.00 36.91 351 GLN A C 1
ATOM 2790 O O . GLN A 1 351 ? -27.744 41.120 92.530 1.00 36.91 351 GLN A O 1
ATOM 2795 N N . ALA A 1 352 ? -29.372 42.305 91.488 1.00 35.56 352 ALA A N 1
ATOM 2796 C CA . ALA A 1 352 ? -28.931 43.681 91.710 1.00 35.56 352 ALA A CA 1
ATOM 2797 C C . ALA A 1 352 ? -27.621 44.099 91.017 1.00 35.56 352 ALA A C 1
ATOM 2799 O O . ALA A 1 352 ? -26.528 43.742 91.441 1.00 35.56 352 ALA A O 1
ATOM 2800 N N . ALA A 1 353 ? -27.741 44.959 90.003 1.00 34.09 353 ALA A N 1
ATOM 2801 C CA . ALA A 1 353 ? -27.368 46.374 90.111 1.00 34.09 353 ALA A CA 1
ATOM 2802 C C . ALA A 1 353 ? -27.243 47.014 88.720 1.00 34.09 353 ALA A C 1
ATOM 2804 O O . ALA A 1 353 ? -26.618 46.457 87.826 1.00 34.09 353 ALA A O 1
ATOM 2805 N N . GLY A 1 354 ? -27.804 48.219 88.603 1.00 41.91 354 GLY A N 1
ATOM 2806 C CA . GLY A 1 354 ? -27.077 49.366 88.062 1.00 41.91 354 GLY A CA 1
ATOM 2807 C C . GLY A 1 354 ? -26.718 49.345 86.581 1.00 41.91 354 GLY A C 1
ATOM 2808 O O . GLY A 1 354 ? -25.654 48.883 86.200 1.00 41.91 354 GLY A O 1
ATOM 2809 N N . TYR A 1 355 ? -27.614 49.935 85.791 1.00 45.12 355 TYR A N 1
ATOM 2810 C CA . TYR A 1 355 ? -27.332 50.954 84.772 1.00 45.12 355 TYR A CA 1
ATOM 2811 C C . TYR A 1 355 ? -25.846 51.209 84.455 1.00 45.12 355 TYR A C 1
ATOM 2813 O O . TYR A 1 355 ? -25.119 51.694 85.319 1.00 45.12 355 TYR A O 1
ATOM 2821 N N . ASP A 1 356 ? -25.451 51.058 83.188 1.00 37.78 356 ASP A N 1
ATOM 2822 C CA . ASP A 1 356 ? -24.477 51.993 82.633 1.00 37.78 356 ASP A CA 1
ATOM 2823 C C . ASP A 1 356 ? -24.701 52.247 81.140 1.00 37.78 356 ASP A C 1
ATOM 2825 O O . ASP A 1 356 ? -24.929 51.337 80.344 1.00 37.78 356 ASP A O 1
ATOM 2829 N N . LYS A 1 357 ? -24.701 53.530 80.782 1.00 47.56 357 LYS A N 1
ATOM 2830 C CA . LYS A 1 357 ? -25.151 54.078 79.492 1.00 47.56 357 LYS A CA 1
ATOM 2831 C C . LYS A 1 357 ? -23.986 54.261 78.504 1.00 47.56 357 LYS A C 1
ATOM 2833 O O . LYS A 1 357 ? -24.154 54.941 77.496 1.00 47.56 357 LYS A O 1
ATOM 2838 N N . SER A 1 358 ? -22.826 53.657 78.785 1.00 49.16 358 SER A N 1
ATOM 2839 C CA . SER A 1 358 ? -21.587 53.802 78.002 1.00 49.16 358 SER A CA 1
ATOM 2840 C C . SER A 1 358 ? -21.359 52.681 76.976 1.00 49.16 358 SER A C 1
ATOM 2842 O O . SER A 1 358 ? -20.757 52.922 75.938 1.00 49.16 358 SER A O 1
ATOM 2844 N N . THR A 1 359 ? -21.897 51.477 77.195 1.00 51.38 359 THR A N 1
ATOM 2845 C CA . THR A 1 359 ? -21.707 50.310 76.303 1.00 51.38 359 THR A CA 1
ATOM 2846 C C . THR A 1 359 ? -22.514 50.381 75.006 1.00 51.38 359 THR A C 1
ATOM 2848 O O . THR A 1 359 ? -22.093 49.847 73.986 1.00 51.38 359 THR A O 1
ATOM 2851 N N . LEU A 1 360 ? -23.635 51.111 74.994 1.00 53.41 360 LEU A N 1
ATOM 2852 C CA . LEU A 1 360 ? -24.438 51.312 73.780 1.00 53.41 360 LEU A CA 1
ATOM 2853 C C . LEU A 1 360 ? -23.742 52.198 72.734 1.00 53.41 360 LEU A C 1
ATOM 2855 O O . LEU A 1 360 ? -24.085 52.110 71.556 1.00 53.41 360 LEU A O 1
ATOM 2859 N N . HIS A 1 361 ? -22.792 53.054 73.132 1.00 53.62 361 HIS A N 1
ATOM 2860 C CA . HIS A 1 361 ? -22.056 53.887 72.178 1.00 53.62 361 HIS A CA 1
ATOM 2861 C C . HIS A 1 361 ? -20.937 53.095 71.486 1.00 53.62 361 HIS A C 1
ATOM 2863 O O . HIS A 1 361 ? -20.770 53.234 70.272 1.00 53.62 361 HIS A O 1
ATOM 2869 N N . ASP A 1 362 ? -20.245 52.228 72.224 1.00 59.47 362 ASP A N 1
ATOM 2870 C CA . ASP A 1 362 ? -19.189 51.365 71.688 1.00 59.47 362 ASP A CA 1
ATOM 2871 C C . ASP A 1 362 ? -19.767 50.250 70.808 1.00 59.47 362 ASP A C 1
ATOM 2873 O O . ASP A 1 362 ? -19.278 50.026 69.701 1.00 59.47 362 ASP A O 1
ATOM 2877 N N . ASP A 1 363 ? -20.886 49.639 71.211 1.00 63.75 363 ASP A N 1
ATOM 2878 C CA . ASP A 1 363 ? -21.578 48.641 70.387 1.00 63.75 363 ASP A CA 1
ATOM 2879 C C . ASP A 1 363 ? -22.152 49.263 69.106 1.00 63.75 363 ASP A C 1
ATOM 2881 O O . ASP A 1 363 ? -22.093 48.655 68.036 1.00 63.75 363 ASP A O 1
ATOM 2885 N N . LYS A 1 364 ? -22.651 50.508 69.170 1.00 65.62 364 LYS A N 1
ATOM 2886 C CA . LYS A 1 364 ? -23.114 51.249 67.987 1.00 65.62 364 LYS A CA 1
ATOM 2887 C C . LYS A 1 364 ? -21.952 51.649 67.074 1.00 65.62 364 LYS A C 1
ATOM 2889 O O . LYS A 1 364 ? -22.122 51.601 65.860 1.00 65.62 364 LYS A O 1
ATOM 2894 N N . HIS A 1 365 ? -20.789 52.010 67.621 1.00 69.56 365 HIS A N 1
ATOM 2895 C CA . HIS A 1 365 ? -19.590 52.302 66.830 1.00 69.56 365 HIS A CA 1
ATOM 2896 C C . HIS A 1 365 ? -19.067 51.040 66.131 1.00 69.56 365 HIS A C 1
ATOM 2898 O O . HIS A 1 365 ? -18.849 51.057 64.924 1.00 69.56 365 HIS A O 1
ATOM 2904 N N . MET A 1 366 ? -18.973 49.923 66.853 1.00 74.00 366 MET A N 1
ATOM 2905 C CA . MET A 1 366 ? -18.549 48.621 66.328 1.00 74.00 366 MET A CA 1
ATOM 2906 C C . MET A 1 366 ? -19.502 48.080 65.255 1.00 74.00 366 MET A C 1
ATOM 2908 O O . MET A 1 366 ? -19.051 47.571 64.227 1.00 74.00 366 MET A O 1
ATOM 2912 N N . LEU A 1 367 ? -20.822 48.212 65.447 1.00 76.88 367 LEU A N 1
ATOM 2913 C CA . LEU A 1 367 ? -21.790 47.845 64.409 1.00 76.88 367 LEU A CA 1
ATOM 2914 C C . LEU A 1 367 ? -21.668 48.753 63.186 1.00 76.88 367 LEU A C 1
ATOM 2916 O O . LEU A 1 367 ? -21.710 48.256 62.066 1.00 76.88 367 LEU A O 1
ATOM 2920 N N . ASN A 1 368 ? -21.505 50.062 63.386 1.00 76.88 368 ASN A N 1
ATOM 2921 C CA . ASN A 1 368 ? -21.373 51.020 62.290 1.00 76.88 368 ASN A CA 1
ATOM 2922 C C . ASN A 1 368 ? -20.083 50.784 61.488 1.00 76.88 368 ASN A C 1
ATOM 2924 O O . ASN A 1 368 ? -20.086 50.862 60.264 1.00 76.88 368 ASN A O 1
ATOM 2928 N N . GLU A 1 369 ? -18.993 50.412 62.154 1.00 81.19 369 GLU A N 1
ATOM 2929 C CA . GLU A 1 369 ? -17.730 50.047 61.514 1.00 81.19 369 GLU A CA 1
ATOM 2930 C C . GLU A 1 369 ? -17.841 48.728 60.741 1.00 81.19 369 GLU A C 1
ATOM 2932 O O . GLU A 1 369 ? -17.393 48.635 59.598 1.00 81.19 369 GLU A O 1
ATOM 2937 N N . LYS A 1 370 ? -18.540 47.733 61.298 1.00 84.50 370 LYS A N 1
ATOM 2938 C CA . LYS A 1 370 ? -18.808 46.464 60.610 1.00 84.50 370 LYS A CA 1
ATOM 2939 C C . LYS A 1 370 ? -19.742 46.636 59.411 1.00 84.50 370 LYS A C 1
ATOM 2941 O O . LYS A 1 370 ? -19.510 46.015 58.377 1.00 84.50 370 LYS A O 1
ATOM 2946 N N . ILE A 1 371 ? -20.748 47.505 59.520 1.00 82.94 371 ILE A N 1
ATOM 2947 C CA . ILE A 1 371 ? -21.610 47.899 58.399 1.00 82.94 371 ILE A CA 1
ATOM 2948 C C . ILE A 1 371 ? -20.764 48.566 57.316 1.00 82.94 371 ILE A C 1
ATOM 2950 O O . ILE A 1 371 ? -20.822 48.127 56.179 1.00 82.94 371 ILE A O 1
ATOM 2954 N N . ASN A 1 372 ? -19.887 49.513 57.661 1.00 83.56 372 ASN A N 1
ATOM 2955 C CA . ASN A 1 372 ? -19.013 50.166 56.682 1.00 83.56 372 ASN A CA 1
ATOM 2956 C C . ASN A 1 372 ? -18.070 49.185 55.963 1.00 83.56 372 ASN A C 1
ATOM 2958 O O . ASN A 1 372 ? -17.829 49.332 54.766 1.00 83.56 372 ASN A O 1
ATOM 2962 N N . VAL A 1 373 ? -17.537 48.175 56.661 1.00 86.88 373 VAL A N 1
ATOM 2963 C CA . VAL A 1 373 ? -16.711 47.124 56.036 1.00 86.88 373 VAL A CA 1
ATOM 2964 C C . VAL A 1 373 ? -17.543 46.254 55.094 1.00 86.88 373 VAL A C 1
ATOM 2966 O O . VAL A 1 373 ? -17.096 45.962 53.986 1.00 86.88 373 VAL A O 1
ATOM 2969 N N . LEU A 1 374 ? -18.756 45.869 55.498 1.00 84.88 374 LEU A N 1
ATOM 2970 C CA . LEU A 1 374 ? -19.659 45.091 54.647 1.00 84.88 374 LEU A CA 1
ATOM 2971 C C . LEU A 1 374 ? -20.121 45.893 53.424 1.00 84.88 374 LEU A C 1
ATOM 2973 O O . LEU A 1 374 ? -20.117 45.342 52.331 1.00 84.88 374 LEU A O 1
ATOM 2977 N N . THR A 1 375 ? -20.411 47.187 53.571 1.00 87.12 375 THR A N 1
ATOM 2978 C CA . THR A 1 375 ? -20.768 48.070 52.451 1.00 87.12 375 THR A CA 1
ATOM 2979 C C . THR A 1 375 ? -19.607 48.222 51.467 1.00 87.12 375 THR A C 1
ATOM 2981 O O . THR A 1 375 ? -19.813 48.098 50.266 1.00 87.12 375 THR A O 1
ATOM 2984 N N . ARG A 1 376 ? -18.359 48.372 51.942 1.00 88.06 376 ARG A N 1
ATOM 2985 C CA . ARG A 1 376 ? -17.178 48.366 51.053 1.00 88.06 376 ARG A CA 1
ATOM 2986 C C . ARG A 1 376 ? -17.009 47.032 50.329 1.00 88.06 376 ARG A C 1
ATOM 2988 O O . ARG A 1 376 ? -16.672 47.008 49.150 1.00 88.06 376 ARG A O 1
ATOM 2995 N N . ARG A 1 377 ? -17.257 45.915 51.018 1.00 88.69 377 ARG A N 1
ATOM 2996 C CA . ARG A 1 377 ? -17.171 44.580 50.414 1.00 88.69 377 ARG A CA 1
ATOM 2997 C C . ARG A 1 377 ? -18.262 44.357 49.368 1.00 88.69 377 ARG A C 1
ATOM 2999 O O . ARG A 1 377 ? -18.003 43.737 48.340 1.00 88.69 377 ARG A O 1
ATOM 3006 N N . GLU A 1 378 ? -19.459 44.872 49.618 1.00 83.88 378 GLU A N 1
ATOM 3007 C CA . GLU A 1 378 ? -20.567 44.874 48.668 1.00 83.88 378 GLU A CA 1
ATOM 3008 C C . GLU A 1 378 ? -20.219 45.709 47.428 1.00 83.88 378 GLU A C 1
ATOM 3010 O O . GLU A 1 378 ? -20.355 45.216 46.312 1.00 83.88 378 GLU A O 1
ATOM 3015 N N . GLU A 1 379 ? -19.653 46.907 47.601 1.00 89.50 379 GLU A N 1
ATOM 3016 C CA . GLU A 1 379 ? -19.167 47.747 46.497 1.00 89.50 379 GLU A CA 1
ATOM 3017 C C . GLU A 1 379 ? -18.060 47.057 45.674 1.00 89.50 379 GLU A C 1
ATOM 3019 O O . GLU A 1 379 ? -18.101 47.068 44.441 1.00 89.50 379 GLU A O 1
ATOM 3024 N N . GLU A 1 380 ? -17.096 46.397 46.325 1.00 89.19 380 GLU A N 1
ATOM 3025 C CA . GLU A 1 380 ? -16.050 45.609 45.656 1.00 89.19 380 GLU A CA 1
ATOM 3026 C C . GLU A 1 380 ? -16.636 44.465 44.818 1.00 89.19 380 GLU A C 1
ATOM 3028 O O . GLU A 1 380 ? -16.256 44.282 43.656 1.00 89.19 380 GLU A O 1
ATOM 3033 N N . LEU A 1 381 ? -17.581 43.709 45.383 1.00 88.88 381 LEU A N 1
ATOM 3034 C CA . LEU A 1 381 ? -18.264 42.626 44.677 1.00 88.88 381 LEU A CA 1
ATOM 3035 C C . LEU A 1 381 ? -19.091 43.163 43.505 1.00 88.88 381 LEU A C 1
ATOM 3037 O O . LEU A 1 381 ? -19.054 42.577 42.422 1.00 88.88 381 LEU A O 1
ATOM 3041 N N . GLN A 1 382 ? -19.744 44.315 43.667 1.00 89.19 382 GLN A N 1
ATOM 3042 C CA . GLN A 1 382 ? -20.475 44.991 42.595 1.00 89.19 382 GLN A CA 1
ATOM 3043 C C . GLN A 1 382 ? -19.542 45.343 41.423 1.00 89.19 382 GLN A C 1
ATOM 3045 O O . GLN A 1 382 ? -19.872 45.102 40.259 1.00 89.19 382 GLN A O 1
ATOM 3050 N N . ILE A 1 383 ? -18.337 45.848 41.716 1.00 92.81 383 ILE A N 1
ATOM 3051 C CA . ILE A 1 383 ? -17.316 46.163 40.703 1.00 92.81 383 ILE A CA 1
ATOM 3052 C C . ILE A 1 383 ? -16.835 44.892 39.990 1.00 92.81 383 ILE A C 1
ATOM 3054 O O . ILE A 1 383 ? -16.624 44.908 38.773 1.00 92.81 383 ILE A O 1
ATOM 3058 N N . VAL A 1 384 ? -16.646 43.786 40.715 1.00 89.50 384 VAL A N 1
ATOM 3059 C CA . VAL A 1 384 ? -16.239 42.500 40.123 1.00 89.50 384 VAL A CA 1
ATOM 3060 C C . VAL A 1 384 ? -17.339 41.936 39.226 1.00 89.50 384 VAL A C 1
ATOM 3062 O O . VAL A 1 384 ? -17.046 41.531 38.099 1.00 89.50 384 VAL A O 1
ATOM 3065 N N . ILE A 1 385 ? -18.597 41.979 39.665 1.00 86.88 385 ILE A N 1
ATOM 3066 C CA . ILE A 1 385 ? -19.754 41.556 38.868 1.00 86.88 385 ILE A CA 1
ATOM 3067 C C . ILE A 1 385 ? -19.844 42.381 37.581 1.00 86.88 385 ILE A C 1
ATOM 3069 O O . ILE A 1 385 ? -19.980 41.812 36.499 1.00 86.88 385 ILE A O 1
ATOM 3073 N N . GLU A 1 386 ? -19.685 43.704 37.651 1.00 91.62 386 GLU A N 1
ATOM 3074 C CA . GLU A 1 386 ? -19.686 44.556 36.456 1.00 91.62 386 GLU A CA 1
ATOM 3075 C C . GLU A 1 386 ? -18.503 44.268 35.517 1.00 91.62 386 GLU A C 1
ATOM 3077 O O . GLU A 1 386 ? -18.654 44.261 34.291 1.00 91.62 386 GLU A O 1
ATOM 3082 N N . LYS A 1 387 ? -17.320 43.945 36.054 1.00 90.38 387 LYS A N 1
ATOM 3083 C CA . LYS A 1 387 ? -16.179 43.493 35.239 1.00 90.38 387 LYS A CA 1
ATOM 3084 C C . LYS A 1 387 ? -16.461 42.155 34.550 1.00 90.38 387 LYS A C 1
ATOM 3086 O O . LYS A 1 387 ? -16.106 41.999 33.380 1.00 90.38 387 LYS A O 1
ATOM 3091 N N . LEU A 1 388 ? -17.091 41.205 35.239 1.00 86.12 388 LEU A N 1
ATOM 3092 C CA . LEU A 1 388 ? -17.453 39.904 34.671 1.00 86.12 388 LEU A CA 1
ATOM 3093 C C . LEU A 1 388 ? -18.550 40.034 33.611 1.00 86.12 388 LEU A C 1
ATOM 3095 O O . LEU A 1 388 ? -18.398 39.462 32.535 1.00 86.12 388 LEU A O 1
ATOM 3099 N N . LYS A 1 389 ? -19.574 40.867 33.833 1.00 87.25 389 LYS A N 1
ATOM 3100 C CA . LYS A 1 389 ? -20.590 41.182 32.814 1.00 87.25 389 LYS A CA 1
ATOM 3101 C C . LYS A 1 389 ? -19.971 41.780 31.552 1.00 87.25 389 LYS A C 1
ATOM 3103 O O . LYS A 1 389 ? -20.292 41.350 30.450 1.00 87.25 389 LYS A O 1
ATOM 3108 N N . LYS A 1 390 ? -19.022 42.716 31.690 1.00 90.69 390 LYS A N 1
ATOM 3109 C CA . LYS A 1 390 ? -18.293 43.281 30.538 1.00 90.69 390 LYS A CA 1
ATOM 3110 C C . LYS A 1 390 ? -17.469 42.230 29.791 1.00 90.69 390 LYS A C 1
ATOM 3112 O O . LYS A 1 390 ? -17.396 42.276 28.564 1.00 90.69 390 LYS A O 1
ATOM 3117 N N . LYS A 1 391 ? -16.850 41.280 30.502 1.00 88.56 391 LYS A N 1
ATOM 3118 C CA . LYS A 1 391 ? -16.132 40.155 29.877 1.00 88.56 391 LYS A CA 1
ATOM 3119 C C . LYS A 1 391 ? -17.089 39.216 29.142 1.00 88.56 391 LYS A C 1
ATOM 3121 O O . LYS A 1 391 ? -16.800 38.875 27.999 1.00 88.56 391 LYS A O 1
ATOM 3126 N N . LEU A 1 392 ? -18.218 38.863 29.757 1.00 83.38 392 LEU A N 1
ATOM 3127 C CA . LEU A 1 392 ? -19.258 38.030 29.151 1.00 83.38 392 LEU A CA 1
ATOM 3128 C C . LEU A 1 392 ? -19.767 38.667 27.854 1.00 83.38 392 LEU A C 1
ATOM 3130 O O . LEU A 1 392 ? -19.704 38.046 26.799 1.00 83.38 392 LEU A O 1
ATOM 3134 N N . HIS A 1 393 ? -20.112 39.955 27.902 1.00 86.94 393 HIS A N 1
ATOM 3135 C CA . HIS A 1 393 ? -20.585 40.694 26.735 1.00 86.94 393 HIS A CA 1
ATOM 3136 C C . HIS A 1 393 ? -19.542 40.752 25.604 1.00 86.94 393 HIS A C 1
ATOM 3138 O O . HIS A 1 393 ? -19.874 40.681 24.419 1.00 86.94 393 HIS A O 1
ATOM 3144 N N . LYS A 1 394 ? -18.248 40.831 25.948 1.00 88.81 394 LYS A N 1
ATOM 3145 C CA . LYS A 1 394 ? -17.151 40.796 24.968 1.00 88.81 394 LYS A CA 1
ATOM 3146 C C . LYS A 1 394 ? -16.991 39.418 24.321 1.00 88.81 394 LYS A C 1
ATOM 3148 O O . LYS A 1 394 ? -16.624 39.350 23.151 1.00 88.81 394 LYS A O 1
ATOM 3153 N N . VAL A 1 395 ? -17.242 38.338 25.059 1.00 84.00 395 VAL A N 1
ATOM 3154 C CA . VAL A 1 395 ? -17.244 36.970 24.517 1.00 84.00 395 VAL A CA 1
ATOM 3155 C C . VAL A 1 395 ? -18.464 36.752 23.624 1.00 84.00 395 VAL A C 1
ATOM 3157 O O . VAL A 1 395 ? -18.298 36.287 22.503 1.00 84.00 395 VAL A O 1
ATOM 3160 N N . GLU A 1 396 ? -19.653 37.175 24.053 1.00 83.25 396 GLU A N 1
ATOM 3161 C CA . GLU A 1 396 ? -20.880 37.124 23.242 1.00 83.25 396 GLU A CA 1
ATOM 3162 C C . GLU A 1 396 ? -20.728 37.900 21.927 1.00 83.25 396 GLU A C 1
ATOM 3164 O O . GLU A 1 396 ? -21.070 37.396 20.860 1.00 83.25 396 GLU A O 1
ATOM 3169 N N . SER A 1 397 ? -20.130 39.095 21.977 1.00 87.62 397 SER A N 1
ATOM 3170 C CA . SER A 1 397 ? -19.855 39.897 20.777 1.00 87.62 397 SER A CA 1
ATOM 3171 C C . SER A 1 397 ? -18.891 39.192 19.816 1.00 87.62 397 SER A C 1
ATOM 3173 O O . SER A 1 397 ? -19.082 39.246 18.604 1.00 87.62 397 SER A O 1
ATOM 3175 N N . LYS A 1 398 ? -17.867 38.502 20.341 1.00 88.12 398 LYS A N 1
ATOM 3176 C CA . LYS A 1 398 ? -16.925 37.721 19.523 1.00 88.12 398 LYS A CA 1
ATOM 3177 C C . LYS A 1 398 ? -17.579 36.486 18.909 1.00 88.12 398 LYS A C 1
ATOM 3179 O O . LYS A 1 398 ? -17.361 36.235 17.734 1.00 88.12 398 LYS A O 1
ATOM 3184 N N . MET A 1 399 ? -18.390 35.762 19.679 1.00 77.38 399 MET A N 1
ATOM 3185 C CA . MET A 1 399 ? -19.161 34.609 19.199 1.00 77.38 399 MET A CA 1
ATOM 3186 C C . MET A 1 399 ? -20.136 35.004 18.084 1.00 77.38 399 MET A C 1
ATOM 3188 O O . MET A 1 399 ? -20.269 34.299 17.091 1.00 77.38 399 MET A O 1
ATOM 3192 N N . SER A 1 400 ? -20.789 36.159 18.220 1.00 85.19 400 SER A N 1
ATOM 3193 C CA . SER A 1 400 ? -21.672 36.698 17.183 1.00 85.19 400 SER A CA 1
ATOM 3194 C C . SER A 1 400 ? -20.900 37.086 15.914 1.00 85.19 400 SER A C 1
ATOM 3196 O O . SER A 1 400 ? -21.333 36.772 14.806 1.00 85.19 400 SER A O 1
ATOM 3198 N N . ALA A 1 401 ? -19.720 37.702 16.058 1.00 85.50 401 ALA A N 1
ATOM 3199 C CA . ALA A 1 401 ? -18.863 38.052 14.924 1.00 85.50 401 ALA A CA 1
ATOM 3200 C C . ALA A 1 401 ? -18.372 36.812 14.158 1.00 85.50 401 ALA A C 1
ATOM 3202 O O . ALA A 1 401 ? -18.520 36.761 12.939 1.00 85.50 401 ALA A O 1
ATOM 3203 N N . THR A 1 402 ? -17.880 35.784 14.856 1.00 80.25 402 THR A N 1
ATOM 3204 C CA . THR A 1 402 ? -17.431 34.537 14.212 1.00 80.25 402 THR A CA 1
ATOM 3205 C C . THR A 1 402 ? -18.584 33.786 13.550 1.00 80.25 402 THR A C 1
ATOM 3207 O O . THR A 1 402 ? -18.421 33.221 12.472 1.00 80.25 402 THR A O 1
ATOM 3210 N N . GLN A 1 403 ? -19.777 33.809 14.149 1.00 80.50 403 GLN A N 1
ATOM 3211 C CA . GLN A 1 403 ? -20.963 33.201 13.551 1.00 80.50 403 GLN A CA 1
ATOM 3212 C C . GLN A 1 403 ? -21.418 33.932 12.279 1.00 80.50 403 GLN A C 1
ATOM 3214 O O . GLN A 1 403 ? -21.874 33.287 11.332 1.00 80.50 403 GLN A O 1
ATOM 3219 N N . LYS A 1 404 ? -21.247 35.258 12.226 1.00 86.19 404 LYS A N 1
ATOM 3220 C CA . LYS A 1 404 ? -21.510 36.061 11.028 1.00 86.19 404 LYS A CA 1
ATOM 3221 C C . LYS A 1 404 ? -20.486 35.791 9.918 1.00 86.19 404 LYS A C 1
ATOM 3223 O O . LYS A 1 404 ? -20.887 35.576 8.779 1.00 86.19 404 LYS A O 1
ATOM 3228 N N . GLU A 1 405 ? -19.198 35.716 10.249 1.00 82.19 405 GLU A N 1
ATOM 3229 C CA . GLU A 1 405 ? -18.130 35.366 9.295 1.00 82.19 405 GLU A CA 1
ATOM 3230 C C . GLU A 1 405 ? -18.341 33.972 8.682 1.00 82.19 405 GLU A C 1
ATOM 3232 O O . GLU A 1 405 ? -18.167 33.782 7.477 1.00 82.19 405 GLU A O 1
ATOM 3237 N N . LEU A 1 406 ? -18.792 33.001 9.485 1.00 77.56 406 LEU A N 1
ATOM 3238 C CA . LEU A 1 406 ? -19.110 31.656 9.004 1.00 77.56 406 LEU A CA 1
ATOM 3239 C C . LEU A 1 406 ? -20.299 31.662 8.025 1.00 77.56 406 LEU A C 1
ATOM 3241 O O . LEU A 1 406 ? -20.272 30.961 7.014 1.00 77.56 406 LEU A O 1
ATOM 3245 N N . GLN A 1 407 ? -21.336 32.466 8.293 1.00 77.25 407 GLN A N 1
ATOM 3246 C CA . GLN A 1 407 ? -22.462 32.635 7.366 1.00 77.25 407 GLN A CA 1
ATOM 3247 C C . GLN A 1 407 ? -22.038 33.303 6.054 1.00 77.25 407 GLN A C 1
ATOM 3249 O O . GLN A 1 407 ? -22.472 32.870 4.986 1.00 77.25 407 GLN A O 1
ATOM 3254 N N . GLU A 1 408 ? -21.173 34.316 6.116 1.00 83.12 408 GLU A N 1
ATOM 3255 C CA . GLU A 1 408 ? -20.648 34.998 4.929 1.00 83.12 408 GLU A CA 1
ATOM 3256 C C . GLU A 1 408 ? -19.797 34.049 4.065 1.00 83.12 408 GLU A C 1
ATOM 3258 O O . GLU A 1 408 ? -19.982 34.011 2.849 1.00 83.12 408 GLU A O 1
ATOM 3263 N N . GLN A 1 409 ? -18.965 33.189 4.669 1.00 75.94 409 GLN A N 1
ATOM 3264 C CA . GLN A 1 409 ? -18.212 32.158 3.935 1.00 75.94 409 GLN A CA 1
ATOM 3265 C C . GLN A 1 409 ? -19.114 31.127 3.246 1.00 75.94 409 GLN A C 1
ATOM 3267 O O . GLN A 1 409 ? -18.862 30.750 2.100 1.00 75.94 409 GLN A O 1
ATOM 3272 N N . VAL A 1 410 ? -20.180 30.672 3.913 1.00 75.81 410 VAL A N 1
ATOM 3273 C CA . VAL A 1 410 ? -21.139 29.726 3.316 1.00 75.81 410 VAL A CA 1
ATOM 3274 C C . VAL A 1 410 ? -21.876 30.368 2.139 1.00 75.81 410 VAL A C 1
ATOM 3276 O O . VAL A 1 410 ? -22.052 29.727 1.102 1.00 75.81 410 VAL A O 1
ATOM 3279 N N . GLN A 1 411 ? -22.262 31.639 2.266 1.00 78.06 411 GLN A N 1
ATOM 3280 C CA . GLN A 1 411 ? -22.917 32.378 1.190 1.00 78.06 411 GLN A CA 1
ATOM 3281 C C . GLN A 1 411 ? -21.969 32.614 0.005 1.00 78.06 411 GLN A C 1
ATOM 3283 O O . GLN A 1 411 ? -22.375 32.467 -1.144 1.00 78.06 411 GLN A O 1
ATOM 3288 N N . GLN A 1 412 ? -20.700 32.930 0.266 1.00 74.94 412 GLN A N 1
ATOM 3289 C CA . GLN A 1 412 ? -19.707 33.148 -0.783 1.00 74.94 412 GLN A CA 1
ATOM 3290 C C . GLN A 1 412 ? -19.380 31.851 -1.537 1.00 74.94 412 GLN A C 1
ATOM 3292 O O . GLN A 1 412 ? -19.279 31.874 -2.761 1.00 74.94 412 GLN A O 1
ATOM 3297 N N . ASN A 1 413 ? -19.327 30.713 -0.837 1.00 73.12 413 ASN A N 1
ATOM 3298 C CA . ASN A 1 413 ? -19.165 29.398 -1.460 1.00 73.12 413 ASN A CA 1
ATOM 3299 C C . ASN A 1 413 ? -20.370 28.975 -2.317 1.00 73.12 413 ASN A C 1
ATOM 3301 O O . ASN A 1 413 ? -20.194 28.233 -3.280 1.00 73.12 413 ASN A O 1
ATOM 3305 N N . SER A 1 414 ? -21.594 29.408 -1.994 1.00 73.81 414 SER A N 1
ATOM 3306 C CA . SER A 1 414 ? -22.752 29.087 -2.843 1.00 73.81 414 SER A CA 1
ATOM 3307 C C . SER A 1 414 ? -22.753 29.906 -4.136 1.00 73.81 414 SER A C 1
ATOM 3309 O O . SER A 1 414 ? -23.029 29.359 -5.201 1.00 73.81 414 SER A O 1
ATOM 3311 N N . VAL A 1 415 ? -22.354 31.181 -4.065 1.00 77.19 415 VAL A N 1
ATOM 3312 C CA . VAL A 1 415 ? -22.244 32.062 -5.237 1.00 77.19 415 VAL A CA 1
ATOM 3313 C C . VAL A 1 415 ? -21.158 31.574 -6.197 1.00 77.19 415 VAL A C 1
ATOM 3315 O O . VAL A 1 415 ? -21.404 31.508 -7.400 1.00 77.19 415 VAL A O 1
ATOM 3318 N N . THR A 1 416 ? -19.992 31.156 -5.693 1.00 75.50 416 THR A N 1
ATOM 3319 C CA . THR A 1 416 ? -18.914 30.622 -6.547 1.00 75.50 416 THR A CA 1
ATOM 3320 C C . THR A 1 416 ? -19.316 29.323 -7.246 1.00 75.50 416 THR A C 1
ATOM 3322 O O . THR A 1 416 ? -19.011 29.142 -8.425 1.00 75.50 416 THR A O 1
ATOM 3325 N N . LEU A 1 417 ? -20.059 28.444 -6.565 1.00 68.31 417 LEU A N 1
ATOM 3326 C CA . LEU A 1 417 ? -20.607 27.226 -7.170 1.00 68.31 417 LEU A CA 1
ATOM 3327 C C . LEU A 1 417 ? -21.636 27.531 -8.268 1.00 68.31 417 LEU A C 1
ATOM 3329 O O . LEU A 1 417 ? -21.664 26.844 -9.293 1.00 68.31 417 LEU A O 1
ATOM 3333 N N . ASP A 1 418 ? -22.468 28.557 -8.087 1.00 75.75 418 ASP A N 1
ATOM 3334 C CA . ASP A 1 418 ? -23.432 28.976 -9.106 1.00 75.75 418 ASP A CA 1
ATOM 3335 C C . ASP A 1 418 ? -22.744 29.610 -10.328 1.00 75.75 418 ASP A C 1
ATOM 3337 O O . ASP A 1 418 ? -23.112 29.299 -11.465 1.00 75.75 418 ASP A O 1
ATOM 3341 N N . GLU A 1 419 ? -21.699 30.419 -10.130 1.00 78.44 419 GLU A N 1
ATOM 3342 C CA . GLU A 1 419 ? -20.871 30.965 -11.217 1.00 78.44 419 GLU A CA 1
ATOM 3343 C C . GLU A 1 419 ? -20.164 29.857 -12.009 1.00 78.44 419 GLU A C 1
ATOM 3345 O O . GLU A 1 419 ? -20.177 29.848 -13.244 1.00 78.44 419 GLU A O 1
ATOM 3350 N N . GLU A 1 420 ? -19.606 28.866 -11.314 1.00 75.69 420 GLU A N 1
ATOM 3351 C CA . GLU A 1 420 ? -18.942 27.720 -11.931 1.00 75.69 420 GLU A CA 1
ATOM 3352 C C . GLU A 1 420 ? -19.927 26.844 -12.717 1.00 75.69 420 GLU A C 1
ATOM 3354 O O . GLU A 1 420 ? -19.645 26.419 -13.840 1.00 75.69 420 GLU A O 1
ATOM 3359 N N . LYS A 1 421 ? -21.143 26.658 -12.198 1.00 75.75 421 LYS A N 1
ATOM 3360 C CA . LYS A 1 421 ? -22.226 25.958 -12.897 1.00 75.75 421 LYS A CA 1
ATOM 3361 C C . LYS A 1 421 ? -22.680 26.693 -14.160 1.00 75.75 421 LYS A C 1
ATOM 3363 O O . LYS A 1 421 ? -23.039 26.039 -15.144 1.00 75.75 421 LYS A O 1
ATOM 3368 N N . ILE A 1 422 ? -22.682 28.027 -14.157 1.00 83.50 422 ILE A N 1
ATOM 3369 C CA . ILE A 1 422 ? -22.968 28.835 -15.352 1.00 83.50 422 ILE A CA 1
ATOM 3370 C C . ILE A 1 422 ? -21.836 28.682 -16.377 1.00 83.50 422 ILE A C 1
ATOM 3372 O O . ILE A 1 422 ? -22.121 28.418 -17.548 1.00 83.50 422 ILE A O 1
ATOM 3376 N N . ARG A 1 423 ? -20.570 28.752 -15.942 1.00 87.62 423 ARG A N 1
ATOM 3377 C CA . ARG A 1 423 ? -19.389 28.567 -16.804 1.00 87.62 423 ARG A CA 1
ATOM 3378 C C . ARG A 1 423 ? -19.398 27.197 -17.487 1.00 87.62 423 ARG A C 1
ATOM 3380 O O . ARG A 1 423 ? -19.337 27.121 -18.713 1.00 87.62 423 ARG A O 1
ATOM 3387 N N . LEU A 1 424 ? -19.613 26.128 -16.722 1.00 76.56 424 LEU A N 1
ATOM 3388 C CA . LEU A 1 424 ? -19.674 24.758 -17.242 1.00 76.56 424 LEU A CA 1
ATOM 3389 C C . LEU A 1 424 ? -20.839 24.550 -18.220 1.00 76.56 424 LEU A C 1
ATOM 3391 O O . LEU A 1 424 ? -20.696 23.848 -19.222 1.00 76.56 424 LEU A O 1
ATOM 3395 N N . LYS A 1 425 ? -21.996 25.187 -17.984 1.00 81.00 425 LYS A N 1
ATOM 3396 C CA . LYS A 1 425 ? -23.106 25.168 -18.951 1.00 81.00 425 LYS A CA 1
ATOM 3397 C C . LYS A 1 425 ? -22.729 25.857 -20.261 1.00 81.00 425 LYS A C 1
ATOM 3399 O O . LYS A 1 425 ? -23.037 25.313 -21.318 1.00 81.00 425 LYS A O 1
ATOM 3404 N N . SER A 1 426 ? -22.053 27.006 -20.200 1.00 82.31 426 SER A N 1
ATOM 3405 C CA . SER A 1 426 ? -21.606 27.709 -21.408 1.00 82.31 426 SER A CA 1
ATOM 3406 C C . SER A 1 426 ? -20.555 26.932 -22.202 1.00 82.31 426 SER A C 1
ATOM 3408 O O . SER A 1 426 ? -20.621 26.917 -23.428 1.00 82.31 426 SER A O 1
ATOM 3410 N N . GLU A 1 427 ? -19.640 26.232 -21.526 1.00 79.38 427 GLU A N 1
ATOM 3411 C CA . GLU A 1 427 ? -18.630 25.387 -22.172 1.00 79.38 427 GLU A CA 1
ATOM 3412 C C . GLU A 1 427 ? -19.276 24.187 -22.863 1.00 79.38 427 GLU A C 1
ATOM 3414 O O . GLU A 1 427 ? -19.030 23.945 -24.043 1.00 79.38 427 GLU A O 1
ATOM 3419 N N . ARG A 1 428 ? -20.184 23.484 -22.175 1.00 85.25 428 ARG A N 1
ATOM 3420 C CA . ARG A 1 428 ? -20.969 22.401 -22.779 1.00 85.25 428 ARG A CA 1
ATOM 3421 C C . ARG A 1 428 ? -21.711 22.880 -24.031 1.00 85.25 428 ARG A C 1
ATOM 3423 O O . ARG A 1 428 ? -21.657 22.209 -25.058 1.00 85.25 428 ARG A O 1
ATOM 3430 N N . ASP A 1 429 ? -22.390 24.024 -23.960 1.00 83.50 429 ASP A N 1
ATOM 3431 C CA . ASP A 1 429 ? -23.161 24.556 -25.092 1.00 83.50 429 ASP A CA 1
ATOM 3432 C C . ASP A 1 429 ? -22.248 24.972 -26.257 1.00 83.50 429 ASP A C 1
ATOM 3434 O O . ASP A 1 429 ? -22.594 24.771 -27.425 1.00 83.50 429 ASP A O 1
ATOM 3438 N N . PHE A 1 430 ? -21.056 25.494 -25.952 1.00 90.69 430 PHE A N 1
ATOM 3439 C CA . PHE A 1 430 ? -20.020 25.782 -26.939 1.00 90.69 430 PHE A CA 1
ATOM 3440 C C . PHE A 1 430 ? -19.550 24.506 -27.649 1.00 90.69 430 PHE A C 1
ATOM 3442 O O . PHE A 1 430 ? -19.618 24.439 -28.878 1.00 90.69 430 PHE A O 1
ATOM 3449 N N . PHE A 1 431 ? -19.151 23.472 -26.904 1.00 76.12 431 PHE A N 1
ATOM 3450 C CA . PHE A 1 431 ? -18.669 22.217 -27.487 1.00 76.12 431 PHE A CA 1
ATOM 3451 C C . PHE A 1 431 ? -19.762 21.463 -28.245 1.00 76.12 431 PHE A C 1
ATOM 3453 O O . PHE A 1 431 ? -19.496 20.900 -29.303 1.00 76.12 431 PHE A O 1
ATOM 3460 N N . GLN A 1 432 ? -21.012 21.511 -27.782 1.00 78.31 432 GLN A N 1
ATOM 3461 C CA . GLN A 1 432 ? -22.140 20.923 -28.501 1.00 78.31 432 GLN A CA 1
ATOM 3462 C C . GLN A 1 432 ? -22.379 21.618 -29.848 1.00 78.31 432 GLN A C 1
ATOM 3464 O O . GLN A 1 432 ? -22.601 20.957 -30.865 1.00 78.31 432 GLN A O 1
ATOM 3469 N N . LYS A 1 433 ? -22.298 22.953 -29.878 1.00 84.06 433 LYS A N 1
ATOM 3470 C CA . LYS A 1 433 ? -22.414 23.734 -31.115 1.00 84.06 433 LYS A CA 1
ATOM 3471 C C . LYS A 1 433 ? -21.244 23.469 -32.063 1.00 84.06 433 LYS A C 1
ATOM 3473 O O . LYS A 1 433 ? -21.445 23.401 -33.274 1.00 84.06 433 LYS A O 1
ATOM 3478 N N . GLU A 1 434 ? -20.049 23.286 -31.518 1.00 76.62 434 GLU A N 1
ATOM 3479 C CA . GLU A 1 434 ? -18.839 23.002 -32.283 1.00 76.62 434 GLU A CA 1
ATOM 3480 C C . GLU A 1 434 ? -18.832 21.585 -32.868 1.00 76.62 434 GLU A C 1
ATOM 3482 O O . GLU A 1 434 ? -18.488 21.404 -34.034 1.00 76.62 434 GLU A O 1
ATOM 3487 N N . TYR A 1 435 ? -19.324 20.604 -32.112 1.00 70.75 435 TYR A N 1
ATOM 3488 C CA . TYR A 1 435 ? -19.568 19.244 -32.584 1.00 70.75 435 TYR A CA 1
ATOM 3489 C C . TYR A 1 435 ? -20.556 19.228 -33.757 1.00 70.75 435 TYR A C 1
ATOM 3491 O O . TYR A 1 435 ? -20.267 18.667 -34.811 1.00 70.75 435 TYR A O 1
ATOM 3499 N N . LEU A 1 436 ? -21.689 19.929 -33.628 1.00 74.12 436 LEU A N 1
ATOM 3500 C CA . LEU A 1 436 ? -22.661 20.090 -34.718 1.00 74.12 436 LEU A CA 1
ATOM 3501 C C . LEU A 1 436 ? -22.049 20.792 -35.945 1.00 74.12 436 LEU A C 1
ATOM 3503 O O . LEU A 1 436 ? -22.351 20.426 -37.081 1.00 74.12 436 LEU A O 1
ATOM 3507 N N . ARG A 1 437 ? -21.161 21.774 -35.735 1.00 79.56 437 ARG A N 1
ATOM 3508 C CA . ARG A 1 437 ? -20.437 22.473 -36.809 1.00 79.56 437 ARG A CA 1
ATOM 3509 C C . ARG A 1 437 ? -19.430 21.567 -37.520 1.00 79.56 437 ARG A C 1
ATOM 3511 O O . ARG A 1 437 ? -19.317 21.662 -38.739 1.00 79.56 437 ARG A O 1
ATOM 3518 N N . LEU A 1 438 ? -18.700 20.724 -36.787 1.00 68.56 438 LEU A N 1
ATOM 3519 C CA . LEU A 1 438 ? -17.767 19.753 -37.366 1.00 68.56 438 LEU A CA 1
ATOM 3520 C C . LEU A 1 438 ? -18.519 18.688 -38.164 1.00 68.56 438 LEU A C 1
ATOM 3522 O O . LEU A 1 438 ? -18.178 18.450 -39.318 1.00 68.56 438 LEU A O 1
ATOM 3526 N N . MET A 1 439 ? -19.597 18.139 -37.601 1.00 62.78 439 MET A N 1
ATOM 3527 C CA . MET A 1 439 ? -20.443 17.156 -38.285 1.00 62.78 439 MET A CA 1
ATOM 3528 C C . MET A 1 439 ? -21.084 17.713 -39.565 1.00 62.78 439 MET A C 1
ATOM 3530 O O . MET A 1 439 ? -21.291 16.965 -40.513 1.00 62.78 439 MET A O 1
ATOM 3534 N N . GLY A 1 440 ? -21.356 19.022 -39.631 1.00 64.38 440 GLY A N 1
ATOM 3535 C CA . GLY A 1 440 ? -21.843 19.689 -40.846 1.00 64.38 440 GLY A CA 1
ATOM 3536 C C . GLY A 1 440 ? -20.769 20.008 -41.899 1.00 64.38 440 GLY A C 1
ATOM 3537 O O . GLY A 1 440 ? -21.120 20.440 -42.994 1.00 64.38 440 GLY A O 1
ATOM 3538 N N . LYS A 1 441 ? -19.476 19.839 -41.585 1.00 58.72 441 LYS A N 1
ATOM 3539 C CA . LYS A 1 441 ? -18.341 20.098 -42.496 1.00 58.72 441 LYS A CA 1
ATOM 3540 C C . LYS A 1 441 ? -17.695 18.829 -43.052 1.00 58.72 441 LYS A C 1
ATOM 3542 O O . LYS A 1 441 ? -16.949 18.922 -44.024 1.00 58.72 441 LYS A O 1
ATOM 3547 N N . SER A 1 442 ? -17.982 17.669 -42.471 1.00 47.78 442 SER A N 1
ATOM 3548 C CA . SER A 1 442 ? -17.539 16.370 -42.976 1.00 47.78 442 SER A CA 1
ATOM 3549 C C . SER A 1 442 ? -18.255 16.045 -44.291 1.00 47.78 442 SER A C 1
ATOM 3551 O O . SER A 1 442 ? -19.350 15.492 -44.290 1.00 47.78 442 SER A O 1
ATOM 3553 N N . GLY A 1 443 ? -17.629 16.411 -45.411 1.00 57.66 443 GLY A N 1
ATOM 3554 C CA . GLY A 1 443 ? -18.077 16.056 -46.758 1.00 57.66 443 GLY A CA 1
ATOM 3555 C C . GLY A 1 443 ? -18.873 17.152 -47.459 1.00 57.66 443 GLY A C 1
ATOM 3556 O O . GLY A 1 443 ? -20.056 16.985 -47.737 1.00 57.66 443 GLY A O 1
ATOM 3557 N N . SER A 1 444 ? -18.227 18.270 -47.809 1.00 60.41 444 SER A N 1
ATOM 3558 C CA . SER A 1 444 ? -18.794 19.098 -48.875 1.00 60.41 444 SER A CA 1
ATOM 3559 C C . SER A 1 444 ? -18.689 18.313 -50.189 1.00 60.41 444 SER A C 1
ATOM 3561 O O . SER A 1 444 ? -17.586 17.979 -50.623 1.00 60.41 444 SER A O 1
ATOM 3563 N N . ASP A 1 445 ? -19.820 18.011 -50.834 1.00 60.16 445 ASP A N 1
ATOM 3564 C CA . ASP A 1 445 ? -19.870 17.331 -52.143 1.00 60.16 445 ASP A CA 1
ATOM 3565 C C . ASP A 1 445 ? -18.952 18.000 -53.192 1.00 60.16 445 ASP A C 1
ATOM 3567 O O . ASP A 1 445 ? -18.491 17.356 -54.134 1.00 60.16 445 ASP A O 1
ATOM 3571 N N . SER A 1 446 ? -18.616 19.283 -53.003 1.00 62.50 446 SER A N 1
ATOM 3572 C CA . SER A 1 446 ? -17.648 20.026 -53.814 1.00 62.50 446 SER A CA 1
ATOM 3573 C C . SER A 1 446 ? -16.205 19.521 -53.715 1.00 62.50 446 SER A C 1
ATOM 3575 O O . SER A 1 446 ? -15.494 19.541 -54.718 1.00 62.50 446 SER A O 1
ATOM 3577 N N . GLU A 1 447 ? -15.755 19.071 -52.543 1.00 65.62 447 GLU A N 1
ATOM 3578 C CA . GLU A 1 447 ? -14.375 18.608 -52.338 1.00 65.62 447 GLU A CA 1
ATOM 3579 C C . GLU A 1 447 ? -14.185 17.188 -52.889 1.00 65.62 447 GLU A C 1
ATOM 3581 O O . GLU A 1 447 ? -13.192 16.898 -53.558 1.00 65.62 447 GLU A O 1
ATOM 3586 N N . ILE A 1 448 ? -15.209 16.342 -52.741 1.00 67.00 448 ILE A N 1
ATOM 3587 C CA . ILE A 1 448 ? -15.260 15.005 -53.348 1.00 67.00 448 ILE A CA 1
ATOM 3588 C C . ILE A 1 448 ? -15.315 15.114 -54.881 1.00 67.00 448 ILE A C 1
ATOM 3590 O O . ILE A 1 448 ? -14.577 14.417 -55.582 1.00 67.00 448 ILE A O 1
ATOM 3594 N N . ALA A 1 449 ? -16.121 16.036 -55.423 1.00 73.12 449 ALA A N 1
ATOM 3595 C CA . ALA A 1 449 ? -16.194 16.276 -56.864 1.00 73.12 449 ALA A CA 1
ATOM 3596 C C . ALA A 1 449 ? -14.869 16.801 -57.450 1.00 73.12 449 ALA A C 1
ATOM 3598 O O . ALA A 1 449 ? -14.477 16.396 -58.548 1.00 73.12 449 ALA A O 1
ATOM 3599 N N . PHE A 1 450 ? -14.155 17.661 -56.716 1.00 74.44 450 PHE A N 1
ATOM 3600 C CA . PHE A 1 450 ? -12.849 18.178 -57.129 1.00 74.44 450 PHE A CA 1
ATOM 3601 C C . PHE A 1 450 ? -11.786 17.072 -57.197 1.00 74.44 450 PHE A C 1
ATOM 3603 O O . PHE A 1 450 ? -11.073 16.959 -58.197 1.00 74.44 450 PHE A O 1
ATOM 3610 N N . LEU A 1 451 ? -11.723 16.207 -56.181 1.00 74.25 451 LEU A N 1
ATOM 3611 C CA . LEU A 1 451 ? -10.781 15.085 -56.148 1.00 74.25 451 LEU A CA 1
ATOM 3612 C C . LEU A 1 451 ? -11.089 14.045 -57.236 1.00 74.25 451 LEU A C 1
ATOM 3614 O O . LEU A 1 451 ? -10.173 13.568 -57.906 1.00 74.25 451 LEU A O 1
ATOM 3618 N N . HIS A 1 452 ? -12.367 13.759 -57.504 1.00 73.75 452 HIS A N 1
ATOM 3619 C CA . HIS A 1 452 ? -12.766 12.883 -58.612 1.00 73.75 452 HIS A CA 1
ATOM 3620 C C . HIS A 1 452 ? -12.385 13.447 -59.992 1.00 73.75 452 HIS A C 1
ATOM 3622 O O . HIS A 1 452 ? -11.944 12.693 -60.862 1.00 73.75 452 HIS A O 1
ATOM 3628 N N . ALA A 1 453 ? -12.505 14.762 -60.205 1.00 78.31 453 ALA A N 1
ATOM 3629 C CA . ALA A 1 453 ? -12.081 15.401 -61.453 1.00 78.31 453 ALA A CA 1
ATOM 3630 C C . ALA A 1 453 ? -10.555 15.333 -61.649 1.00 78.31 453 ALA A C 1
ATOM 3632 O O . ALA A 1 453 ? -10.077 15.109 -62.764 1.00 78.31 453 ALA A O 1
ATOM 3633 N N . GLN A 1 454 ? -9.790 15.472 -60.563 1.00 76.31 454 GLN A N 1
ATOM 3634 C CA . GLN A 1 454 ? -8.330 15.415 -60.600 1.00 76.31 454 GLN A CA 1
ATOM 3635 C C . GLN A 1 454 ? -7.806 13.996 -60.873 1.00 76.31 454 GLN A C 1
ATOM 3637 O O . GLN A 1 454 ? -6.860 13.835 -61.645 1.00 76.31 454 GLN A O 1
ATOM 3642 N N . ILE A 1 455 ? -8.455 12.969 -60.313 1.00 79.69 455 ILE A N 1
ATOM 3643 C CA . ILE A 1 455 ? -8.143 11.559 -60.594 1.00 79.69 455 ILE A CA 1
ATOM 3644 C C . ILE A 1 455 ? -8.402 11.239 -62.071 1.00 79.69 455 ILE A C 1
ATOM 3646 O O . ILE A 1 455 ? -7.526 10.713 -62.754 1.00 79.69 455 ILE A O 1
ATOM 3650 N N . LYS A 1 456 ? -9.554 11.662 -62.606 1.00 82.12 456 LYS A N 1
ATOM 3651 C CA . LYS A 1 456 ? -9.925 11.404 -64.003 1.00 82.12 456 LYS A CA 1
ATOM 3652 C C . LYS A 1 456 ? -8.951 12.030 -65.012 1.00 82.12 456 LYS A C 1
ATOM 3654 O O . LYS A 1 456 ? -8.576 11.384 -65.986 1.00 82.12 456 LYS A O 1
ATOM 3659 N N . SER A 1 457 ? -8.477 13.250 -64.742 1.00 88.00 457 SER A N 1
ATOM 3660 C CA . SER A 1 457 ? -7.461 13.916 -65.571 1.00 88.00 457 SER A CA 1
ATOM 3661 C C . SER A 1 457 ? -6.115 13.179 -65.563 1.00 88.00 457 SER A C 1
ATOM 3663 O O . SER A 1 457 ? -5.437 13.134 -66.590 1.00 88.00 457 SER A O 1
ATOM 3665 N N . LYS A 1 458 ? -5.726 12.583 -64.428 1.00 77.38 458 LYS A N 1
ATOM 3666 C CA . LYS A 1 458 ? -4.474 11.820 -64.310 1.00 77.38 458 LYS A CA 1
ATOM 3667 C C . LYS A 1 458 ? -4.546 10.454 -64.994 1.00 77.38 458 LYS A C 1
ATOM 3669 O O . LYS A 1 458 ? -3.549 10.014 -65.566 1.00 77.38 458 LYS A O 1
ATOM 3674 N N . ASP A 1 459 ? -5.718 9.828 -65.009 1.00 80.06 459 ASP A N 1
ATOM 3675 C CA . ASP A 1 459 ? -5.944 8.572 -65.732 1.00 80.06 459 ASP A CA 1
ATOM 3676 C C . ASP A 1 459 ? -5.894 8.756 -67.261 1.00 80.06 459 ASP A C 1
ATOM 3678 O O . ASP A 1 459 ? -5.339 7.914 -67.972 1.00 80.06 459 ASP A O 1
ATOM 3682 N N . GLU A 1 460 ? -6.397 9.880 -67.779 1.00 81.25 460 GLU A N 1
ATOM 3683 C CA . GLU A 1 460 ? -6.312 10.235 -69.205 1.00 81.25 460 GLU A CA 1
ATOM 3684 C C . GLU A 1 460 ? -4.854 10.485 -69.644 1.00 81.25 460 GLU A C 1
ATOM 3686 O O . GLU A 1 460 ? -4.426 10.006 -70.697 1.00 81.25 460 GLU A O 1
ATOM 3691 N N . GLU A 1 461 ? -4.052 11.141 -68.799 1.00 80.31 461 GLU A N 1
ATOM 3692 C CA . GLU A 1 461 ? -2.620 11.391 -69.026 1.00 80.31 461 GLU A CA 1
ATOM 3693 C C . GLU A 1 461 ? -1.810 10.075 -69.064 1.00 80.31 461 GLU A C 1
ATOM 3695 O O . GLU A 1 461 ? -0.964 9.863 -69.940 1.00 80.31 461 GLU A O 1
ATOM 3700 N N . LEU A 1 462 ? -2.136 9.126 -68.178 1.00 75.19 462 LEU A N 1
ATOM 3701 C CA . LEU A 1 462 ? -1.557 7.777 -68.178 1.00 75.19 462 LEU A CA 1
ATOM 3702 C C . LEU A 1 462 ? -1.947 6.958 -69.414 1.00 75.19 462 LEU A C 1
ATOM 3704 O O . LEU A 1 462 ? -1.139 6.159 -69.901 1.00 75.19 462 LEU A O 1
ATOM 3708 N N . HIS A 1 463 ? -3.160 7.140 -69.937 1.00 79.62 463 HIS A N 1
ATOM 3709 C CA . HIS A 1 463 ? -3.606 6.456 -71.148 1.00 79.62 463 HIS A CA 1
ATOM 3710 C C . HIS A 1 463 ? -2.827 6.928 -72.389 1.00 79.62 463 HIS A C 1
ATOM 3712 O O . HIS A 1 463 ? -2.461 6.108 -73.237 1.00 79.62 463 HIS A O 1
ATOM 3718 N N . VAL A 1 464 ? -2.523 8.227 -72.493 1.00 79.88 464 VAL A N 1
ATOM 3719 C CA . VAL A 1 464 ? -1.733 8.787 -73.606 1.00 79.88 464 VAL A CA 1
ATOM 3720 C C . VAL A 1 464 ? -0.294 8.263 -73.578 1.00 79.88 464 VAL A C 1
ATOM 3722 O O . VAL A 1 464 ? 0.181 7.729 -74.580 1.00 79.88 464 VAL A O 1
ATOM 3725 N N . LEU A 1 465 ? 0.364 8.288 -72.414 1.00 73.06 465 LEU A N 1
ATOM 3726 C CA . LEU A 1 465 ? 1.743 7.799 -72.259 1.00 73.06 465 LEU A CA 1
ATOM 3727 C C . LEU A 1 465 ? 1.884 6.299 -72.578 1.00 73.06 465 LEU A C 1
ATOM 3729 O O . LEU A 1 465 ? 2.890 5.861 -73.143 1.00 73.06 465 LEU A O 1
ATOM 3733 N N . ARG A 1 466 ? 0.858 5.492 -72.273 1.00 73.38 466 ARG A N 1
ATOM 3734 C CA . ARG A 1 466 ? 0.818 4.067 -72.650 1.00 73.38 466 ARG A CA 1
ATOM 3735 C C . ARG A 1 466 ? 0.669 3.862 -74.162 1.00 73.38 466 ARG A C 1
ATOM 3737 O O . ARG A 1 466 ? 1.248 2.918 -74.699 1.00 73.38 466 ARG A O 1
ATOM 3744 N N . SER A 1 467 ? -0.053 4.746 -74.850 1.00 71.12 467 SER A N 1
ATOM 3745 C CA . SER A 1 467 ? -0.193 4.718 -76.312 1.00 71.12 467 SER A CA 1
ATOM 3746 C C . SER A 1 467 ? 1.114 5.094 -77.026 1.00 71.12 467 SER A C 1
ATOM 3748 O O . SER A 1 467 ? 1.467 4.476 -78.031 1.00 71.12 467 SER A O 1
ATOM 3750 N N . GLU A 1 468 ? 1.869 6.060 -76.496 1.00 72.44 468 GLU A N 1
ATOM 3751 C CA . GLU A 1 468 ? 3.162 6.487 -77.057 1.00 72.44 468 GLU A CA 1
ATOM 3752 C C . GLU A 1 468 ? 4.247 5.403 -76.935 1.00 72.44 468 GLU A C 1
ATOM 3754 O O . GLU A 1 468 ? 5.005 5.157 -77.879 1.00 72.44 468 GLU A O 1
ATOM 3759 N N . LEU A 1 469 ? 4.273 4.674 -75.814 1.00 60.62 469 LEU A N 1
ATOM 3760 C CA . LEU A 1 469 ? 5.175 3.535 -75.604 1.00 60.62 469 LEU A CA 1
ATOM 3761 C C . LEU A 1 469 ? 4.903 2.365 -76.563 1.00 60.62 469 LEU A C 1
ATOM 3763 O O . LEU A 1 469 ? 5.839 1.680 -76.982 1.00 60.62 469 LEU A O 1
ATOM 3767 N N . CYS A 1 470 ? 3.644 2.155 -76.957 1.00 60.31 470 CYS A N 1
ATOM 3768 C CA . CYS A 1 470 ? 3.274 1.112 -77.914 1.00 60.31 470 CYS A CA 1
ATOM 3769 C C . CYS A 1 470 ? 3.777 1.433 -79.337 1.00 60.31 470 CYS A C 1
ATOM 3771 O O . CYS A 1 470 ? 4.296 0.553 -80.023 1.00 60.31 470 CYS A O 1
ATOM 3773 N N . MET A 1 471 ? 3.733 2.708 -79.742 1.00 56.47 471 MET A N 1
ATOM 3774 C CA . MET A 1 471 ? 4.184 3.172 -81.065 1.00 56.47 471 MET A CA 1
ATOM 3775 C C . MET A 1 471 ? 5.716 3.165 -81.227 1.00 56.47 471 MET A C 1
ATOM 3777 O O . MET A 1 471 ? 6.230 2.893 -82.316 1.00 56.47 471 MET A O 1
ATOM 3781 N N . LEU A 1 472 ? 6.467 3.411 -80.147 1.00 54.25 472 LEU A N 1
ATOM 3782 C CA . LEU A 1 472 ? 7.938 3.376 -80.150 1.00 54.25 472 LEU A CA 1
ATOM 3783 C C . LEU A 1 472 ? 8.513 1.951 -80.249 1.00 54.25 472 LEU A C 1
ATOM 3785 O O . LEU A 1 472 ? 9.612 1.769 -80.779 1.00 54.25 472 LEU A O 1
ATOM 3789 N N . SER A 1 473 ? 7.768 0.930 -79.809 1.00 50.75 473 SER A N 1
ATOM 3790 C CA . SER A 1 473 ? 8.188 -0.478 -79.907 1.00 50.75 473 SER A CA 1
ATOM 3791 C C . SER A 1 473 ? 8.138 -1.029 -81.338 1.00 50.75 473 SER A C 1
ATOM 3793 O O . SER A 1 473 ? 8.801 -2.024 -81.629 1.00 50.75 473 SER A O 1
ATOM 3795 N N . THR A 1 474 ? 7.386 -0.404 -82.248 1.00 48.09 474 THR A N 1
ATOM 3796 C CA . THR A 1 474 ? 7.204 -0.899 -83.625 1.00 48.09 474 THR A CA 1
ATOM 3797 C C . THR A 1 474 ? 8.209 -0.341 -84.644 1.00 48.09 474 THR A C 1
ATOM 3799 O O . THR A 1 474 ? 8.237 -0.804 -85.779 1.00 48.09 474 THR A O 1
ATOM 3802 N N . ALA A 1 475 ? 9.080 0.604 -84.262 1.00 49.09 475 ALA A N 1
ATOM 3803 C CA . ALA A 1 475 ? 9.962 1.325 -85.195 1.00 49.09 475 ALA A CA 1
ATOM 3804 C C . ALA A 1 475 ? 11.415 0.796 -85.305 1.00 49.09 475 ALA A C 1
ATOM 3806 O O . ALA A 1 475 ? 12.206 1.339 -86.075 1.00 49.09 475 ALA A O 1
ATOM 3807 N N . LYS A 1 476 ? 11.805 -0.263 -84.577 1.00 42.62 476 LYS A N 1
ATOM 3808 C CA . LYS A 1 476 ? 13.182 -0.814 -84.583 1.00 42.62 476 LYS A CA 1
ATOM 3809 C C . LYS A 1 476 ? 13.271 -2.228 -85.163 1.00 42.62 476 LYS A C 1
ATOM 3811 O O . LYS A 1 476 ? 13.727 -3.139 -84.490 1.00 42.62 476 LYS A O 1
ATOM 3816 N N . LEU A 1 477 ? 12.882 -2.417 -86.420 1.00 43.41 477 LEU A N 1
ATOM 3817 C CA . LEU A 1 477 ? 13.228 -3.609 -87.208 1.00 43.41 477 LEU A CA 1
ATOM 3818 C C . LEU A 1 477 ? 13.199 -3.241 -88.700 1.00 43.41 477 LEU A C 1
ATOM 3820 O O . LEU A 1 477 ? 12.136 -3.332 -89.306 1.00 43.41 477 LEU A O 1
ATOM 3824 N N . GLN A 1 478 ? 14.337 -2.809 -89.274 1.00 34.09 478 GLN A N 1
ATOM 3825 C CA . GLN A 1 478 ? 14.683 -2.960 -90.705 1.00 34.09 478 GLN A CA 1
ATOM 3826 C C . GLN A 1 478 ? 16.076 -2.364 -91.074 1.00 34.09 478 GLN A C 1
ATOM 3828 O O . GLN A 1 478 ? 16.316 -1.189 -90.825 1.00 34.09 478 GLN A O 1
ATOM 3833 N N . LEU A 1 479 ? 16.916 -3.190 -91.745 1.00 31.83 479 LEU A N 1
ATOM 3834 C CA . LEU A 1 479 ? 18.022 -2.880 -92.708 1.00 31.83 479 LEU A CA 1
ATOM 3835 C C . LEU A 1 479 ? 19.351 -2.320 -92.114 1.00 31.83 479 LEU A C 1
ATOM 3837 O O . LEU A 1 479 ? 19.335 -1.276 -91.485 1.00 31.83 479 LEU A O 1
ATOM 3841 N N . SER A 1 480 ? 20.564 -2.914 -92.156 1.00 28.38 480 SER A N 1
ATOM 3842 C CA . SER A 1 480 ? 21.369 -3.788 -93.061 1.00 28.38 480 SER A CA 1
ATOM 3843 C C . SER A 1 480 ? 22.012 -3.083 -94.300 1.00 28.38 480 SER A C 1
ATOM 3845 O O . SER A 1 480 ? 21.360 -2.221 -94.877 1.00 28.38 480 SER A O 1
ATOM 3847 N N . PRO A 1 481 ? 23.279 -3.398 -94.706 1.00 50.31 481 PRO A N 1
ATOM 3848 C CA . PRO A 1 481 ? 24.327 -2.423 -95.105 1.00 50.31 481 PRO A CA 1
ATOM 3849 C C . PRO A 1 481 ? 24.785 -2.456 -96.590 1.00 50.31 481 PRO A C 1
ATOM 3851 O O . PRO A 1 481 ? 24.504 -3.438 -97.275 1.00 50.31 481 PRO A O 1
ATOM 3854 N N . ARG A 1 482 ? 25.611 -1.475 -97.054 1.00 28.70 482 ARG A N 1
ATOM 3855 C CA . ARG A 1 482 ? 26.671 -1.654 -98.102 1.00 28.70 482 ARG A CA 1
ATOM 3856 C C . ARG A 1 482 ? 27.609 -0.442 -98.406 1.00 28.70 482 ARG A C 1
ATOM 3858 O O . ARG A 1 482 ? 27.130 0.631 -98.723 1.00 28.70 482 ARG A O 1
ATOM 3865 N N . LYS A 1 483 ? 28.928 -0.740 -98.393 1.00 29.16 483 LYS A N 1
ATOM 3866 C CA . LYS A 1 483 ? 30.082 -0.478 -99.320 1.00 29.16 483 LYS A CA 1
ATOM 3867 C C . LYS A 1 483 ? 30.476 0.908 -99.926 1.00 29.16 483 LYS A C 1
ATOM 3869 O O . LYS A 1 483 ? 29.646 1.589 -100.508 1.00 29.16 483 LYS A O 1
ATOM 3874 N N . SER A 1 484 ? 31.827 1.071 -99.981 1.00 27.02 484 SER A N 1
ATOM 3875 C CA . SER A 1 484 ? 32.748 1.730 -100.972 1.00 27.02 484 SER A CA 1
ATOM 3876 C C . SER A 1 484 ? 32.813 3.283 -100.998 1.00 27.02 484 SER A C 1
ATOM 3878 O O . SER A 1 484 ? 31.802 3.896 -100.711 1.00 27.02 484 SER A O 1
ATOM 3880 N N . GLU A 1 485 ? 33.917 4.029 -101.229 1.00 29.34 485 GLU A N 1
ATOM 3881 C CA . GLU A 1 485 ? 35.096 3.934 -102.131 1.00 29.34 485 GLU A CA 1
ATOM 3882 C C . GLU A 1 485 ? 36.336 4.783 -101.674 1.00 29.34 485 GLU A C 1
ATOM 3884 O O . GLU A 1 485 ? 36.302 5.480 -100.665 1.00 29.34 485 GLU A O 1
ATOM 3889 N N . ASN A 1 486 ? 37.414 4.670 -102.472 1.00 28.98 486 ASN A N 1
ATOM 3890 C CA . ASN A 1 486 ? 38.796 5.204 -102.473 1.00 28.98 486 ASN A CA 1
ATOM 3891 C C . ASN A 1 486 ? 39.010 6.743 -102.434 1.00 28.98 486 ASN A C 1
ATOM 3893 O O . ASN 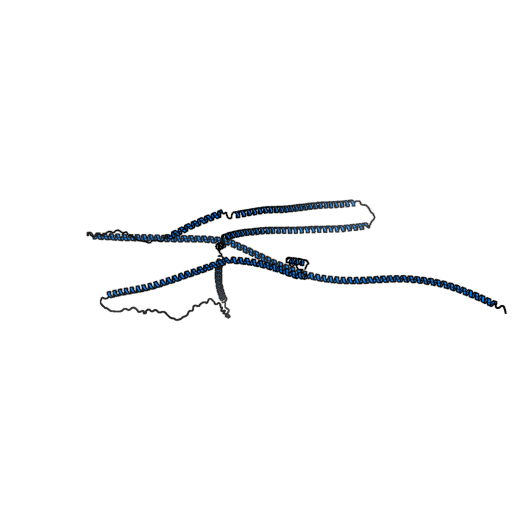A 1 486 ? 38.085 7.481 -102.739 1.00 28.98 486 ASN A O 1
ATOM 3897 N N . ILE A 1 487 ? 40.272 7.197 -102.216 1.00 32.22 487 ILE A N 1
ATOM 3898 C CA . ILE A 1 487 ? 41.068 8.126 -103.081 1.00 32.22 487 ILE A CA 1
ATOM 3899 C C . ILE A 1 487 ? 42.565 8.184 -102.639 1.00 32.22 487 ILE A C 1
ATOM 3901 O O . ILE A 1 487 ? 42.899 7.997 -101.473 1.00 32.22 487 ILE A O 1
ATOM 3905 N N . SER A 1 488 ? 43.436 8.400 -103.633 1.00 32.41 488 SER A N 1
ATOM 3906 C CA . SER A 1 488 ? 44.885 8.144 -103.792 1.00 32.41 488 SER A CA 1
ATOM 3907 C C . SER A 1 488 ? 45.878 9.279 -103.391 1.00 32.41 488 SER A C 1
ATOM 3909 O O . SER A 1 488 ? 45.442 10.402 -103.148 1.00 32.41 488 SER A O 1
ATOM 3911 N N . PRO A 1 489 ? 47.218 9.029 -103.409 1.00 45.97 489 PRO A N 1
ATOM 3912 C CA . PRO A 1 489 ? 48.313 10.003 -103.191 1.00 45.97 489 PRO A CA 1
ATOM 3913 C C . PRO A 1 489 ? 49.026 10.440 -104.504 1.00 45.97 489 PRO A C 1
ATOM 3915 O O . PRO A 1 489 ? 48.772 9.828 -105.544 1.00 45.97 489 PRO A O 1
ATOM 3918 N N . PRO A 1 490 ? 49.964 11.420 -104.501 1.00 39.50 490 PRO A N 1
ATOM 3919 C CA . PRO A 1 490 ? 50.744 11.762 -105.693 1.00 39.50 490 PRO A CA 1
ATOM 3920 C C . PRO A 1 490 ? 52.198 11.239 -105.692 1.00 39.50 490 PRO A C 1
ATOM 3922 O O . PRO A 1 490 ? 52.909 11.246 -104.689 1.00 39.50 490 PRO A O 1
ATOM 3925 N N . THR A 1 491 ? 52.603 10.806 -106.888 1.00 31.61 491 THR A N 1
ATOM 3926 C CA . THR A 1 491 ? 53.930 10.395 -107.403 1.00 31.61 491 THR A CA 1
ATOM 3927 C C . THR A 1 491 ? 54.677 11.614 -107.979 1.00 31.61 491 THR A C 1
ATOM 3929 O O . THR A 1 491 ? 54.011 12.602 -108.258 1.00 31.61 491 THR A O 1
ATOM 3932 N N . VAL A 1 492 ? 56.016 11.633 -108.106 1.00 30.55 492 VAL A N 1
ATOM 3933 C CA . VAL A 1 492 ? 56.878 11.560 -109.335 1.00 30.55 492 VAL A CA 1
ATOM 3934 C C . VAL A 1 492 ? 58.303 12.017 -108.927 1.00 30.55 492 VAL A C 1
ATOM 3936 O O . VAL A 1 492 ? 58.416 12.756 -107.958 1.00 30.55 492 VAL A O 1
ATOM 3939 N N . SER A 1 493 ? 59.453 11.733 -109.552 1.00 29.02 493 SER A N 1
ATOM 3940 C CA . SER A 1 493 ? 59.923 10.853 -110.635 1.00 29.02 493 SER A CA 1
ATOM 3941 C C . SER A 1 493 ? 61.464 10.897 -110.637 1.00 29.02 493 SER A C 1
ATOM 3943 O O . SER A 1 493 ? 62.069 11.882 -110.221 1.00 29.02 493 SER A O 1
ATOM 3945 N N . SER A 1 494 ? 62.086 9.837 -111.149 1.00 32.12 494 SER A N 1
ATOM 3946 C CA . SER A 1 494 ? 63.528 9.683 -111.402 1.00 32.12 494 SER A CA 1
ATOM 3947 C C . SER A 1 494 ? 63.959 10.321 -112.733 1.00 32.12 494 SER A C 1
ATOM 3949 O O . SER A 1 494 ? 63.198 10.251 -113.694 1.00 32.12 494 SER A O 1
ATOM 3951 N N . THR A 1 495 ? 65.183 10.869 -112.830 1.00 30.58 495 THR A N 1
ATOM 3952 C CA . THR A 1 495 ? 65.932 10.943 -114.108 1.00 30.58 495 THR A CA 1
ATOM 3953 C C . THR A 1 495 ? 67.463 10.895 -113.904 1.00 30.58 495 THR A C 1
ATOM 3955 O O . THR A 1 495 ? 68.011 11.594 -113.057 1.00 30.58 495 THR A O 1
ATOM 3958 N N . TYR A 1 496 ? 68.119 10.054 -114.712 1.00 32.88 496 TYR A N 1
ATOM 3959 C CA . TYR A 1 496 ? 69.557 9.937 -115.047 1.00 32.88 496 TYR A CA 1
ATOM 3960 C C . TYR A 1 496 ? 70.114 11.271 -115.636 1.00 32.88 496 TYR A C 1
ATOM 3962 O O . TYR A 1 496 ? 69.312 12.064 -116.112 1.00 32.88 496 TYR A O 1
ATOM 3970 N N . SER A 1 497 ? 71.402 11.655 -115.738 1.00 35.44 497 SER A N 1
ATOM 3971 C CA . SER A 1 497 ? 72.718 10.987 -115.880 1.00 35.44 497 SER A CA 1
ATOM 3972 C C . SER A 1 497 ? 73.858 12.077 -115.874 1.00 35.44 497 SER A C 1
ATOM 3974 O O . SER A 1 497 ? 73.541 13.240 -115.634 1.00 35.44 497 SER A O 1
ATOM 3976 N N . PRO A 1 498 ? 75.166 11.786 -116.111 1.00 48.31 498 PRO A N 1
ATOM 3977 C CA . PRO A 1 498 ? 76.297 12.305 -115.323 1.00 48.31 498 PRO A CA 1
ATOM 3978 C C . PRO A 1 498 ? 77.099 13.462 -115.959 1.00 48.31 498 PRO A C 1
ATOM 3980 O O . PRO A 1 498 ? 77.021 13.713 -117.158 1.00 48.31 498 PRO A O 1
ATOM 3983 N N . SER A 1 499 ? 77.971 14.102 -115.167 1.00 35.97 499 SER A N 1
ATOM 3984 C CA . SER A 1 499 ? 79.050 14.954 -115.689 1.00 35.97 499 SER A CA 1
ATOM 3985 C C . SER A 1 499 ? 80.303 14.868 -114.808 1.00 35.97 499 SER A C 1
ATOM 3987 O O . SER A 1 499 ? 80.382 15.452 -113.727 1.00 35.97 499 SER A O 1
ATOM 3989 N N . ASN A 1 500 ? 81.278 14.090 -115.286 1.00 44.56 500 ASN A N 1
ATOM 3990 C CA . ASN A 1 500 ? 82.614 13.939 -114.720 1.00 44.56 500 ASN A CA 1
ATOM 3991 C C . ASN A 1 500 ? 83.421 15.212 -114.956 1.00 44.56 500 ASN A C 1
ATOM 3993 O O . ASN A 1 500 ? 83.926 15.425 -116.061 1.00 44.56 500 ASN A O 1
ATOM 3997 N N . ARG A 1 501 ? 83.582 16.030 -113.912 1.00 43.12 501 ARG A N 1
ATOM 3998 C CA . ARG A 1 501 ? 84.691 16.994 -113.813 1.00 43.12 501 ARG A CA 1
ATOM 3999 C C . ARG A 1 501 ? 84.871 17.558 -112.397 1.00 43.12 501 ARG A C 1
ATOM 4001 O O . ARG A 1 501 ? 85.074 18.755 -112.253 1.00 43.12 501 ARG A O 1
ATOM 4008 N N . SER A 1 502 ? 84.768 16.730 -111.344 1.00 50.78 502 SER A N 1
ATOM 4009 C CA . SER A 1 502 ? 84.976 17.208 -109.958 1.00 50.78 502 SER A CA 1
ATOM 4010 C C . SER A 1 502 ? 85.048 16.112 -108.865 1.00 50.78 502 SER A C 1
ATOM 4012 O O . SER A 1 502 ? 84.704 16.369 -107.714 1.00 50.78 502 SER A O 1
ATOM 4014 N N . ASP A 1 503 ? 85.453 14.871 -109.160 1.00 50.41 503 ASP A N 1
ATOM 4015 C CA . ASP A 1 503 ? 85.220 13.721 -108.248 1.00 50.41 503 ASP A CA 1
ATOM 4016 C C . ASP A 1 503 ? 85.812 13.858 -106.828 1.00 50.41 503 ASP A C 1
ATOM 4018 O O . ASP A 1 503 ? 85.293 13.280 -105.876 1.00 50.41 503 ASP A O 1
ATOM 4022 N N . CYS A 1 504 ? 86.841 14.687 -106.637 1.00 58.44 504 CYS A N 1
ATOM 4023 C CA . CYS A 1 504 ? 87.382 15.021 -105.315 1.00 58.44 504 CYS A CA 1
ATOM 4024 C C . CYS A 1 504 ? 86.461 15.962 -104.505 1.00 58.44 504 CYS A C 1
ATOM 4026 O O . CYS A 1 504 ? 86.187 15.712 -103.328 1.00 58.44 504 CYS A O 1
ATOM 4028 N N . VAL A 1 505 ? 85.951 17.027 -105.133 1.00 63.41 505 VAL A N 1
ATOM 4029 C CA . VAL A 1 505 ? 85.132 18.056 -104.471 1.00 63.41 505 VAL A CA 1
ATOM 4030 C C . VAL A 1 505 ? 83.687 17.579 -104.322 1.00 63.41 505 VAL A C 1
ATOM 4032 O O . VAL A 1 505 ? 83.097 17.763 -103.260 1.00 63.41 505 VAL A O 1
ATOM 4035 N N . GLN A 1 506 ? 83.141 16.869 -105.315 1.00 71.62 506 GLN A N 1
ATOM 4036 C CA . GLN A 1 506 ? 81.804 16.266 -105.240 1.00 71.62 506 GLN A CA 1
ATOM 4037 C C . GLN A 1 506 ? 81.720 15.207 -104.125 1.00 71.62 506 GLN A C 1
ATOM 4039 O O . GLN A 1 506 ? 80.750 15.174 -103.371 1.00 71.62 506 GLN A O 1
ATOM 4044 N N . ALA A 1 507 ? 82.756 14.372 -103.962 1.00 73.31 507 ALA A N 1
ATOM 4045 C CA . ALA A 1 507 ? 82.812 13.388 -102.879 1.00 73.31 507 ALA A CA 1
ATOM 4046 C C . ALA A 1 507 ? 82.981 14.038 -101.494 1.00 73.31 507 ALA A C 1
ATOM 4048 O O . ALA A 1 507 ? 82.457 13.515 -100.509 1.00 73.31 507 ALA A O 1
ATOM 4049 N N . ALA A 1 508 ? 83.691 15.170 -101.401 1.00 76.75 508 ALA A N 1
ATOM 4050 C CA . ALA A 1 508 ? 83.802 15.945 -100.166 1.00 76.75 508 ALA A CA 1
ATOM 4051 C C . ALA A 1 508 ? 82.467 16.599 -99.777 1.00 76.75 508 ALA A C 1
ATOM 4053 O O . ALA A 1 508 ? 82.052 16.467 -98.627 1.00 76.75 508 ALA A O 1
ATOM 4054 N N . ILE A 1 509 ? 81.756 17.206 -100.733 1.00 78.94 509 ILE A N 1
ATOM 4055 C CA . ILE A 1 509 ? 80.409 17.759 -100.527 1.00 78.94 509 ILE A CA 1
ATOM 4056 C C . ILE A 1 509 ? 79.443 16.653 -100.085 1.00 78.94 509 ILE A C 1
ATOM 4058 O O . ILE A 1 509 ? 78.793 16.798 -99.057 1.00 78.94 509 ILE A O 1
ATOM 4062 N N . ALA A 1 510 ? 79.439 15.498 -100.757 1.00 82.38 510 ALA A N 1
ATOM 4063 C CA . ALA A 1 510 ? 78.571 14.377 -100.392 1.00 82.38 510 ALA A CA 1
ATOM 4064 C C . ALA A 1 510 ? 78.867 13.793 -98.994 1.00 82.38 510 ALA A C 1
ATOM 4066 O O . ALA A 1 510 ? 77.973 13.236 -98.356 1.00 82.38 510 ALA A O 1
ATOM 4067 N N . ARG A 1 511 ? 80.115 13.877 -98.500 1.00 84.56 511 ARG A N 1
ATOM 4068 C CA . ARG A 1 511 ? 80.447 13.511 -97.109 1.00 84.56 511 ARG A CA 1
ATOM 4069 C C . ARG A 1 511 ? 79.870 14.517 -96.120 1.00 84.56 511 ARG A C 1
ATOM 4071 O O . ARG A 1 511 ? 79.199 14.096 -95.187 1.00 84.56 511 ARG A O 1
ATOM 4078 N N . VAL A 1 512 ? 80.068 15.812 -96.366 1.00 85.69 512 VAL A N 1
ATOM 4079 C CA . VAL A 1 512 ? 79.534 16.887 -95.515 1.00 85.69 512 VAL A CA 1
ATOM 4080 C C . VAL A 1 512 ? 78.003 16.876 -95.501 1.00 85.69 512 VAL A C 1
ATOM 4082 O O . VAL A 1 512 ? 77.394 17.079 -94.457 1.00 85.69 512 VAL A O 1
ATOM 4085 N N . GLU A 1 513 ? 77.355 16.588 -96.630 1.00 86.25 513 GLU A N 1
ATOM 4086 C CA . GLU A 1 513 ? 75.899 16.437 -96.703 1.00 86.25 513 GLU A CA 1
ATOM 4087 C C . GLU A 1 513 ? 75.405 15.237 -95.895 1.00 86.25 513 GLU A C 1
ATOM 4089 O O . GLU A 1 513 ? 74.450 15.378 -95.136 1.00 86.25 513 GLU A O 1
ATOM 4094 N N . ARG A 1 514 ? 76.094 14.090 -95.970 1.00 88.25 514 ARG A N 1
ATOM 4095 C CA . ARG A 1 514 ? 75.789 12.925 -95.126 1.00 88.25 514 ARG A CA 1
ATOM 4096 C C . ARG A 1 514 ? 75.998 13.214 -93.644 1.00 88.25 514 ARG A C 1
ATOM 4098 O O . ARG A 1 514 ? 75.141 12.862 -92.849 1.00 88.25 514 ARG A O 1
ATOM 4105 N N . GLU A 1 515 ? 77.088 13.875 -93.266 1.00 87.81 515 GLU A N 1
ATOM 4106 C CA . GLU A 1 515 ? 77.345 14.278 -91.876 1.00 87.81 515 GLU A CA 1
ATOM 4107 C C . GLU A 1 515 ? 76.279 15.258 -91.366 1.00 87.81 515 GLU A C 1
ATOM 4109 O O . GLU A 1 515 ? 75.762 15.086 -90.264 1.00 87.81 515 GLU A O 1
ATOM 4114 N N . ARG A 1 516 ? 75.874 16.235 -92.188 1.00 91.06 516 ARG A N 1
ATOM 4115 C CA . ARG A 1 516 ? 74.766 17.156 -91.892 1.00 91.06 516 ARG A CA 1
ATOM 4116 C C . ARG A 1 516 ? 73.450 16.408 -91.706 1.00 91.06 516 ARG A C 1
ATOM 4118 O O . ARG A 1 516 ? 72.699 16.722 -90.786 1.00 91.06 516 ARG A O 1
ATOM 4125 N N . ASP A 1 517 ? 73.143 15.465 -92.588 1.00 89.50 517 ASP A N 1
ATOM 4126 C CA . ASP A 1 517 ? 71.883 14.729 -92.544 1.00 89.50 517 ASP A CA 1
ATOM 4127 C C . ASP A 1 517 ? 71.862 13.739 -91.364 1.00 89.50 517 ASP A C 1
ATOM 4129 O O . ASP A 1 517 ? 70.854 13.667 -90.664 1.00 89.50 517 ASP A O 1
ATOM 4133 N N . CYS A 1 518 ? 72.991 13.098 -91.033 1.00 91.50 518 CYS A N 1
ATOM 4134 C CA . CYS A 1 518 ? 73.163 12.340 -89.788 1.00 91.50 518 CYS A CA 1
ATOM 4135 C C . CYS A 1 518 ? 72.957 13.229 -88.550 1.00 91.50 518 CYS A C 1
ATOM 4137 O O . CYS A 1 518 ? 72.162 12.883 -87.679 1.00 91.50 518 CYS A O 1
ATOM 4139 N N . ALA A 1 519 ? 73.587 14.408 -88.498 1.00 91.12 519 ALA A N 1
ATOM 4140 C CA . ALA A 1 519 ? 73.423 15.352 -87.391 1.00 91.12 519 ALA A CA 1
ATOM 4141 C C . ALA A 1 519 ? 71.976 15.868 -87.265 1.00 91.12 519 ALA A C 1
ATOM 4143 O O . ALA A 1 519 ? 71.487 16.083 -86.158 1.00 91.12 519 ALA A O 1
ATOM 4144 N N . ARG A 1 520 ? 71.254 16.042 -88.381 1.00 90.62 520 ARG A N 1
ATOM 4145 C CA . ARG A 1 520 ? 69.821 16.386 -88.373 1.00 90.62 520 ARG A CA 1
ATOM 4146 C C . ARG A 1 520 ? 68.968 15.264 -87.793 1.00 90.62 520 ARG A C 1
ATOM 4148 O O . ARG A 1 520 ? 68.098 15.548 -86.977 1.00 90.62 520 ARG A O 1
ATOM 4155 N N . VAL A 1 521 ? 69.220 14.016 -88.187 1.00 92.50 521 VAL A N 1
ATOM 4156 C CA . VAL A 1 521 ? 68.511 12.848 -87.641 1.00 92.50 521 VAL A CA 1
ATOM 4157 C C . VAL A 1 521 ? 68.780 12.706 -86.142 1.00 92.50 521 VAL A C 1
ATOM 4159 O O . VAL A 1 521 ? 67.846 12.479 -85.378 1.00 92.50 521 VAL A O 1
ATOM 4162 N N . GLU A 1 522 ? 70.022 12.904 -85.698 1.00 91.81 522 GLU A N 1
ATOM 4163 C CA . GLU A 1 522 ? 70.369 12.905 -84.272 1.00 91.81 522 GLU A CA 1
ATOM 4164 C C . GLU A 1 522 ? 69.685 14.045 -83.510 1.00 91.81 522 GLU A C 1
ATOM 4166 O O . GLU A 1 522 ? 69.103 13.804 -82.455 1.00 91.81 522 GLU A O 1
ATOM 4171 N N . LEU A 1 523 ? 69.677 15.270 -84.047 1.00 92.31 523 LEU A N 1
ATOM 4172 C CA . LEU A 1 523 ? 68.954 16.394 -83.443 1.00 92.31 523 LEU A CA 1
ATOM 4173 C C . LEU A 1 523 ? 67.454 16.113 -83.318 1.00 92.31 523 LEU A C 1
ATOM 4175 O O . LEU A 1 523 ? 66.862 16.446 -82.290 1.00 92.31 523 LEU A O 1
ATOM 4179 N N . GLU A 1 524 ? 66.842 15.496 -84.327 1.00 92.00 524 GLU A N 1
ATOM 4180 C CA . GLU A 1 524 ? 65.424 15.146 -84.284 1.00 92.00 524 GLU A CA 1
ATOM 4181 C C . GLU A 1 524 ? 65.155 14.017 -83.279 1.00 92.00 524 GLU A C 1
ATOM 4183 O O . GLU A 1 524 ? 64.217 14.116 -82.491 1.00 92.00 524 GLU A O 1
ATOM 4188 N N . ARG A 1 525 ? 66.045 13.018 -83.180 1.00 94.44 525 ARG A N 1
ATOM 4189 C CA . ARG A 1 525 ? 65.991 11.990 -82.126 1.00 94.44 525 ARG A CA 1
ATOM 4190 C C . ARG A 1 525 ? 66.063 12.613 -80.732 1.00 94.44 525 ARG A C 1
ATOM 4192 O O . ARG A 1 525 ? 65.227 12.310 -79.886 1.00 94.44 525 ARG A O 1
ATOM 4199 N N . MET A 1 526 ? 67.007 13.530 -80.505 1.00 91.94 526 MET A N 1
ATOM 4200 C CA . MET A 1 526 ? 67.150 14.235 -79.226 1.00 91.94 526 MET A CA 1
ATOM 4201 C C . MET A 1 526 ? 65.936 15.123 -78.913 1.00 91.94 526 MET A C 1
ATOM 4203 O O . MET A 1 526 ? 65.563 15.265 -77.748 1.00 91.94 526 MET A O 1
ATOM 4207 N N . ARG A 1 527 ? 65.284 15.711 -79.928 1.00 90.69 527 ARG A N 1
ATOM 4208 C CA . ARG A 1 527 ? 64.013 16.438 -79.758 1.00 90.69 527 ARG A CA 1
ATOM 4209 C C . ARG A 1 527 ? 62.889 15.499 -79.336 1.00 90.69 527 ARG A C 1
ATOM 4211 O O . ARG A 1 527 ? 62.231 15.795 -78.343 1.00 90.69 527 ARG A O 1
ATOM 4218 N N . CYS A 1 528 ? 62.726 14.360 -80.010 1.00 92.88 528 CYS A N 1
ATOM 4219 C CA . CYS A 1 528 ? 61.747 13.342 -79.630 1.00 92.88 528 CYS A CA 1
ATOM 4220 C C . CYS A 1 528 ? 61.996 12.809 -78.210 1.00 92.88 528 CYS A C 1
ATOM 4222 O O . CYS A 1 528 ? 61.052 12.689 -77.432 1.00 92.88 528 CYS A O 1
ATOM 4224 N N . GLU A 1 529 ? 63.250 12.536 -77.836 1.00 92.94 529 GLU A N 1
ATOM 4225 C CA . GLU A 1 529 ? 63.622 12.109 -76.479 1.00 92.94 529 GLU A CA 1
ATOM 4226 C C . GLU A 1 529 ? 63.272 13.177 -75.435 1.00 92.94 529 GLU A C 1
ATOM 4228 O O . GLU A 1 529 ? 62.635 12.872 -74.426 1.00 92.94 529 GLU A O 1
ATOM 4233 N N . ARG A 1 530 ? 63.621 14.446 -75.687 1.00 92.56 530 ARG A N 1
ATOM 4234 C CA . ARG A 1 530 ? 63.260 15.576 -74.818 1.00 92.56 530 ARG A CA 1
ATOM 4235 C C . ARG A 1 530 ? 61.746 15.697 -74.653 1.00 92.56 530 ARG A C 1
ATOM 4237 O O . ARG A 1 530 ? 61.280 15.909 -73.535 1.00 92.56 530 ARG A O 1
ATOM 4244 N N . ASP A 1 531 ? 60.990 15.599 -75.739 1.00 90.25 531 ASP A N 1
ATOM 4245 C CA . ASP A 1 531 ? 59.535 15.760 -75.701 1.00 90.25 531 ASP A CA 1
ATOM 4246 C C . ASP A 1 531 ? 58.875 14.576 -74.977 1.00 90.25 531 ASP A C 1
ATOM 4248 O O . ASP A 1 531 ? 58.033 14.791 -74.108 1.00 90.25 531 ASP A O 1
ATOM 4252 N N . THR A 1 532 ? 59.386 13.358 -75.181 1.00 91.44 532 THR A N 1
ATOM 4253 C CA . THR A 1 532 ? 58.991 12.164 -74.412 1.00 91.44 532 THR A CA 1
ATOM 4254 C C . THR A 1 532 ? 59.283 12.330 -72.916 1.00 91.44 532 THR A C 1
ATOM 4256 O O . THR A 1 532 ? 58.472 11.952 -72.071 1.00 91.44 532 THR A O 1
ATOM 4259 N N . LEU A 1 533 ? 60.441 12.891 -72.547 1.00 93.62 533 LEU A N 1
ATOM 4260 C CA . LEU A 1 533 ? 60.790 13.142 -71.144 1.00 93.62 533 LEU A CA 1
ATOM 4261 C C . LEU A 1 533 ? 59.892 14.212 -70.512 1.00 93.62 533 LEU A C 1
ATOM 4263 O O . LEU A 1 533 ? 59.475 14.047 -69.366 1.00 93.62 533 LEU A O 1
ATOM 4267 N N . ARG A 1 534 ? 59.554 15.276 -71.250 1.00 93.44 534 ARG A N 1
ATOM 4268 C CA . ARG A 1 534 ? 58.615 16.312 -70.789 1.00 93.44 534 ARG A CA 1
ATOM 4269 C C . ARG A 1 534 ? 57.214 15.754 -70.573 1.00 93.44 534 ARG A C 1
ATOM 4271 O O . ARG A 1 534 ? 56.603 16.058 -69.555 1.00 93.44 534 ARG A O 1
ATOM 4278 N N . GLU A 1 535 ? 56.728 14.921 -71.487 1.00 92.38 535 GLU A N 1
ATOM 4279 C CA . GLU A 1 535 ? 55.420 14.273 -71.365 1.00 92.38 535 GLU A CA 1
ATOM 4280 C C . GLU A 1 535 ? 55.374 13.307 -70.172 1.00 92.38 535 GLU A C 1
ATOM 4282 O O . GLU A 1 535 ? 54.428 13.339 -69.381 1.00 92.38 535 GLU A O 1
ATOM 4287 N N . LYS A 1 536 ? 56.435 12.514 -69.967 1.00 93.56 536 LYS A N 1
ATOM 4288 C CA . LYS A 1 536 ? 56.576 11.653 -68.781 1.00 93.56 536 LYS A CA 1
ATOM 4289 C C . LYS A 1 536 ? 56.602 12.458 -67.484 1.00 93.56 536 LYS A C 1
ATOM 4291 O O . LYS A 1 536 ? 55.936 12.080 -66.523 1.00 93.56 536 LYS A O 1
ATOM 4296 N N . GLN A 1 537 ? 57.346 13.565 -67.450 1.00 91.56 537 GLN A N 1
ATOM 4297 C CA . GLN A 1 537 ? 57.398 14.441 -66.281 1.00 91.56 537 GLN A CA 1
ATOM 4298 C C . GLN A 1 537 ? 56.030 15.070 -65.996 1.00 91.56 537 GLN A C 1
ATOM 4300 O O . GLN A 1 537 ? 55.597 15.074 -64.847 1.00 91.56 537 GLN A O 1
ATOM 4305 N N . LEU A 1 538 ? 55.328 15.551 -67.026 1.00 95.19 538 LEU A N 1
ATOM 4306 C CA . LEU A 1 538 ? 53.984 16.109 -66.885 1.00 95.19 538 LEU A CA 1
ATOM 4307 C C . LEU A 1 538 ? 52.996 15.062 -66.351 1.00 95.19 538 LEU A C 1
ATOM 4309 O O . LEU A 1 538 ? 52.289 15.340 -65.387 1.00 95.19 538 LEU A O 1
ATOM 4313 N N . SER A 1 539 ? 53.009 13.851 -66.916 1.00 92.25 539 SER A N 1
ATOM 4314 C CA . SER A 1 539 ? 52.155 12.737 -66.479 1.00 92.25 539 SER A CA 1
ATOM 4315 C C . SER A 1 539 ? 52.439 12.335 -65.026 1.00 92.25 539 SER A C 1
ATOM 4317 O O . SER A 1 539 ? 51.517 12.111 -64.250 1.00 92.25 539 SER A O 1
ATOM 4319 N N . SER A 1 540 ? 53.713 12.299 -64.621 1.00 92.06 540 SER A N 1
ATOM 4320 C CA . SER A 1 540 ? 54.106 12.018 -63.233 1.00 92.06 540 SER A CA 1
ATOM 4321 C C . SER A 1 540 ? 53.638 13.106 -62.260 1.00 92.06 540 SER A C 1
ATOM 4323 O O . SER A 1 540 ? 53.145 12.784 -61.182 1.00 92.06 540 SER A O 1
ATOM 4325 N N . VAL A 1 541 ? 53.741 14.386 -62.636 1.00 93.44 541 VAL A N 1
ATOM 4326 C CA . VAL A 1 541 ? 53.242 15.501 -61.813 1.00 93.44 541 VAL A CA 1
ATOM 4327 C C . VAL A 1 541 ? 51.716 15.461 -61.693 1.00 93.44 541 VAL A C 1
ATOM 4329 O O . VAL A 1 541 ? 51.196 15.708 -60.607 1.00 93.44 541 VAL A O 1
ATOM 4332 N N . GLN A 1 542 ? 51.003 15.123 -62.772 1.00 94.56 542 GLN A N 1
ATOM 4333 C CA . GLN A 1 542 ? 49.546 14.960 -62.761 1.00 94.56 542 GLN A CA 1
ATOM 4334 C C . GLN A 1 542 ? 49.111 13.826 -61.826 1.00 94.56 542 GLN A C 1
ATOM 4336 O O . GLN A 1 542 ? 48.295 14.068 -60.940 1.00 94.56 542 GLN A O 1
ATOM 4341 N N . LEU A 1 543 ? 49.726 12.642 -61.935 1.00 93.38 543 LEU A N 1
ATOM 4342 C CA . LEU A 1 543 ? 49.445 11.511 -61.043 1.00 93.38 543 LEU A CA 1
ATOM 4343 C C . LEU A 1 543 ? 49.691 11.866 -59.571 1.00 93.38 543 LEU A C 1
ATOM 4345 O O . LEU A 1 543 ? 48.838 11.615 -58.724 1.00 93.38 543 LEU A O 1
ATOM 4349 N N . HIS A 1 544 ? 50.808 12.527 -59.254 1.00 94.25 544 HIS A N 1
ATOM 4350 C CA . HIS A 1 544 ? 51.072 12.965 -57.881 1.00 94.25 544 HIS A CA 1
ATOM 4351 C C . HIS A 1 544 ? 50.076 14.018 -57.378 1.00 94.25 544 HIS A C 1
ATOM 4353 O O . HIS A 1 544 ? 49.726 14.021 -56.196 1.00 94.25 544 HIS A O 1
ATOM 4359 N N . ALA A 1 545 ? 49.606 14.920 -58.244 1.00 94.06 545 ALA A N 1
ATOM 4360 C CA . ALA A 1 545 ? 48.582 15.893 -57.877 1.00 94.06 545 ALA A CA 1
ATOM 4361 C C . ALA A 1 545 ? 47.236 15.211 -57.571 1.00 94.06 545 ALA A C 1
ATOM 4363 O O . ALA A 1 545 ? 46.576 15.578 -56.596 1.00 94.06 545 ALA A O 1
ATOM 4364 N N . GLU A 1 546 ? 46.861 14.198 -58.356 1.00 95.69 546 GLU A N 1
ATOM 4365 C CA . GLU A 1 546 ? 45.669 13.375 -58.130 1.00 95.69 546 GLU A CA 1
ATOM 4366 C C . GLU A 1 546 ? 45.775 12.582 -56.821 1.00 95.69 546 GLU A C 1
ATOM 4368 O O . GLU A 1 546 ? 44.878 12.661 -55.981 1.00 95.69 546 GLU A O 1
ATOM 4373 N N . GLU A 1 547 ? 46.898 11.898 -56.581 1.00 95.56 547 GLU A N 1
ATOM 4374 C CA . GLU A 1 547 ? 47.169 11.185 -55.325 1.00 95.56 547 GLU A CA 1
ATOM 4375 C C . GLU A 1 547 ? 47.044 12.118 -54.115 1.00 95.56 547 GLU A C 1
ATOM 4377 O O . GLU A 1 547 ? 46.336 11.814 -53.151 1.00 95.56 547 GLU A O 1
ATOM 4382 N N . LEU A 1 548 ? 47.664 13.300 -54.174 1.00 95.50 548 LEU A N 1
ATOM 4383 C CA . LEU A 1 548 ? 47.586 14.281 -53.096 1.00 95.50 548 LEU A CA 1
ATOM 4384 C C . LEU A 1 548 ? 46.148 14.765 -52.867 1.00 95.50 548 LEU A C 1
ATOM 4386 O O . LEU A 1 548 ? 45.741 14.955 -51.719 1.00 95.50 548 LEU A O 1
ATOM 4390 N N . GLN A 1 549 ? 45.365 14.935 -53.933 1.00 96.25 549 GLN A N 1
ATOM 4391 C CA . GLN A 1 549 ? 43.961 15.314 -53.827 1.00 96.25 549 GLN A CA 1
ATOM 4392 C C . GLN A 1 549 ? 43.120 14.210 -53.174 1.00 96.25 549 GLN A C 1
ATOM 4394 O O . GLN A 1 549 ? 42.324 14.509 -52.284 1.00 96.25 549 GLN A O 1
ATOM 4399 N N . THR A 1 550 ? 43.335 12.938 -53.527 1.00 96.94 550 THR A N 1
ATOM 4400 C CA . THR A 1 550 ? 42.634 11.816 -52.873 1.00 96.94 550 THR A CA 1
ATOM 4401 C C . THR A 1 550 ? 42.959 11.726 -51.380 1.00 96.94 550 THR A C 1
ATOM 4403 O O . THR A 1 550 ? 42.064 11.523 -50.558 1.00 96.94 550 THR A O 1
ATOM 4406 N N . LEU A 1 551 ? 44.223 11.952 -51.000 1.00 95.81 551 LEU A N 1
ATOM 4407 C CA . LEU A 1 551 ? 44.641 11.978 -49.598 1.00 95.81 551 LEU A CA 1
ATOM 4408 C C . LEU A 1 551 ? 44.050 13.169 -48.835 1.00 95.81 551 LEU A C 1
ATOM 4410 O O . LEU A 1 551 ? 43.724 13.026 -47.656 1.00 95.81 551 LEU A O 1
ATOM 4414 N N . ARG A 1 552 ? 43.893 14.334 -49.476 1.00 96.44 552 ARG A N 1
ATOM 4415 C CA . ARG A 1 552 ? 43.226 15.499 -48.870 1.00 96.44 552 ARG A CA 1
ATOM 4416 C C . ARG A 1 552 ? 41.758 15.217 -48.581 1.00 96.44 552 ARG A C 1
ATOM 4418 O O . ARG A 1 552 ? 41.354 15.365 -47.433 1.00 96.44 552 ARG A O 1
ATOM 4425 N N . VAL A 1 553 ? 41.011 14.722 -49.570 1.00 96.69 553 VAL A N 1
ATOM 4426 C CA . VAL A 1 553 ? 39.592 14.361 -49.399 1.00 96.69 553 VAL A CA 1
ATOM 4427 C C . VAL A 1 553 ? 39.432 13.318 -48.289 1.00 96.69 553 VAL A C 1
ATOM 4429 O O . VAL A 1 553 ? 38.640 13.504 -47.372 1.00 96.69 553 VAL A O 1
ATOM 4432 N N . ARG A 1 554 ? 40.274 12.275 -48.276 1.00 97.31 554 ARG A N 1
ATOM 4433 C CA . ARG A 1 554 ? 40.249 11.261 -47.210 1.00 97.31 554 ARG A CA 1
ATOM 4434 C C . ARG A 1 554 ? 40.519 11.848 -45.821 1.00 97.31 554 ARG A C 1
ATOM 4436 O O . ARG A 1 554 ? 39.907 11.415 -44.848 1.00 97.31 554 ARG A O 1
ATOM 4443 N N . ASN A 1 555 ? 41.447 12.798 -45.700 1.00 93.75 555 ASN A N 1
ATOM 4444 C CA . ASN A 1 555 ? 41.707 13.469 -44.426 1.00 93.75 555 ASN A CA 1
ATOM 4445 C C . ASN A 1 555 ? 40.520 14.332 -43.982 1.00 93.75 555 ASN A C 1
ATOM 4447 O O . ASN A 1 555 ? 40.187 14.324 -42.799 1.00 93.75 555 ASN A O 1
ATOM 4451 N N . GLU A 1 556 ? 39.865 15.036 -44.905 1.00 97.25 556 GLU A N 1
ATOM 4452 C CA . GLU A 1 556 ? 38.653 15.810 -44.614 1.00 97.25 556 GLU A CA 1
ATOM 4453 C C . GLU A 1 556 ? 37.506 14.905 -44.144 1.00 97.25 556 GLU A C 1
ATOM 4455 O O . GLU A 1 556 ? 36.878 15.195 -43.124 1.00 97.25 556 GLU A O 1
ATOM 4460 N N . ASP A 1 557 ? 37.293 13.760 -44.798 1.00 96.94 557 ASP A N 1
ATOM 4461 C CA . ASP A 1 557 ? 36.295 12.765 -44.390 1.00 96.94 557 ASP A CA 1
ATOM 4462 C C . ASP A 1 557 ? 36.571 12.218 -42.984 1.00 96.94 557 ASP A C 1
ATOM 4464 O O . ASP A 1 557 ? 35.667 12.138 -42.145 1.00 96.94 557 ASP A O 1
ATOM 4468 N N . LEU A 1 558 ? 37.833 11.891 -42.683 1.00 96.12 558 LEU A N 1
ATOM 4469 C CA . LEU A 1 558 ? 38.238 11.437 -41.351 1.00 96.12 558 LEU A CA 1
ATOM 4470 C C . LEU A 1 558 ? 38.035 12.527 -40.291 1.00 96.12 558 LEU A C 1
ATOM 4472 O O . LEU A 1 558 ? 37.531 12.235 -39.206 1.00 96.12 558 LEU A O 1
ATOM 4476 N N . GLN A 1 559 ? 38.361 13.785 -40.593 1.00 96.56 559 GLN A N 1
ATOM 4477 C CA . GLN A 1 559 ? 38.108 14.910 -39.687 1.00 96.56 559 GLN A CA 1
ATOM 4478 C C . GLN A 1 559 ? 36.610 15.122 -39.445 1.00 96.56 559 GLN A C 1
ATOM 4480 O O . GLN A 1 559 ? 36.193 15.346 -38.307 1.00 96.56 559 GLN A O 1
ATOM 4485 N N . ASN A 1 560 ? 35.784 15.009 -40.485 1.00 97.00 560 ASN A N 1
ATOM 4486 C CA . ASN A 1 560 ? 34.331 15.092 -40.360 1.00 97.00 560 ASN A CA 1
ATOM 4487 C C . ASN A 1 560 ? 33.779 13.953 -39.497 1.00 97.00 560 ASN A C 1
ATOM 4489 O O . ASN A 1 560 ? 32.927 14.195 -38.636 1.00 97.00 560 ASN A O 1
ATOM 4493 N N . ARG A 1 561 ? 34.318 12.736 -39.648 1.00 97.62 561 ARG A N 1
ATOM 4494 C CA . ARG A 1 561 ? 33.950 11.592 -38.808 1.00 97.62 561 ARG A CA 1
ATOM 4495 C C . ARG A 1 561 ? 34.341 11.798 -37.345 1.00 97.62 561 ARG A C 1
ATOM 4497 O O . ARG A 1 561 ? 33.531 11.501 -36.472 1.00 97.62 561 ARG A O 1
ATOM 4504 N N . ILE A 1 562 ? 35.524 12.348 -37.068 1.00 95.06 562 ILE A N 1
ATOM 4505 C CA . ILE A 1 562 ? 35.951 12.693 -35.700 1.00 95.06 562 ILE A CA 1
ATOM 4506 C C . ILE A 1 562 ? 34.987 13.713 -35.085 1.00 95.06 562 ILE A C 1
ATOM 4508 O O . ILE A 1 562 ? 34.439 13.463 -34.015 1.00 95.06 562 ILE A O 1
ATOM 4512 N N . ARG A 1 563 ? 34.680 14.809 -35.793 1.00 97.56 563 ARG A N 1
ATOM 4513 C CA . ARG A 1 563 ? 33.723 15.826 -35.314 1.00 97.56 563 ARG A CA 1
ATOM 4514 C C . ARG A 1 563 ? 32.323 15.263 -35.080 1.00 97.56 563 ARG A C 1
ATOM 4516 O O . ARG A 1 563 ? 31.578 15.790 -34.256 1.00 97.56 563 ARG A O 1
ATOM 4523 N N . GLN A 1 564 ? 31.914 14.255 -35.847 1.00 97.19 564 GLN A N 1
ATOM 4524 C CA . GLN A 1 564 ? 30.649 13.561 -35.627 1.00 97.19 564 GLN A CA 1
ATOM 4525 C C . GLN A 1 564 ? 30.697 12.719 -34.347 1.00 97.19 564 GLN A C 1
ATOM 4527 O O . GLN A 1 564 ? 29.828 12.880 -33.497 1.00 97.19 564 GLN A O 1
ATOM 4532 N N . LEU A 1 565 ? 31.738 11.903 -34.164 1.00 94.12 565 LEU A N 1
ATOM 4533 C CA . LEU A 1 565 ? 31.916 11.088 -32.958 1.00 94.12 565 LEU A CA 1
ATOM 4534 C C . LEU A 1 565 ? 32.030 11.944 -31.687 1.00 94.12 565 LEU A C 1
ATOM 4536 O O . LEU A 1 565 ? 31.484 11.587 -30.651 1.00 94.12 565 LEU A O 1
ATOM 4540 N N . GLU A 1 566 ? 32.684 13.104 -31.755 1.00 96.25 566 GLU A N 1
ATOM 4541 C CA . GLU A 1 566 ? 32.767 14.051 -30.635 1.00 96.25 566 GLU A CA 1
ATOM 4542 C C . GLU A 1 566 ? 31.416 14.683 -30.273 1.00 96.25 566 GLU A C 1
ATOM 4544 O O . GLU A 1 566 ? 31.207 15.062 -29.117 1.00 96.25 566 GLU A O 1
ATOM 4549 N N . ARG A 1 567 ? 30.513 14.845 -31.250 1.00 96.56 567 ARG A N 1
ATOM 4550 C CA . ARG A 1 567 ? 29.136 15.303 -31.011 1.00 96.56 567 ARG A CA 1
ATOM 4551 C C . ARG A 1 567 ? 28.310 14.194 -30.375 1.00 96.56 567 ARG A C 1
ATOM 4553 O O . ARG A 1 567 ? 27.765 14.414 -29.301 1.00 96.56 567 ARG A O 1
ATOM 4560 N N . GLU A 1 568 ? 28.335 12.998 -30.960 1.00 95.19 568 GLU A N 1
ATOM 4561 C CA . GLU A 1 568 ? 27.662 11.809 -30.422 1.00 95.19 568 GLU A CA 1
ATOM 4562 C C . GLU A 1 568 ? 28.128 11.513 -28.981 1.00 95.19 568 GLU A C 1
ATOM 4564 O O . GLU A 1 568 ? 27.313 11.279 -28.092 1.00 95.19 568 GLU A O 1
ATOM 4569 N N . TYR A 1 569 ? 29.433 11.623 -28.696 1.00 94.25 569 TYR A N 1
ATOM 4570 C CA . TYR A 1 569 ? 29.979 11.464 -27.344 1.00 94.25 569 TYR A CA 1
ATOM 4571 C C . TYR A 1 569 ? 29.429 12.503 -26.360 1.00 94.25 569 TYR A C 1
ATOM 4573 O O . TYR A 1 569 ? 29.056 12.157 -25.237 1.00 94.25 569 TYR A O 1
ATOM 4581 N N . ARG A 1 570 ? 29.360 13.778 -26.765 1.00 95.75 570 ARG A N 1
ATOM 4582 C CA . ARG A 1 570 ? 28.804 14.850 -25.927 1.00 95.75 570 ARG A CA 1
ATOM 4583 C C . ARG A 1 570 ? 27.316 14.649 -25.661 1.00 95.75 570 ARG A C 1
ATOM 4585 O O . ARG A 1 570 ? 26.902 14.795 -24.516 1.00 95.75 570 ARG A O 1
ATOM 4592 N N . GLU A 1 571 ? 26.544 14.278 -26.676 1.00 94.38 571 GLU A N 1
ATOM 4593 C CA . GLU A 1 571 ? 25.111 13.992 -26.558 1.00 94.38 571 GLU A CA 1
ATOM 4594 C C . GLU A 1 571 ? 24.861 12.831 -25.589 1.00 94.38 571 GLU A C 1
ATOM 4596 O O . GLU A 1 571 ? 24.131 12.991 -24.608 1.00 94.38 571 GLU A O 1
ATOM 4601 N N . VAL A 1 572 ? 25.555 11.703 -25.773 1.00 93.31 572 VAL A N 1
ATOM 4602 C CA . VAL A 1 572 ? 25.446 10.544 -24.873 1.00 93.31 572 VAL A CA 1
ATOM 4603 C C . VAL A 1 572 ? 25.845 10.915 -23.447 1.00 93.31 572 VAL A C 1
ATOM 4605 O O . VAL A 1 572 ? 25.139 10.572 -22.501 1.00 93.31 572 VAL A O 1
ATOM 4608 N N . ASN A 1 573 ? 26.948 11.641 -23.262 1.00 91.62 573 ASN A N 1
ATOM 4609 C CA . ASN A 1 573 ? 27.398 12.025 -21.927 1.00 91.62 573 ASN A CA 1
ATOM 4610 C C . ASN A 1 573 ? 26.432 13.019 -21.253 1.00 91.62 573 ASN A C 1
ATOM 4612 O O . ASN A 1 573 ? 26.219 12.934 -20.044 1.00 91.62 573 ASN A O 1
ATOM 4616 N N . SER A 1 574 ? 25.805 13.913 -22.027 1.00 91.94 574 SER A N 1
ATOM 4617 C CA . SER A 1 574 ? 24.783 14.840 -21.527 1.00 91.94 574 SER A CA 1
ATOM 4618 C C . SER A 1 574 ? 23.511 14.129 -21.062 1.00 91.94 574 SER A C 1
ATOM 4620 O O . SER A 1 574 ? 22.913 14.558 -20.082 1.00 91.94 574 SER A O 1
ATOM 4622 N N . ALA A 1 575 ? 23.140 13.013 -21.699 1.00 90.12 575 ALA A N 1
ATOM 4623 C CA . ALA A 1 575 ? 22.028 12.170 -21.266 1.00 90.12 575 ALA A CA 1
ATOM 4624 C C . ALA A 1 575 ? 22.411 11.252 -20.089 1.00 90.12 575 ALA A C 1
ATOM 4626 O O . ALA A 1 575 ? 21.591 10.995 -19.210 1.00 90.12 575 ALA A O 1
ATOM 4627 N N . ARG A 1 576 ? 23.668 10.787 -20.033 1.00 91.62 576 ARG A N 1
ATOM 4628 C CA . ARG A 1 576 ? 24.157 9.876 -18.986 1.00 91.62 576 ARG A CA 1
ATOM 4629 C C . ARG A 1 576 ? 24.126 10.515 -17.597 1.00 91.62 576 ARG A C 1
ATOM 4631 O O . ARG A 1 576 ? 23.617 9.897 -16.667 1.00 91.62 576 ARG A O 1
ATOM 4638 N N . ILE A 1 577 ? 24.621 11.746 -17.456 1.00 91.25 577 ILE A N 1
ATOM 4639 C CA . ILE A 1 577 ? 24.759 12.409 -16.146 1.00 91.25 577 ILE A CA 1
ATOM 4640 C C . ILE A 1 577 ? 23.404 12.545 -15.412 1.00 91.25 577 ILE A C 1
ATOM 4642 O O . ILE A 1 577 ? 23.329 12.100 -14.269 1.00 91.25 577 ILE A O 1
ATOM 4646 N N . PRO A 1 578 ? 22.317 13.057 -16.030 1.00 91.19 578 PRO A N 1
ATOM 4647 C CA . PRO A 1 578 ? 20.995 13.105 -15.399 1.00 91.19 578 PRO A CA 1
ATOM 4648 C C . PRO A 1 578 ? 20.453 11.729 -15.003 1.00 91.19 578 PRO A C 1
ATOM 4650 O O . PRO A 1 578 ? 19.830 11.578 -13.956 1.00 91.19 578 PRO A O 1
ATOM 4653 N N . THR A 1 579 ? 20.696 10.698 -15.818 1.00 91.31 579 THR A N 1
ATOM 4654 C CA . THR A 1 579 ? 20.254 9.338 -15.472 1.00 91.31 579 THR A CA 1
ATOM 4655 C C . THR A 1 579 ? 21.052 8.748 -14.310 1.00 91.31 579 THR A C 1
ATOM 4657 O O . THR A 1 579 ? 20.496 8.016 -13.493 1.00 91.31 579 THR A O 1
ATOM 4660 N N . GLU A 1 580 ? 22.343 9.068 -14.190 1.00 91.94 580 GLU A N 1
ATOM 4661 C CA . GLU A 1 580 ? 23.181 8.661 -13.057 1.00 91.94 580 GLU A CA 1
ATOM 4662 C C . GLU A 1 580 ? 22.746 9.366 -11.766 1.00 91.94 580 GLU A C 1
ATOM 4664 O O . GLU A 1 580 ? 22.625 8.706 -10.732 1.00 91.94 580 GLU A O 1
ATOM 4669 N N . THR A 1 581 ? 22.442 10.667 -11.823 1.00 93.50 581 THR A N 1
ATOM 4670 C CA . THR A 1 581 ? 21.940 11.414 -10.660 1.00 93.50 581 THR A CA 1
ATOM 4671 C C . THR A 1 581 ? 20.557 10.933 -10.234 1.00 93.50 581 THR A C 1
ATOM 4673 O O . THR A 1 581 ? 20.345 10.684 -9.051 1.00 93.50 581 THR A O 1
ATOM 4676 N N . GLN A 1 582 ? 19.638 10.700 -11.176 1.00 95.12 582 GLN A N 1
ATOM 4677 C CA . GLN A 1 582 ? 18.323 10.131 -10.871 1.00 95.12 582 GLN A CA 1
ATOM 4678 C C . GLN A 1 582 ? 18.441 8.735 -10.242 1.00 95.12 582 GLN A C 1
ATOM 4680 O O . GLN A 1 582 ? 17.763 8.439 -9.263 1.00 95.12 582 GLN A O 1
ATOM 4685 N N . ASN A 1 583 ? 19.336 7.882 -10.750 1.00 88.75 583 ASN A N 1
ATOM 4686 C CA . ASN A 1 583 ? 19.594 6.574 -10.143 1.00 88.75 583 ASN A CA 1
ATOM 4687 C C . ASN A 1 583 ? 20.181 6.677 -8.728 1.00 88.75 583 ASN A C 1
ATOM 4689 O O . ASN A 1 583 ? 19.923 5.797 -7.909 1.00 88.75 583 ASN A O 1
ATOM 4693 N N . ALA A 1 584 ? 20.990 7.699 -8.434 1.00 94.44 584 ALA A N 1
ATOM 4694 C CA . ALA A 1 584 ? 21.505 7.932 -7.087 1.00 94.44 584 ALA A CA 1
ATOM 4695 C C . ALA A 1 584 ? 20.379 8.335 -6.122 1.00 94.44 584 ALA A C 1
ATOM 4697 O O . ALA A 1 584 ? 20.250 7.712 -5.072 1.00 94.44 584 ALA A O 1
ATOM 4698 N N . LEU A 1 585 ? 19.513 9.269 -6.528 1.00 95.25 585 LEU A N 1
ATOM 4699 C CA . LEU A 1 585 ? 18.349 9.691 -5.740 1.00 95.25 585 LEU A CA 1
ATOM 4700 C C . LEU A 1 585 ? 17.396 8.520 -5.467 1.00 95.25 585 LEU A C 1
ATOM 4702 O O . LEU A 1 585 ? 17.060 8.250 -4.321 1.00 95.25 585 LEU A O 1
ATOM 4706 N N . LEU A 1 586 ? 17.065 7.726 -6.492 1.00 93.44 586 LEU A N 1
ATOM 4707 C CA . LEU A 1 586 ? 16.219 6.540 -6.317 1.00 93.44 586 LEU A CA 1
ATOM 4708 C C . LEU A 1 586 ? 16.839 5.504 -5.363 1.00 93.44 586 LEU A C 1
ATOM 4710 O O . LEU A 1 586 ? 16.119 4.791 -4.665 1.00 93.44 586 LEU A O 1
ATOM 4714 N N . LYS A 1 587 ? 18.173 5.389 -5.312 1.00 94.88 587 LYS A N 1
ATOM 4715 C CA . LYS A 1 587 ? 18.850 4.513 -4.342 1.00 94.88 587 LYS A CA 1
ATOM 4716 C C . LYS A 1 587 ? 18.756 5.052 -2.917 1.00 94.88 587 LYS A C 1
ATOM 4718 O O . LYS A 1 587 ? 18.614 4.241 -2.001 1.00 94.88 587 LYS A O 1
ATOM 4723 N N . GLU A 1 588 ? 18.839 6.368 -2.734 1.00 96.75 588 GLU A N 1
ATOM 4724 C CA . GLU A 1 588 ? 18.640 7.023 -1.437 1.00 96.75 588 GLU A CA 1
ATOM 4725 C C . GLU A 1 588 ? 17.198 6.843 -0.951 1.00 96.75 588 GLU A C 1
ATOM 4727 O O . GLU A 1 588 ? 17.002 6.354 0.162 1.00 96.75 588 GLU A O 1
ATOM 4732 N N . ASP A 1 589 ? 16.205 7.070 -1.816 1.00 96.00 589 ASP A N 1
ATOM 4733 C CA . ASP A 1 589 ? 14.786 6.848 -1.506 1.00 96.00 589 ASP A CA 1
ATOM 4734 C C . ASP A 1 589 ? 14.521 5.393 -1.090 1.00 96.00 589 ASP A C 1
ATOM 4736 O O . ASP A 1 589 ? 13.867 5.117 -0.082 1.00 96.00 589 ASP A O 1
ATOM 4740 N N . VAL A 1 590 ? 15.078 4.424 -1.827 1.00 93.62 590 VAL A N 1
ATOM 4741 C CA . VAL A 1 590 ? 14.966 2.998 -1.478 1.00 93.62 590 VAL A CA 1
ATOM 4742 C C . VAL A 1 590 ? 15.635 2.694 -0.135 1.00 93.62 590 VAL A C 1
ATOM 4744 O O . VAL A 1 590 ? 15.131 1.858 0.621 1.00 93.62 590 VAL A O 1
ATOM 4747 N N . ALA A 1 591 ? 16.766 3.328 0.182 1.00 96.44 591 ALA A N 1
ATOM 4748 C CA . ALA A 1 591 ? 17.432 3.151 1.469 1.00 96.44 591 ALA A CA 1
ATOM 4749 C C . ALA A 1 591 ? 16.598 3.733 2.622 1.00 96.44 591 ALA A C 1
ATOM 4751 O O . ALA A 1 591 ? 16.459 3.084 3.662 1.00 96.44 591 ALA A O 1
ATOM 4752 N N . GLU A 1 592 ? 15.986 4.901 2.426 1.00 97.31 592 GLU A N 1
ATOM 4753 C CA . GLU A 1 592 ? 15.109 5.522 3.417 1.00 97.31 592 GLU A CA 1
ATOM 4754 C C . GLU A 1 592 ? 13.831 4.701 3.638 1.00 97.31 592 GLU A C 1
ATOM 4756 O O . GLU A 1 592 ? 13.462 4.423 4.781 1.00 97.31 592 GLU A O 1
ATOM 4761 N N . LEU A 1 593 ? 13.199 4.216 2.564 1.00 95.25 593 LEU A N 1
ATOM 4762 C CA . LEU A 1 593 ? 12.034 3.332 2.654 1.00 95.25 593 LEU A CA 1
ATOM 4763 C C . LEU A 1 593 ? 12.358 2.030 3.394 1.00 95.25 593 LEU A C 1
ATOM 4765 O O . LEU A 1 593 ? 11.559 1.574 4.212 1.00 95.25 593 LEU A O 1
ATOM 4769 N N . LYS A 1 594 ? 13.541 1.445 3.166 1.00 96.12 594 LYS A N 1
ATOM 4770 C CA . LYS A 1 594 ? 14.004 0.267 3.919 1.00 96.12 594 LYS A CA 1
ATOM 4771 C C . LYS A 1 594 ? 14.177 0.566 5.405 1.00 96.12 594 LYS A C 1
ATOM 4773 O O . LYS A 1 594 ? 13.791 -0.261 6.229 1.00 96.12 594 LYS A O 1
ATOM 4778 N N . LYS A 1 595 ? 14.723 1.735 5.750 1.00 97.25 595 LYS A N 1
ATOM 4779 C CA . LYS A 1 595 ? 14.865 2.167 7.144 1.00 97.25 595 LYS A CA 1
ATOM 4780 C C . LYS A 1 595 ? 13.494 2.318 7.812 1.00 97.25 595 LYS A C 1
ATOM 4782 O O . LYS A 1 595 ? 13.270 1.699 8.849 1.00 97.25 595 LYS A O 1
ATOM 4787 N N . ARG A 1 596 ? 12.551 3.019 7.175 1.00 97.81 596 ARG A N 1
ATOM 4788 C CA . ARG A 1 596 ? 11.172 3.166 7.680 1.00 97.81 596 ARG A CA 1
ATOM 4789 C C . ARG A 1 596 ? 10.468 1.817 7.845 1.00 97.81 596 ARG A C 1
ATOM 4791 O O . ARG A 1 596 ? 9.795 1.593 8.843 1.00 97.81 596 ARG A O 1
ATOM 4798 N N . LEU A 1 597 ? 10.654 0.892 6.900 1.00 94.75 597 LEU A N 1
ATOM 4799 C CA . LEU A 1 597 ? 10.137 -0.476 7.018 1.00 94.75 597 LEU A CA 1
ATOM 4800 C C . LEU A 1 597 ? 10.710 -1.204 8.238 1.00 94.75 597 LEU A C 1
ATOM 4802 O O . LEU A 1 597 ? 9.956 -1.869 8.941 1.00 94.75 597 LEU A O 1
ATOM 4806 N N . SER A 1 598 ? 12.012 -1.070 8.505 1.00 96.94 598 SER A N 1
ATOM 4807 C CA . SER A 1 598 ? 12.629 -1.687 9.685 1.00 96.94 598 SER A CA 1
ATOM 4808 C C . SER A 1 598 ? 12.118 -1.086 10.999 1.00 96.94 598 SER A C 1
ATOM 4810 O O . SER A 1 598 ? 11.831 -1.831 11.929 1.00 96.94 598 SER A O 1
ATOM 4812 N N . GLU A 1 599 ? 11.913 0.233 11.055 1.00 97.38 599 GLU A N 1
ATOM 4813 C CA . GLU A 1 599 ? 11.338 0.919 12.221 1.00 97.38 599 GLU A CA 1
ATOM 4814 C C . GLU A 1 599 ? 9.897 0.443 12.477 1.00 97.38 599 GLU A C 1
ATOM 4816 O O . GLU A 1 599 ? 9.581 -0.037 13.567 1.00 97.38 599 GLU A O 1
ATOM 4821 N N . LEU A 1 600 ? 9.049 0.421 11.442 1.00 96.25 600 LEU A N 1
ATOM 4822 C CA . LEU A 1 600 ? 7.674 -0.085 11.547 1.00 96.25 600 LEU A CA 1
ATOM 4823 C C . LEU A 1 600 ? 7.609 -1.569 11.938 1.00 96.25 600 LEU A C 1
ATOM 4825 O O . LEU A 1 600 ? 6.700 -1.986 12.661 1.00 96.25 600 LEU A O 1
ATOM 4829 N N . GLN A 1 601 ? 8.562 -2.386 11.484 1.00 97.75 601 GLN A N 1
ATOM 4830 C CA . GLN A 1 601 ? 8.675 -3.779 11.921 1.00 97.75 601 GLN A CA 1
ATOM 4831 C C . GLN A 1 601 ? 8.973 -3.866 13.419 1.00 97.75 601 GLN A C 1
ATOM 4833 O O . GLN A 1 601 ? 8.289 -4.613 14.123 1.00 97.75 601 GLN A O 1
ATOM 4838 N N . THR A 1 602 ? 9.919 -3.068 13.924 1.00 97.62 602 THR A N 1
ATOM 4839 C CA . THR A 1 602 ? 10.225 -3.031 15.361 1.00 97.62 602 THR A CA 1
ATOM 4840 C C . THR A 1 602 ? 9.041 -2.544 16.198 1.00 97.62 602 THR A C 1
ATOM 4842 O O . THR A 1 602 ? 8.751 -3.130 17.242 1.00 97.62 602 THR A O 1
ATOM 4845 N N . ASP A 1 603 ? 8.281 -1.561 15.712 1.00 97.50 603 ASP A N 1
ATOM 4846 C CA . ASP A 1 603 ? 7.063 -1.083 16.376 1.00 97.50 603 ASP A CA 1
ATOM 4847 C C . ASP A 1 603 ? 5.968 -2.151 16.398 1.00 97.50 603 ASP A C 1
ATOM 4849 O O . ASP A 1 603 ? 5.317 -2.374 17.418 1.00 97.50 603 ASP A O 1
ATOM 4853 N N . THR A 1 604 ? 5.809 -2.894 15.303 1.00 94.94 604 THR A N 1
ATOM 4854 C CA . THR A 1 604 ? 4.863 -4.015 15.243 1.00 94.94 604 THR A CA 1
ATOM 4855 C C . THR A 1 604 ? 5.241 -5.115 16.241 1.00 94.94 604 THR A C 1
ATOM 4857 O O . THR A 1 604 ? 4.372 -5.722 16.872 1.00 94.94 604 THR A O 1
ATOM 4860 N N . GLU A 1 605 ? 6.536 -5.383 16.422 1.00 97.00 605 GLU A N 1
ATOM 4861 C CA . GLU A 1 605 ? 7.030 -6.319 17.435 1.00 97.00 605 GLU A CA 1
ATOM 4862 C C . GLU A 1 605 ? 6.820 -5.805 18.866 1.00 97.00 605 GLU A C 1
ATOM 4864 O O . GLU A 1 605 ? 6.452 -6.595 19.742 1.00 97.00 605 GLU A O 1
ATOM 4869 N N . ASN A 1 606 ? 7.000 -4.500 19.101 1.00 97.81 606 ASN A N 1
ATOM 4870 C CA . ASN A 1 606 ? 6.676 -3.840 20.369 1.00 97.81 606 ASN A CA 1
ATOM 4871 C C . ASN A 1 606 ? 5.190 -4.010 20.714 1.00 97.81 606 ASN A C 1
ATOM 4873 O O . ASN A 1 606 ? 4.867 -4.576 21.760 1.00 97.81 606 ASN A O 1
ATOM 4877 N N . LEU A 1 607 ? 4.295 -3.631 19.797 1.00 96.31 607 LEU A N 1
ATOM 4878 C CA . LEU A 1 607 ? 2.845 -3.751 19.972 1.00 96.31 607 LEU A CA 1
ATOM 4879 C C . LEU A 1 607 ? 2.404 -5.205 20.175 1.00 96.31 607 LEU A C 1
ATOM 4881 O O . LEU A 1 607 ? 1.507 -5.489 20.969 1.00 96.31 607 LEU A O 1
ATOM 4885 N N . ARG A 1 608 ? 3.044 -6.165 19.491 1.00 97.75 608 ARG A N 1
ATOM 4886 C CA . ARG A 1 608 ? 2.768 -7.595 19.696 1.00 97.75 608 ARG A CA 1
ATOM 4887 C C . ARG A 1 608 ? 3.128 -8.039 21.116 1.00 97.75 608 ARG A C 1
ATOM 4889 O O . ARG A 1 608 ? 2.379 -8.813 21.711 1.00 97.75 608 ARG A O 1
ATOM 4896 N N . ARG A 1 609 ? 4.244 -7.551 21.669 1.00 97.62 609 ARG A N 1
ATOM 4897 C CA . ARG A 1 609 ? 4.631 -7.822 23.062 1.00 97.62 609 ARG A CA 1
ATOM 4898 C C . ARG A 1 609 ? 3.657 -7.200 24.059 1.00 97.62 609 ARG A C 1
ATOM 4900 O O . ARG A 1 609 ? 3.249 -7.894 24.986 1.00 97.62 609 ARG A O 1
ATOM 4907 N N . GLU A 1 610 ? 3.260 -5.947 23.858 1.00 97.25 610 GLU A N 1
ATOM 4908 C CA . GLU A 1 610 ? 2.289 -5.257 24.722 1.00 97.25 610 GLU A CA 1
ATOM 4909 C C . GLU A 1 610 ? 0.925 -5.956 24.720 1.00 97.25 610 GLU A C 1
ATOM 4911 O O . GLU A 1 610 ? 0.377 -6.248 25.781 1.00 97.25 610 GLU A O 1
ATOM 4916 N N . ASN A 1 611 ? 0.419 -6.347 23.546 1.00 95.19 611 ASN A N 1
ATOM 4917 C CA . ASN A 1 611 ? -0.807 -7.143 23.444 1.00 95.19 611 ASN A CA 1
ATOM 4918 C C . ASN A 1 611 ? -0.696 -8.488 24.179 1.00 95.19 611 ASN A C 1
ATOM 4920 O O . ASN A 1 611 ? -1.650 -8.923 24.827 1.00 95.19 611 ASN A O 1
ATOM 4924 N N . GLY A 1 612 ? 0.472 -9.136 24.128 1.00 97.56 612 GLY A N 1
ATOM 4925 C CA . GLY A 1 612 ? 0.741 -10.341 24.914 1.00 97.56 612 GLY A CA 1
ATOM 4926 C C . GLY A 1 612 ? 0.646 -10.096 26.424 1.00 97.56 612 GLY A C 1
ATOM 4927 O O . GLY A 1 612 ? 0.041 -10.892 27.141 1.00 97.56 612 GLY A O 1
ATOM 4928 N N . GLN A 1 613 ? 1.176 -8.971 26.912 1.00 98.00 613 GLN A N 1
ATOM 4929 C CA . GLN A 1 613 ? 1.078 -8.586 28.326 1.00 98.00 613 GLN A CA 1
ATOM 4930 C C . GLN A 1 613 ? -0.368 -8.299 28.746 1.00 98.00 613 GLN A C 1
ATOM 4932 O O . GLN A 1 613 ? -0.808 -8.789 29.785 1.00 98.00 613 GLN A O 1
ATOM 4937 N N . ILE A 1 614 ? -1.126 -7.562 27.928 1.00 97.06 614 ILE A N 1
ATOM 4938 C CA . ILE A 1 614 ? -2.548 -7.280 28.183 1.00 97.06 614 ILE A CA 1
ATOM 4939 C C . ILE A 1 614 ? -3.351 -8.583 28.246 1.00 97.06 614 ILE A C 1
ATOM 4941 O O . ILE A 1 614 ? -4.169 -8.760 29.145 1.00 97.06 614 ILE A O 1
ATOM 4945 N N . THR A 1 615 ? -3.084 -9.522 27.335 1.00 97.75 615 THR A N 1
ATOM 4946 C CA . THR A 1 615 ? -3.743 -10.838 27.324 1.00 97.75 615 THR A CA 1
ATOM 4947 C C . THR A 1 615 ? -3.477 -11.599 28.623 1.00 97.75 615 THR A C 1
ATOM 4949 O O . THR A 1 615 ? -4.414 -12.097 29.241 1.00 97.75 615 THR A O 1
ATOM 4952 N N . LEU A 1 616 ? -2.228 -11.610 29.102 1.00 97.56 616 LEU A N 1
ATOM 4953 C CA . LEU A 1 616 ? -1.870 -12.250 30.370 1.00 97.56 616 LEU A CA 1
ATOM 4954 C C . LEU A 1 616 ? -2.588 -11.612 31.572 1.00 97.56 616 LEU A C 1
ATOM 4956 O O . LEU A 1 616 ? -3.069 -12.326 32.452 1.00 97.56 616 LEU A O 1
ATOM 4960 N N . ILE A 1 617 ? -2.680 -10.280 31.611 1.00 97.88 617 ILE A N 1
ATOM 4961 C CA . ILE A 1 617 ? -3.408 -9.558 32.667 1.00 97.88 617 ILE A CA 1
ATOM 4962 C C . ILE A 1 617 ? -4.905 -9.889 32.610 1.00 97.88 617 ILE A C 1
ATOM 4964 O O . ILE A 1 617 ? -5.522 -10.126 33.648 1.00 97.88 617 ILE A O 1
ATOM 4968 N N . ASN A 1 618 ? -5.492 -9.964 31.414 1.00 94.94 618 ASN A N 1
ATOM 4969 C CA . ASN A 1 618 ? -6.893 -10.348 31.245 1.00 94.94 618 ASN A CA 1
ATOM 4970 C C . ASN A 1 618 ? -7.153 -11.773 31.743 1.00 94.94 618 ASN A C 1
ATOM 4972 O O . ASN A 1 618 ? -8.092 -11.975 32.508 1.00 94.94 618 ASN A O 1
ATOM 4976 N N . GLU A 1 619 ? -6.288 -12.736 31.418 1.00 97.50 619 GLU A N 1
ATOM 4977 C CA . GLU A 1 619 ? -6.393 -14.098 31.953 1.00 97.50 619 GLU A CA 1
ATOM 4978 C C . GLU A 1 619 ? -6.290 -14.135 33.485 1.00 97.50 619 GLU A C 1
ATOM 4980 O O . GLU A 1 619 ? -6.985 -14.912 34.142 1.00 97.50 619 GLU A O 1
ATOM 4985 N N . GLN A 1 620 ? -5.420 -13.316 34.084 1.00 98.25 620 GLN A N 1
ATOM 4986 C CA . GLN A 1 620 ? -5.324 -13.201 35.542 1.00 98.25 620 GLN A CA 1
ATOM 4987 C C . GLN A 1 620 ? -6.610 -12.616 36.142 1.00 98.25 620 GLN A C 1
ATOM 4989 O O . GLN A 1 620 ? -7.128 -13.154 37.123 1.00 98.25 620 GLN A O 1
ATOM 4994 N N . ASN A 1 621 ? -7.165 -11.569 35.531 1.00 97.06 621 ASN A N 1
ATOM 4995 C CA . ASN A 1 621 ? -8.427 -10.967 35.954 1.00 97.06 621 ASN A CA 1
ATOM 4996 C C . ASN A 1 621 ? -9.598 -11.952 35.836 1.00 97.06 621 ASN A C 1
ATOM 4998 O O . ASN A 1 621 ? -10.417 -12.034 36.750 1.00 97.06 621 ASN A O 1
ATOM 5002 N N . GLU A 1 622 ? -9.665 -12.747 34.768 1.00 97.69 622 GLU A N 1
ATOM 5003 C CA . GLU A 1 622 ? -10.682 -13.791 34.605 1.00 97.69 622 GLU A CA 1
ATOM 5004 C C . GLU A 1 622 ? -10.601 -14.853 35.707 1.00 97.69 622 GLU A C 1
ATOM 5006 O O . GLU A 1 622 ? -11.634 -15.234 36.267 1.00 97.69 622 GLU A O 1
ATOM 5011 N N . ARG A 1 623 ? -9.386 -15.281 36.084 1.00 97.94 623 ARG A N 1
ATOM 5012 C CA . ARG A 1 623 ? -9.179 -16.201 37.218 1.00 97.94 623 ARG A CA 1
ATOM 5013 C C . ARG A 1 623 ? -9.681 -15.589 38.527 1.00 97.94 623 ARG A C 1
ATOM 5015 O O . ARG A 1 623 ? -10.441 -16.235 39.246 1.00 97.94 623 ARG A O 1
ATOM 5022 N N . ILE A 1 624 ? -9.337 -14.330 38.801 1.00 97.62 624 ILE A N 1
ATOM 5023 C CA . ILE A 1 624 ? -9.788 -13.608 40.002 1.00 97.62 624 ILE A CA 1
ATOM 5024 C C . ILE A 1 624 ? -11.321 -13.474 40.022 1.00 97.62 624 ILE A C 1
ATOM 5026 O O . ILE A 1 624 ? -11.960 -13.723 41.046 1.00 97.62 624 ILE A O 1
ATOM 5030 N N . ILE A 1 625 ? -11.942 -13.132 38.890 1.00 97.44 625 ILE A N 1
ATOM 5031 C CA . ILE A 1 625 ? -13.404 -13.051 38.761 1.00 97.44 625 ILE A CA 1
ATOM 5032 C C . ILE A 1 625 ? -14.047 -14.417 39.032 1.00 97.44 625 ILE A C 1
ATOM 5034 O O . ILE A 1 625 ? -15.053 -14.488 39.743 1.00 97.44 625 ILE A O 1
ATOM 5038 N N . ALA A 1 626 ? -13.481 -15.505 38.504 1.00 97.62 626 ALA A N 1
ATOM 5039 C CA . ALA A 1 626 ? -13.973 -16.856 38.756 1.00 97.62 626 ALA A CA 1
ATOM 5040 C C . ALA A 1 626 ? -13.902 -17.226 40.250 1.00 97.62 626 ALA A C 1
ATOM 5042 O O . ALA A 1 626 ? -14.864 -17.775 40.797 1.00 97.62 626 ALA A O 1
ATOM 5043 N N . GLU A 1 627 ? -12.817 -16.862 40.938 1.00 98.31 627 GLU A N 1
ATOM 5044 C CA . GLU A 1 627 ? -12.685 -17.051 42.386 1.00 98.31 627 GLU A CA 1
ATOM 5045 C C . GLU A 1 627 ? -13.742 -16.270 43.178 1.00 98.31 627 GLU A C 1
ATOM 5047 O O . GLU A 1 627 ? -14.385 -16.832 44.070 1.00 98.31 627 GLU A O 1
ATOM 5052 N N . TYR A 1 628 ? -13.970 -14.992 42.851 1.00 97.88 628 TYR A N 1
ATOM 5053 C CA . TYR A 1 628 ? -14.995 -14.185 43.520 1.00 97.88 628 TYR A CA 1
ATOM 5054 C C . TYR A 1 628 ? -16.412 -14.698 43.254 1.00 97.88 628 TYR A C 1
ATOM 5056 O O . TYR A 1 628 ? -17.220 -14.737 44.182 1.00 97.88 628 TYR A O 1
ATOM 5064 N N . ARG A 1 629 ? -16.709 -15.169 42.038 1.00 97.56 629 ARG A N 1
ATOM 5065 C CA . ARG A 1 629 ? -17.989 -15.829 41.723 1.00 97.56 629 ARG A CA 1
ATOM 5066 C C . ARG A 1 629 ? -18.198 -17.091 42.561 1.00 97.56 629 ARG A C 1
ATOM 5068 O O . ARG A 1 629 ? -19.292 -17.304 43.078 1.00 97.56 629 ARG A O 1
ATOM 5075 N N . SER A 1 630 ? -17.155 -17.899 42.749 1.00 98.06 630 SER A N 1
ATOM 5076 C CA . SER A 1 630 ? -17.21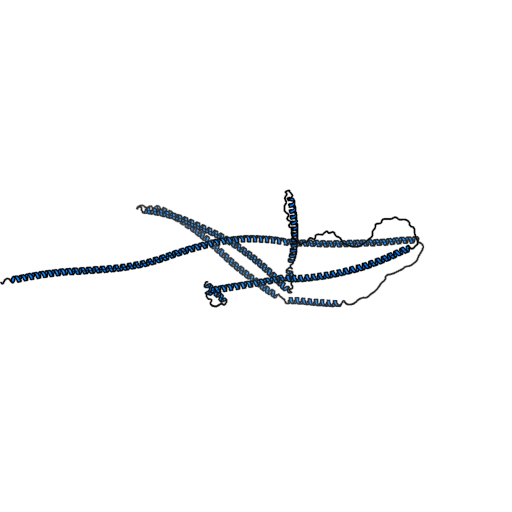0 -19.084 43.617 1.00 98.06 630 SER A CA 1
ATOM 5077 C C . SER A 1 630 ? -17.473 -18.709 45.083 1.00 98.06 630 SER A C 1
ATOM 5079 O O . SER A 1 630 ? -18.354 -19.284 45.727 1.00 98.06 630 SER A O 1
ATOM 5081 N N . LYS A 1 631 ? -16.777 -17.685 45.602 1.00 98.25 631 LYS A N 1
ATOM 5082 C CA . LYS A 1 631 ? -16.997 -17.158 46.963 1.00 98.25 631 LYS A CA 1
ATOM 5083 C C . LYS A 1 631 ? -18.418 -16.621 47.152 1.00 98.25 631 LYS A C 1
ATOM 5085 O O . LYS A 1 631 ? -19.035 -16.910 48.175 1.00 98.25 631 LYS A O 1
ATOM 5090 N N . LEU A 1 632 ? -18.946 -15.890 46.169 1.00 97.44 632 LEU A N 1
ATOM 5091 C CA . LEU A 1 632 ? -20.318 -15.385 46.187 1.00 97.44 632 LEU A CA 1
ATOM 5092 C C . LEU A 1 632 ? -21.329 -16.535 46.242 1.00 97.44 632 LEU A C 1
ATOM 5094 O O . LEU A 1 632 ? -22.176 -16.550 47.127 1.00 97.44 632 LEU A O 1
ATOM 5098 N N . MET A 1 633 ? -21.177 -17.545 45.384 1.00 98.06 633 MET A N 1
ATOM 5099 C CA . MET A 1 633 ? -22.057 -18.718 45.372 1.00 98.06 633 MET A CA 1
ATOM 5100 C C . MET A 1 633 ? -22.051 -19.466 46.718 1.00 98.06 633 MET A C 1
ATOM 5102 O O . MET A 1 633 ? -23.085 -19.953 47.181 1.00 98.06 633 MET A O 1
ATOM 5106 N N . LEU A 1 634 ? -20.895 -19.553 47.387 1.00 98.06 634 LEU A N 1
ATOM 5107 C CA . LEU A 1 634 ? -20.813 -20.113 48.738 1.00 98.06 634 LEU A CA 1
ATOM 5108 C C . LEU A 1 634 ? -21.553 -19.246 49.764 1.00 98.06 634 LEU A C 1
ATOM 5110 O O . LEU A 1 634 ? -22.280 -19.796 50.591 1.00 98.06 634 LEU A O 1
ATOM 5114 N N . ALA A 1 635 ? -21.397 -17.922 49.709 1.00 97.19 635 ALA A N 1
ATOM 5115 C CA . ALA A 1 635 ? -22.100 -16.997 50.595 1.00 97.19 635 ALA A CA 1
ATOM 5116 C C . ALA A 1 635 ? -23.624 -17.063 50.395 1.00 97.19 635 ALA A C 1
ATOM 5118 O O . ALA A 1 635 ? -24.355 -17.215 51.371 1.00 97.19 635 ALA A O 1
ATOM 5119 N N . GLU A 1 636 ? -24.102 -17.065 49.149 1.00 97.62 636 GLU A N 1
ATOM 5120 C CA . GLU A 1 636 ? -25.521 -17.225 48.801 1.00 97.62 636 GLU A CA 1
ATOM 5121 C C . GLU A 1 636 ? -26.095 -18.538 49.347 1.00 97.62 636 GLU A C 1
ATOM 5123 O O . GLU A 1 636 ? -27.168 -18.553 49.949 1.00 97.62 636 GLU A O 1
ATOM 5128 N N . ARG A 1 637 ? -25.352 -19.648 49.228 1.00 98.06 637 ARG A N 1
ATOM 5129 C CA . ARG A 1 637 ? -25.754 -20.931 49.828 1.00 98.06 637 ARG A CA 1
ATOM 5130 C C . ARG A 1 637 ? -25.851 -20.863 51.351 1.00 98.06 637 ARG A C 1
ATOM 5132 O O . ARG A 1 637 ? -26.712 -21.529 51.922 1.00 98.06 637 ARG A O 1
ATOM 5139 N N . GLN A 1 638 ? -24.971 -20.117 52.019 1.00 97.62 638 GLN A N 1
ATOM 5140 C CA . GLN A 1 638 ? -25.037 -19.947 53.475 1.00 97.62 638 GLN A CA 1
ATOM 5141 C C . GLN A 1 638 ? -26.229 -19.085 53.890 1.00 97.62 638 GLN A C 1
ATOM 5143 O O . GLN A 1 638 ? -26.922 -19.449 54.839 1.00 97.62 638 GLN A O 1
ATOM 5148 N N . VAL A 1 639 ? -26.511 -18.004 53.155 1.00 96.88 639 VAL A N 1
ATOM 5149 C CA . VAL A 1 639 ? -27.708 -17.175 53.363 1.00 96.88 639 VAL A CA 1
ATOM 5150 C C . VAL A 1 639 ? -28.966 -18.020 53.191 1.00 96.88 639 VAL A C 1
ATOM 5152 O O . VAL A 1 639 ? -29.778 -18.084 54.104 1.00 96.88 639 VAL A O 1
ATOM 5155 N N . HIS A 1 640 ? -29.066 -18.795 52.109 1.00 97.75 640 HIS A N 1
ATOM 5156 C CA . HIS A 1 640 ? -30.213 -19.673 51.884 1.00 97.75 640 HIS A CA 1
ATOM 5157 C C . HIS A 1 640 ? -30.413 -20.696 53.018 1.00 97.75 640 HIS A C 1
ATOM 5159 O O . HIS A 1 640 ? -31.533 -20.928 53.470 1.00 97.75 640 HIS A O 1
ATOM 5165 N N . LYS A 1 641 ? -29.328 -21.287 53.543 1.00 97.81 641 LYS A N 1
ATOM 5166 C CA . LYS A 1 641 ? -29.402 -22.173 54.721 1.00 97.81 641 LYS A CA 1
ATOM 5167 C C . LYS A 1 641 ? -29.891 -21.441 55.973 1.00 97.81 641 LYS A C 1
ATOM 5169 O O . LYS A 1 641 ? -30.625 -22.029 56.769 1.00 97.81 641 LYS A O 1
ATOM 5174 N N . ALA A 1 642 ? -29.462 -20.196 56.173 1.00 96.75 642 ALA A N 1
ATOM 5175 C CA . ALA A 1 642 ? -29.923 -19.368 57.278 1.00 96.75 642 ALA A CA 1
ATOM 5176 C C . ALA A 1 642 ? -31.414 -19.025 57.130 1.00 96.75 642 ALA A C 1
ATOM 5178 O O . ALA A 1 642 ? -32.151 -19.186 58.100 1.00 96.75 642 ALA A O 1
ATOM 5179 N N . ASP A 1 643 ? -31.879 -18.678 55.929 1.00 97.44 643 ASP A N 1
ATOM 5180 C CA . ASP A 1 643 ? -33.290 -18.388 55.642 1.00 97.44 643 ASP A CA 1
ATOM 5181 C C . ASP A 1 643 ? -34.190 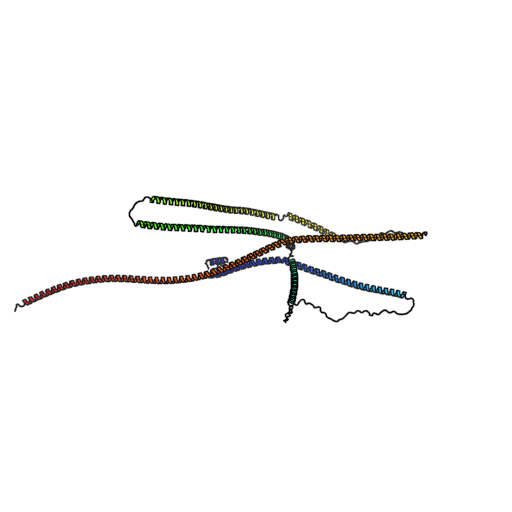-19.598 55.914 1.00 97.44 643 ASP A C 1
ATOM 5183 O O . ASP A 1 643 ? -35.215 -19.481 56.587 1.00 97.44 643 ASP A O 1
ATOM 5187 N N . VAL A 1 644 ? -33.778 -20.796 55.482 1.00 97.88 644 VAL A N 1
ATOM 5188 C CA . VAL A 1 644 ? -34.502 -22.043 55.791 1.00 97.88 644 VAL A CA 1
ATOM 5189 C C . VAL A 1 644 ? -34.568 -22.284 57.307 1.00 97.88 644 VAL A C 1
ATOM 5191 O O . VAL A 1 644 ? -35.605 -22.689 57.839 1.00 97.88 644 VAL A O 1
ATOM 5194 N N . ARG A 1 645 ? -33.489 -21.995 58.047 1.00 97.88 645 ARG A N 1
ATOM 5195 C CA . ARG A 1 645 ? -33.500 -22.060 59.520 1.00 97.88 645 ARG A CA 1
ATOM 5196 C C . ARG A 1 645 ? -34.445 -21.033 60.144 1.00 97.88 645 ARG A C 1
ATOM 5198 O O . ARG A 1 645 ? -35.132 -21.366 61.103 1.00 97.88 645 ARG A O 1
ATOM 5205 N N . VAL A 1 646 ? -34.487 -19.807 59.631 1.00 97.19 646 VAL A N 1
ATOM 5206 C CA . VAL A 1 646 ? -35.406 -18.771 60.125 1.00 97.19 646 VAL A CA 1
ATOM 5207 C C . VAL A 1 646 ? -36.852 -19.198 59.881 1.00 97.19 646 VAL A C 1
ATOM 5209 O O . VAL A 1 646 ? -37.637 -19.223 60.821 1.00 97.19 646 VAL A O 1
ATOM 5212 N N . SER A 1 647 ? -37.176 -19.669 58.676 1.00 97.25 647 SER A N 1
ATOM 5213 C CA . SER A 1 647 ? -38.525 -20.134 58.329 1.00 97.25 647 SER A CA 1
ATOM 5214 C C . SER A 1 647 ? -39.003 -21.306 59.200 1.00 97.25 647 SER A C 1
ATOM 5216 O O . SER A 1 647 ? -40.160 -21.338 59.633 1.00 97.25 647 SER A O 1
ATOM 5218 N N . THR A 1 648 ? -38.115 -22.254 59.524 1.00 97.56 648 THR A N 1
ATOM 5219 C CA . THR A 1 648 ? -38.456 -23.361 60.437 1.00 97.56 648 THR A CA 1
ATOM 5220 C C . THR A 1 648 ? -38.671 -22.880 61.875 1.00 97.56 648 THR A C 1
ATOM 5222 O O . THR A 1 648 ? -39.624 -23.316 62.525 1.00 97.56 648 THR A O 1
ATOM 5225 N N . LEU A 1 649 ? -37.850 -21.945 62.367 1.00 96.62 649 LEU A N 1
ATOM 5226 C CA . LEU A 1 649 ? -38.039 -21.324 63.682 1.00 96.62 649 LEU A CA 1
ATOM 5227 C C . LEU A 1 649 ? -39.327 -20.497 63.761 1.00 96.62 649 LEU A C 1
ATOM 5229 O O . LEU A 1 649 ? -40.012 -20.564 64.779 1.00 96.62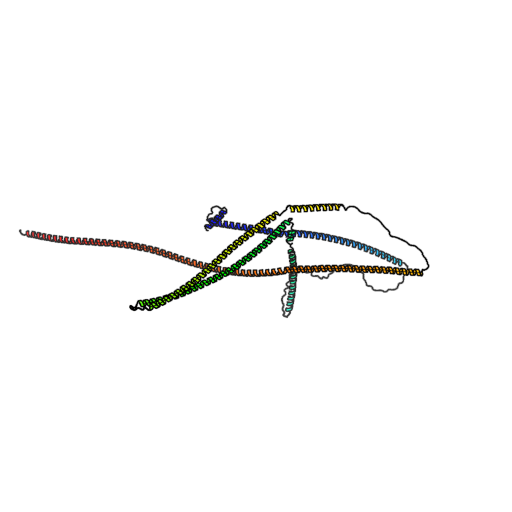 649 LEU A O 1
ATOM 5233 N N . ASP A 1 650 ? -39.682 -19.762 62.709 1.00 97.19 650 ASP A N 1
ATOM 5234 C CA . ASP A 1 650 ? -40.926 -18.989 62.649 1.00 97.19 650 ASP A CA 1
ATOM 5235 C C . ASP A 1 650 ? -42.153 -19.905 62.630 1.00 97.19 650 ASP A C 1
ATOM 5237 O O . ASP A 1 650 ? -43.097 -19.679 63.385 1.00 97.19 650 ASP A O 1
ATOM 5241 N N . SER A 1 651 ? -42.104 -21.007 61.874 1.00 97.12 651 SER A N 1
ATOM 5242 C CA . SER A 1 651 ? -43.165 -22.026 61.882 1.00 97.12 651 SER A CA 1
ATOM 5243 C C . SER A 1 651 ? -43.337 -22.661 63.270 1.00 97.12 651 SER A C 1
ATOM 5245 O O . SER A 1 651 ? -44.457 -22.835 63.751 1.00 97.12 651 SER A O 1
ATOM 5247 N N . SER A 1 652 ? -42.228 -22.964 63.957 1.00 97.75 652 SER A N 1
ATOM 5248 C CA . SER A 1 652 ? -42.255 -23.471 65.336 1.00 97.75 652 SER A CA 1
ATOM 5249 C C . SER A 1 652 ? -42.795 -22.432 66.324 1.00 97.75 652 SER A C 1
ATOM 5251 O O . SER A 1 652 ? -43.611 -22.768 67.182 1.00 97.75 652 SER A O 1
ATOM 5253 N N . ARG A 1 653 ? -42.390 -21.163 66.192 1.00 96.88 653 ARG A N 1
ATOM 5254 C CA . ARG A 1 653 ? -42.915 -20.055 67.002 1.00 96.88 653 ARG A CA 1
ATOM 5255 C C . ARG A 1 653 ? -44.417 -19.889 66.828 1.00 96.88 653 ARG A C 1
ATOM 5257 O O . ARG A 1 653 ? -45.099 -19.693 67.829 1.00 96.88 653 ARG A O 1
ATOM 5264 N N . GLU A 1 654 ? -44.920 -19.986 65.602 1.00 97.56 654 GLU A N 1
ATOM 5265 C CA . GLU A 1 654 ? -46.351 -19.880 65.320 1.00 97.56 654 GLU A CA 1
ATOM 5266 C C . GLU A 1 654 ? -47.130 -21.056 65.925 1.00 97.56 654 GLU A C 1
ATOM 5268 O O . GLU A 1 654 ? -48.143 -20.846 66.590 1.00 97.56 654 GLU A O 1
ATOM 5273 N N . SER A 1 655 ? -46.613 -22.287 65.810 1.00 97.25 655 SER A N 1
ATOM 5274 C CA . SER A 1 655 ? -47.198 -23.461 66.477 1.00 97.25 655 SER A CA 1
ATOM 5275 C C . SER A 1 655 ? -47.275 -23.275 67.996 1.00 97.25 655 SER A C 1
ATOM 5277 O O . SER A 1 655 ? -48.343 -23.431 68.586 1.00 97.25 655 SER A O 1
ATOM 5279 N N . ASN A 1 656 ? -46.172 -22.862 68.628 1.00 96.50 656 ASN A N 1
ATOM 5280 C CA . ASN A 1 656 ? -46.122 -22.620 70.073 1.00 96.50 656 ASN A CA 1
ATOM 5281 C C . ASN A 1 656 ? -47.047 -21.466 70.494 1.00 96.50 656 ASN A C 1
ATOM 5283 O O . ASN A 1 656 ? -47.644 -21.496 71.569 1.00 96.50 656 ASN A O 1
ATOM 5287 N N . ARG A 1 657 ? -47.176 -20.426 69.660 1.00 97.62 657 ARG A N 1
ATOM 5288 C CA . ARG A 1 657 ? -48.098 -19.305 69.890 1.00 97.62 657 ARG A CA 1
ATOM 5289 C C . ARG A 1 657 ? -49.551 -19.777 69.861 1.00 97.62 657 ARG A C 1
ATOM 5291 O O . ARG A 1 657 ? -50.327 -19.362 70.723 1.00 97.62 657 ARG A O 1
ATOM 5298 N N . ASN A 1 658 ? -49.905 -20.642 68.914 1.00 97.19 658 ASN A N 1
ATOM 5299 C CA . ASN A 1 658 ? -51.241 -21.225 68.808 1.00 97.19 658 ASN A CA 1
ATOM 5300 C C . ASN A 1 658 ? -51.563 -22.123 70.006 1.00 97.19 658 ASN A C 1
ATOM 5302 O O . ASN A 1 658 ? -52.616 -21.949 70.616 1.00 97.19 658 ASN A O 1
ATOM 5306 N N . GLU A 1 659 ? -50.630 -22.983 70.417 1.00 97.44 659 GLU A N 1
ATOM 5307 C CA . GLU A 1 659 ? -50.771 -23.809 71.622 1.00 97.44 659 GLU A CA 1
ATOM 5308 C C . GLU A 1 659 ? -50.935 -22.947 72.885 1.00 97.44 659 GLU A C 1
ATOM 5310 O O . GLU A 1 659 ? -51.854 -23.152 73.675 1.00 97.44 659 GLU A O 1
ATOM 5315 N N . ALA A 1 660 ? -50.115 -21.904 73.050 1.00 96.19 660 ALA A N 1
ATOM 5316 C CA . ALA A 1 660 ? -50.239 -20.980 74.176 1.00 96.19 660 ALA A CA 1
ATOM 5317 C C . ALA A 1 660 ? -51.592 -20.245 74.191 1.00 96.19 660 ALA A C 1
ATOM 5319 O O . ALA A 1 660 ? -52.155 -20.001 75.261 1.00 96.19 660 ALA A O 1
ATOM 5320 N N . ASN A 1 661 ? -52.126 -19.877 73.023 1.00 96.88 661 ASN A N 1
ATOM 5321 C CA . ASN A 1 661 ? -53.456 -19.280 72.919 1.00 96.88 661 ASN A CA 1
ATOM 5322 C C . ASN A 1 661 ? -54.554 -20.286 73.282 1.00 96.88 661 ASN A C 1
ATOM 5324 O O . ASN A 1 661 ? -55.467 -19.923 74.023 1.00 96.88 661 ASN A O 1
ATOM 5328 N N . GLN A 1 662 ? -54.433 -21.537 72.838 1.00 97.88 662 GLN A N 1
ATOM 5329 C CA . GLN A 1 662 ? -55.362 -22.610 73.182 1.00 97.88 662 GLN A CA 1
ATOM 5330 C C . GLN A 1 662 ? -55.379 -22.874 74.695 1.00 97.88 662 GLN A C 1
ATOM 5332 O O . GLN A 1 662 ? -56.438 -22.818 75.324 1.00 97.88 662 GLN A O 1
ATOM 5337 N N . LEU A 1 663 ? -54.208 -23.018 75.319 1.00 96.62 663 LEU A N 1
ATOM 5338 C CA . LEU A 1 663 ? -54.091 -23.175 76.772 1.00 96.62 663 LEU A CA 1
ATOM 5339 C C . LEU A 1 663 ? -54.669 -21.972 77.531 1.00 96.62 663 LEU A C 1
ATOM 5341 O O . LEU A 1 663 ? -55.328 -22.141 78.556 1.00 96.62 663 LEU A O 1
ATOM 5345 N N . ARG A 1 664 ? -54.483 -20.740 77.034 1.00 97.50 664 ARG A N 1
ATOM 5346 C CA . ARG A 1 664 ? -55.128 -19.553 77.625 1.00 97.50 664 ARG A CA 1
ATOM 5347 C C . ARG A 1 664 ? -56.650 -19.622 77.542 1.00 97.50 664 ARG A C 1
ATOM 5349 O O . ARG A 1 664 ? -57.305 -19.261 78.520 1.00 97.50 664 ARG A O 1
ATOM 5356 N N . THR A 1 665 ? -57.213 -20.065 76.416 1.00 97.31 665 THR A N 1
ATOM 5357 C CA . THR A 1 665 ? -58.669 -20.231 76.279 1.00 97.31 665 THR A CA 1
ATOM 5358 C C . THR A 1 665 ? -59.209 -21.326 77.196 1.00 97.31 665 THR A C 1
ATOM 5360 O O . THR A 1 665 ? -60.217 -21.109 77.867 1.00 97.31 665 THR A O 1
ATOM 5363 N N . GLU A 1 666 ? -58.501 -22.449 77.320 1.00 96.94 666 GLU A N 1
ATOM 5364 C CA . GLU A 1 666 ? -58.853 -23.529 78.244 1.00 96.94 666 GLU A CA 1
ATOM 5365 C C . GLU A 1 666 ? -58.793 -23.052 79.699 1.00 96.94 666 GLU A C 1
ATOM 5367 O O . GLU A 1 666 ? -59.764 -23.217 80.437 1.00 96.94 666 GLU A O 1
ATOM 5372 N N . MET A 1 667 ? -57.727 -22.352 80.106 1.00 96.50 667 MET A N 1
ATOM 5373 C CA . MET A 1 667 ? -57.652 -21.749 81.441 1.00 96.50 667 MET A CA 1
ATOM 5374 C C . MET A 1 667 ? -58.788 -20.758 81.706 1.00 96.50 667 MET A C 1
ATOM 5376 O O . MET A 1 667 ? -59.318 -20.728 82.815 1.00 96.50 667 MET A O 1
ATOM 5380 N N . ALA A 1 668 ? -59.155 -19.924 80.729 1.00 96.81 668 ALA A N 1
ATOM 5381 C CA . ALA A 1 668 ? -60.271 -18.993 80.874 1.00 96.81 668 ALA A CA 1
ATOM 5382 C C . ALA A 1 668 ? -61.597 -19.745 81.075 1.00 96.81 668 ALA A C 1
ATOM 5384 O O . ALA A 1 668 ? -62.370 -19.383 81.962 1.00 96.81 668 ALA A O 1
ATOM 5385 N N . SER A 1 669 ? -61.820 -20.829 80.323 1.00 97.44 669 SER A N 1
ATOM 5386 C CA . SER A 1 669 ? -62.997 -21.689 80.491 1.00 97.44 669 SER A CA 1
ATOM 5387 C C . SER A 1 669 ? -63.033 -22.351 81.873 1.00 97.44 669 SER A C 1
ATOM 5389 O O . SER A 1 669 ? -64.047 -22.267 82.561 1.00 97.44 669 SER A O 1
ATOM 5391 N N . LEU A 1 670 ? -61.906 -22.897 82.343 1.00 96.69 670 LEU A N 1
ATOM 5392 C CA . LEU A 1 670 ? -61.797 -23.519 83.663 1.00 96.69 670 LEU A CA 1
ATOM 5393 C C . LEU A 1 670 ? -62.033 -22.506 84.785 1.00 96.69 670 LEU A C 1
ATOM 5395 O O . LEU A 1 670 ? -62.772 -22.789 85.725 1.00 96.69 670 LEU A O 1
ATOM 5399 N N . ARG A 1 671 ? -61.476 -21.294 84.671 1.00 97.38 671 ARG A N 1
ATOM 5400 C CA . ARG A 1 671 ? -61.757 -20.199 85.612 1.00 97.38 671 ARG A CA 1
ATOM 5401 C C . ARG A 1 671 ? -63.242 -19.860 85.650 1.00 97.38 671 ARG A C 1
ATOM 5403 O O . ARG A 1 671 ? -63.782 -19.693 86.737 1.00 97.38 671 ARG A O 1
ATOM 5410 N N . GLN A 1 672 ? -63.910 -19.809 84.498 1.00 97.56 672 GLN A N 1
ATOM 5411 C CA . GLN A 1 672 ? -65.351 -19.573 84.450 1.00 97.56 672 GLN A CA 1
ATOM 5412 C C . GLN A 1 672 ? -66.131 -20.702 85.138 1.00 97.56 672 GLN A C 1
ATOM 5414 O O . GLN A 1 672 ? -67.018 -20.413 85.936 1.00 97.56 672 GLN A O 1
ATOM 5419 N N . THR A 1 673 ? -65.767 -21.969 84.894 1.00 97.25 673 THR A N 1
ATOM 5420 C CA . THR A 1 673 ? -66.397 -23.119 85.572 1.00 97.25 673 THR A CA 1
ATOM 5421 C C . THR A 1 673 ? -66.153 -23.121 87.081 1.00 97.25 673 THR A C 1
ATOM 5423 O O . THR A 1 673 ? -67.043 -23.465 87.855 1.00 97.25 673 THR A O 1
ATOM 5426 N N . TYR A 1 674 ? -64.968 -22.694 87.523 1.00 97.31 674 TYR A N 1
ATOM 5427 C CA . TYR A 1 674 ? -64.654 -22.544 88.941 1.00 97.31 674 TYR A CA 1
ATOM 5428 C C . TYR A 1 674 ? -65.548 -21.479 89.583 1.00 97.31 674 TYR A C 1
ATOM 5430 O O . TYR A 1 674 ? -66.168 -21.745 90.608 1.00 97.31 674 TYR A O 1
ATOM 5438 N N . ILE A 1 675 ? -65.686 -20.311 88.942 1.00 97.56 675 ILE A N 1
ATOM 5439 C CA . ILE A 1 675 ? -66.564 -19.235 89.419 1.00 97.56 675 ILE A CA 1
ATOM 5440 C C . ILE A 1 675 ? -68.012 -19.732 89.525 1.00 97.56 675 ILE A C 1
ATOM 5442 O O . ILE A 1 675 ? -68.661 -19.474 90.536 1.00 97.56 675 ILE A O 1
ATOM 5446 N N . THR A 1 676 ? -68.534 -20.460 88.531 1.00 97.25 676 THR A N 1
ATOM 5447 C CA . THR A 1 676 ? -69.908 -20.994 88.599 1.00 97.25 676 THR A CA 1
ATOM 5448 C C . THR A 1 676 ? -70.084 -22.000 89.733 1.00 97.25 676 THR A C 1
ATOM 5450 O O . THR A 1 676 ? -71.062 -21.906 90.468 1.00 97.25 676 THR A O 1
ATOM 5453 N N . LEU A 1 677 ? -69.120 -22.906 89.931 1.00 96.56 677 LEU A N 1
ATOM 5454 C CA . LEU A 1 677 ? -69.145 -23.863 91.042 1.00 96.56 677 LEU A CA 1
ATOM 5455 C C . LEU A 1 677 ? -69.076 -23.163 92.404 1.00 96.56 677 LEU A C 1
ATOM 5457 O O . LEU A 1 677 ? -69.721 -23.597 93.354 1.00 96.56 677 LEU A O 1
ATOM 5461 N N . GLU A 1 678 ? -68.321 -22.071 92.514 1.00 97.44 678 GLU A N 1
ATOM 5462 C CA . GLU A 1 678 ? -68.240 -21.273 93.736 1.00 97.44 678 GLU A CA 1
ATOM 5463 C C . GLU A 1 678 ? -69.587 -20.608 94.067 1.00 97.44 678 GLU A C 1
ATOM 5465 O O . GLU A 1 678 ? -70.043 -20.697 95.206 1.00 97.44 678 GLU A O 1
ATOM 5470 N N . HIS A 1 679 ? -70.287 -20.067 93.061 1.00 96.75 679 HIS A N 1
ATOM 5471 C CA . HIS A 1 679 ? -71.650 -19.541 93.225 1.00 96.75 679 HIS A CA 1
ATOM 5472 C C . HIS A 1 679 ? -72.660 -20.638 93.604 1.00 96.75 679 HIS A C 1
ATOM 5474 O O . HIS A 1 679 ? -73.528 -20.419 94.452 1.00 96.75 679 HIS A O 1
ATOM 5480 N N . GLU A 1 680 ? -72.565 -21.825 92.997 1.00 96.62 680 GLU A N 1
ATOM 5481 C CA . GLU A 1 680 ? -73.404 -22.977 93.353 1.00 96.62 680 GLU A CA 1
ATOM 5482 C C . GLU A 1 680 ? -73.149 -23.440 94.791 1.00 96.62 680 GLU A C 1
ATOM 5484 O O . GLU A 1 680 ? -74.100 -23.672 95.539 1.00 96.62 680 GLU A O 1
ATOM 5489 N N . LYS A 1 681 ? -71.879 -23.516 95.206 1.00 96.88 681 LYS A N 1
ATOM 5490 C CA . LYS A 1 681 ? -71.475 -23.826 96.582 1.00 96.88 681 LYS A CA 1
ATOM 5491 C C . LYS A 1 681 ? -72.083 -22.822 97.562 1.00 96.88 681 LYS A C 1
ATOM 5493 O O . LYS A 1 681 ? -72.715 -23.244 98.527 1.00 96.88 681 LYS A O 1
ATOM 5498 N N . ASP A 1 682 ? -71.952 -21.521 97.309 1.00 97.31 682 ASP A N 1
ATOM 5499 C CA . ASP A 1 682 ? -72.513 -20.478 98.180 1.00 97.31 682 ASP A CA 1
ATOM 5500 C C . ASP A 1 682 ? -74.051 -20.548 98.240 1.00 97.31 682 ASP A C 1
ATOM 5502 O O . ASP A 1 682 ? -74.651 -20.410 99.308 1.00 97.31 682 ASP A O 1
ATOM 5506 N N . SER A 1 683 ? -74.710 -20.848 97.113 1.00 97.19 683 SER A N 1
ATOM 5507 C CA . SER A 1 683 ? -76.157 -21.103 97.062 1.00 97.19 683 SER A CA 1
ATOM 5508 C C . SER A 1 683 ? -76.562 -22.307 97.918 1.00 97.19 683 SER A C 1
ATOM 5510 O O . SER A 1 683 ? -77.526 -22.228 98.683 1.00 97.19 683 SER A O 1
ATOM 5512 N N . LEU A 1 684 ? -75.819 -23.415 97.839 1.00 96.00 684 LEU A N 1
ATOM 5513 C CA . LEU A 1 684 ? -76.073 -24.614 98.639 1.00 96.00 684 LEU A CA 1
ATOM 5514 C C . LEU A 1 684 ? -75.834 -24.377 100.133 1.00 96.00 684 LEU A C 1
ATOM 5516 O O . LEU A 1 684 ? -76.633 -24.850 100.939 1.00 96.00 684 LEU A O 1
ATOM 5520 N N . VAL A 1 685 ? -74.795 -23.626 100.507 1.00 96.56 685 VAL A N 1
ATOM 5521 C CA . VAL A 1 685 ? -74.539 -23.229 101.903 1.00 96.56 685 VAL A CA 1
ATOM 5522 C C . VAL A 1 685 ? -75.700 -22.393 102.436 1.00 96.56 685 VAL A C 1
ATOM 5524 O O . VAL A 1 685 ? -76.284 -22.751 103.454 1.00 96.56 685 VAL A O 1
ATOM 5527 N N . ASN A 1 686 ? -76.145 -21.374 101.694 1.00 95.19 686 ASN A N 1
ATOM 5528 C CA . ASN A 1 686 ? -77.319 -20.583 102.073 1.00 95.19 686 ASN A CA 1
ATOM 5529 C C . ASN A 1 686 ? -78.580 -21.453 102.224 1.00 95.19 686 ASN A C 1
ATOM 5531 O O . ASN A 1 686 ? -79.391 -21.249 103.130 1.00 95.19 686 ASN A O 1
ATOM 5535 N N . GLN A 1 687 ? -78.787 -22.434 101.340 1.00 96.31 687 GLN A N 1
ATOM 5536 C CA . GLN A 1 687 ? -79.906 -23.376 101.460 1.00 96.31 687 GLN A CA 1
ATOM 5537 C C . GLN A 1 687 ? -79.779 -24.280 102.692 1.00 96.31 687 GLN A C 1
ATOM 5539 O O . GLN A 1 687 ? -80.791 -24.565 103.340 1.00 96.31 687 GLN A O 1
ATOM 5544 N N . LEU A 1 688 ? -78.567 -24.737 103.010 1.00 95.44 688 LEU A N 1
ATOM 5545 C CA . LEU A 1 688 ? -78.269 -25.538 104.193 1.00 95.44 688 LEU A CA 1
ATOM 5546 C C . LEU A 1 688 ? -78.543 -24.739 105.471 1.00 95.44 688 LEU A C 1
ATOM 5548 O O . LEU A 1 688 ? -79.253 -25.240 106.340 1.00 95.44 688 LEU A O 1
ATOM 5552 N N . ASP A 1 689 ? -78.069 -23.497 105.559 1.00 95.81 689 ASP A N 1
ATOM 5553 C CA . ASP A 1 689 ? -78.289 -22.609 106.707 1.00 95.81 689 ASP A CA 1
ATOM 5554 C C . ASP A 1 689 ? -79.782 -22.347 106.921 1.00 95.81 689 ASP A C 1
ATOM 5556 O O . ASP A 1 689 ? -80.303 -22.562 108.015 1.00 95.81 689 ASP A O 1
ATOM 5560 N N . ASN A 1 690 ? -80.515 -22.021 105.850 1.00 95.69 690 ASN A N 1
ATOM 5561 C CA . ASN A 1 690 ? -81.970 -21.850 105.896 1.00 95.69 690 ASN A CA 1
ATOM 5562 C C . ASN A 1 690 ? -82.700 -23.110 106.392 1.00 95.69 690 ASN A C 1
ATOM 5564 O O . ASN A 1 690 ? -83.686 -23.024 107.128 1.00 95.69 690 ASN A O 1
ATOM 5568 N N . LYS A 1 691 ? -82.259 -24.302 105.965 1.00 95.56 691 LYS A N 1
ATOM 5569 C CA . LYS A 1 691 ? -82.822 -25.573 106.445 1.00 95.56 691 LYS A CA 1
ATOM 5570 C C . LYS A 1 691 ? -82.461 -25.834 107.904 1.00 95.56 691 LYS A C 1
ATOM 5572 O O . LYS A 1 691 ? -83.324 -26.291 108.645 1.00 95.56 691 LYS A O 1
ATOM 5577 N N . THR A 1 692 ? -81.234 -25.525 108.308 1.00 95.88 692 THR A N 1
ATOM 5578 C CA . THR A 1 692 ? -80.743 -25.683 109.683 1.00 95.88 692 THR A CA 1
ATOM 5579 C C . THR A 1 692 ? -81.512 -24.770 110.637 1.00 95.88 692 THR A C 1
ATOM 5581 O O . THR A 1 692 ? -81.983 -25.229 111.674 1.00 95.88 692 THR A O 1
ATOM 5584 N N . GLU A 1 693 ? -81.756 -23.515 110.251 1.00 94.62 693 GLU A N 1
ATOM 5585 C CA . GLU A 1 693 ? -82.567 -22.569 111.025 1.00 94.62 693 GLU A CA 1
ATOM 5586 C C . GLU A 1 693 ? -84.023 -23.045 111.165 1.00 94.62 693 GLU A C 1
ATOM 5588 O O . GLU A 1 693 ? -84.606 -22.983 112.249 1.00 94.62 693 GLU A O 1
ATOM 5593 N N . LYS A 1 694 ? -84.620 -23.572 110.084 1.00 95.56 694 LYS A N 1
ATOM 5594 C CA . LYS A 1 694 ? -85.962 -24.180 110.130 1.00 95.56 694 LYS A CA 1
ATOM 5595 C C . LYS A 1 694 ? -86.009 -25.409 111.036 1.00 95.56 694 LYS A C 1
ATOM 5597 O O . LYS A 1 694 ? -86.960 -25.549 111.797 1.00 95.56 694 LYS A O 1
ATOM 5602 N N . LEU A 1 695 ? -85.004 -26.282 110.959 1.00 94.44 695 LEU A N 1
ATOM 5603 C CA . LEU A 1 695 ? -84.882 -27.454 111.827 1.00 94.44 695 LEU A CA 1
ATOM 5604 C C . LEU A 1 695 ? -84.814 -27.042 113.295 1.00 94.44 695 LEU A C 1
ATOM 5606 O O . LEU A 1 695 ? -85.585 -27.560 114.092 1.00 94.44 695 LEU A O 1
ATOM 5610 N N . PHE A 1 696 ? -83.974 -26.062 113.633 1.00 95.00 696 PHE A N 1
ATOM 5611 C CA . PHE A 1 696 ? -83.870 -25.543 114.994 1.00 95.00 696 PHE A CA 1
ATOM 5612 C C . PHE A 1 696 ? -85.205 -24.972 115.500 1.00 95.00 696 PHE A C 1
ATOM 5614 O O . PHE A 1 696 ? -85.623 -25.284 116.613 1.00 95.00 696 PHE A O 1
ATOM 5621 N N . LYS A 1 697 ? -85.922 -24.190 114.674 1.00 94.62 697 LYS A N 1
ATOM 5622 C CA . LYS A 1 697 ? -87.273 -23.694 115.013 1.00 94.62 697 LYS A CA 1
ATOM 5623 C C . LYS A 1 697 ? -88.235 -24.845 115.316 1.00 94.62 697 LYS A C 1
ATOM 5625 O O . LYS A 1 697 ? -88.890 -24.829 116.354 1.00 94.62 697 LYS A O 1
ATOM 5630 N N . LEU A 1 698 ? -88.264 -25.866 114.460 1.00 93.00 698 LEU A N 1
ATOM 5631 C CA . LEU A 1 698 ? -89.094 -27.056 114.660 1.00 93.00 698 LEU A CA 1
ATOM 5632 C C . LEU A 1 698 ? -88.677 -27.863 115.900 1.00 93.00 698 LEU A C 1
ATOM 5634 O O . LEU A 1 698 ? -89.540 -28.391 116.593 1.00 93.00 698 LEU A O 1
ATOM 5638 N N . GLU A 1 699 ? -87.384 -27.965 116.213 1.00 92.75 699 GLU A N 1
ATOM 5639 C CA . GLU A 1 699 ? -86.893 -28.632 117.426 1.00 92.75 699 GLU A CA 1
ATOM 5640 C C . GLU A 1 699 ? -87.332 -27.905 118.701 1.00 92.75 699 GLU A C 1
ATOM 5642 O O . GLU A 1 699 ? -87.743 -28.561 119.662 1.00 92.75 699 GLU A O 1
ATOM 5647 N N . VAL A 1 700 ? -87.289 -26.567 118.705 1.00 93.31 700 VAL A N 1
ATOM 5648 C CA . VAL A 1 700 ? -87.813 -25.741 119.803 1.00 93.31 700 VAL A CA 1
ATOM 5649 C C . VAL A 1 700 ? -89.322 -25.940 119.944 1.00 93.31 700 VAL A C 1
ATOM 5651 O O . VAL A 1 700 ? -89.786 -26.257 121.035 1.00 93.31 700 VAL A O 1
ATOM 5654 N N . GLU A 1 701 ? -90.085 -25.865 118.851 1.00 93.25 701 GLU A N 1
ATOM 5655 C CA . GLU A 1 701 ? -91.536 -26.115 118.863 1.00 93.25 701 GLU A CA 1
ATOM 5656 C C . GLU A 1 701 ? -91.882 -27.530 119.354 1.00 93.25 701 GLU A C 1
ATOM 5658 O O . GLU A 1 701 ? -92.833 -27.727 120.117 1.00 93.25 701 GLU A O 1
ATOM 5663 N N . LEU A 1 702 ? -91.100 -28.534 118.949 1.00 91.31 702 LEU A N 1
ATOM 5664 C CA . LEU A 1 702 ? -91.256 -29.917 119.388 1.00 91.31 702 LEU A CA 1
ATOM 5665 C C . LEU A 1 702 ? -90.939 -30.064 120.879 1.00 91.31 702 LEU A C 1
ATOM 5667 O O . LEU A 1 702 ? -91.626 -30.813 121.577 1.00 91.31 702 LEU A O 1
ATOM 5671 N N . LYS A 1 703 ? -89.912 -29.366 121.377 1.00 93.38 703 LYS A N 1
ATOM 5672 C CA . LYS A 1 703 ? -89.583 -29.314 122.804 1.00 93.38 703 LYS A CA 1
ATOM 5673 C C . LYS A 1 703 ? -90.716 -28.665 123.596 1.00 93.38 703 LYS A C 1
ATOM 5675 O O . LYS A 1 703 ? -91.191 -29.285 124.541 1.00 93.38 703 LYS A O 1
ATOM 5680 N N . ASP A 1 704 ? -91.234 -27.527 123.145 1.00 92.06 704 ASP A N 1
ATOM 5681 C CA . ASP A 1 704 ? -92.388 -26.862 123.757 1.00 92.06 704 ASP A CA 1
ATOM 5682 C C . ASP A 1 704 ? -93.626 -27.771 123.773 1.00 92.06 704 ASP A C 1
ATOM 5684 O O . ASP A 1 704 ? -94.345 -27.846 124.771 1.00 92.06 704 ASP A O 1
ATOM 5688 N N . CYS A 1 705 ? -93.885 -28.506 122.685 1.00 90.38 705 CYS A N 1
ATOM 5689 C CA . CYS A 1 705 ? -94.968 -29.488 122.629 1.00 90.38 705 CYS A CA 1
ATOM 5690 C C . CYS A 1 705 ? -94.737 -30.666 123.583 1.00 90.38 705 CYS A C 1
ATOM 5692 O O . CYS A 1 705 ? -95.683 -31.110 124.233 1.00 90.38 705 CYS A O 1
ATOM 5694 N N . LYS A 1 706 ? -93.500 -31.170 123.698 1.00 91.06 706 LYS A N 1
ATOM 5695 C CA . LYS A 1 706 ? -93.134 -32.218 124.665 1.00 91.06 706 LYS A CA 1
ATOM 5696 C C . LYS A 1 706 ? -93.310 -31.736 126.098 1.00 91.06 706 LYS A C 1
ATOM 5698 O O . LYS A 1 706 ? -93.873 -32.478 126.893 1.00 91.06 706 LYS A O 1
ATOM 5703 N N . ASP A 1 707 ? -92.885 -30.519 126.419 1.00 91.06 707 ASP A N 1
ATOM 5704 C CA . ASP A 1 707 ? -93.018 -29.937 127.754 1.00 91.06 707 ASP A CA 1
ATOM 5705 C C . ASP A 1 707 ? -94.495 -29.709 128.104 1.00 91.06 707 ASP A C 1
ATOM 5707 O O . ASP A 1 707 ? -94.941 -30.118 129.176 1.00 91.06 707 ASP A O 1
ATOM 5711 N N . LYS A 1 708 ? -95.300 -29.187 127.163 1.00 90.81 708 LYS A N 1
ATOM 5712 C CA . LYS A 1 708 ? -96.767 -29.109 127.299 1.00 90.81 708 LYS A CA 1
ATOM 5713 C C . LYS A 1 708 ? -97.401 -30.482 127.506 1.00 90.81 708 LYS A C 1
ATOM 5715 O O . LYS A 1 708 ? -98.240 -30.638 128.389 1.00 90.81 708 LYS A O 1
ATOM 5720 N N . ARG A 1 709 ? -97.005 -31.485 126.717 1.00 89.25 709 ARG A N 1
ATOM 5721 C CA . ARG A 1 709 ? -97.479 -32.866 126.868 1.00 89.25 709 ARG A CA 1
ATOM 5722 C C . ARG A 1 709 ? -97.102 -33.423 128.239 1.00 89.25 709 ARG A C 1
ATOM 5724 O O . ARG A 1 709 ? -97.966 -33.974 128.899 1.00 89.25 709 ARG A O 1
ATOM 5731 N N . ASN A 1 710 ? -95.859 -33.256 128.684 1.00 89.62 710 ASN A N 1
ATOM 5732 C CA . ASN A 1 710 ? -95.401 -33.725 129.992 1.00 89.62 710 ASN A CA 1
ATOM 5733 C C . ASN A 1 710 ? -96.178 -33.039 131.131 1.00 89.62 710 ASN A C 1
ATOM 5735 O O . ASN A 1 710 ? -96.564 -33.705 132.088 1.00 89.62 710 ASN A O 1
ATOM 5739 N N . ALA A 1 711 ? -96.456 -31.736 131.010 1.00 87.12 711 ALA A N 1
ATOM 5740 C CA . ALA A 1 711 ? -97.299 -31.004 131.953 1.00 87.12 711 ALA A CA 1
ATOM 5741 C C . ALA A 1 711 ? -98.735 -31.554 131.975 1.00 87.12 711 ALA A C 1
ATOM 5743 O O . ALA A 1 711 ? -99.277 -31.788 133.051 1.00 87.12 711 ALA A O 1
ATOM 5744 N N . LEU A 1 712 ? -99.331 -31.829 130.809 1.00 85.56 712 LEU A N 1
ATOM 5745 C CA . LEU A 1 712 ? -100.646 -32.475 130.708 1.00 85.56 712 LEU A CA 1
ATOM 5746 C C . LEU A 1 712 ? -100.640 -33.911 131.258 1.00 85.56 712 LEU A C 1
ATOM 5748 O O . LEU A 1 712 ? -101.566 -34.311 131.948 1.00 85.56 712 LEU A O 1
ATOM 5752 N N . GLU A 1 713 ? -99.595 -34.699 131.013 1.00 85.75 713 GLU A N 1
ATOM 5753 C CA . GLU A 1 713 ? -99.437 -36.032 131.609 1.00 85.75 713 GLU A CA 1
ATOM 5754 C C . GLU A 1 713 ? -99.309 -35.955 133.136 1.00 85.75 713 GLU A C 1
ATOM 5756 O O . GLU A 1 713 ? -99.760 -36.856 133.845 1.00 85.75 713 GLU A O 1
ATOM 5761 N N . GLN A 1 714 ? -98.696 -34.891 133.661 1.00 84.69 714 GLN A N 1
ATOM 5762 C CA . GLN A 1 714 ? -98.588 -34.652 135.095 1.00 84.69 714 GLN A CA 1
ATOM 5763 C C . GLN A 1 714 ? -99.928 -34.227 135.702 1.00 84.69 714 GLN A C 1
ATOM 5765 O O . GLN A 1 714 ? -100.309 -34.782 136.731 1.00 84.69 714 GLN A O 1
ATOM 5770 N N . THR A 1 715 ? -100.693 -33.348 135.046 1.00 83.75 715 THR A N 1
ATOM 5771 C CA . THR A 1 715 ? -102.056 -33.016 135.492 1.00 83.75 715 THR A CA 1
ATOM 5772 C C . THR A 1 715 ? -102.987 -34.225 135.413 1.00 83.75 715 THR A C 1
ATOM 5774 O O . THR A 1 715 ? -103.781 -34.437 136.327 1.00 83.75 715 THR A O 1
ATOM 5777 N N . VAL A 1 716 ? -102.859 -35.074 134.387 1.00 80.69 716 VAL A N 1
ATOM 5778 C CA . VAL A 1 716 ? -103.572 -36.359 134.308 1.00 80.69 716 VAL A CA 1
ATOM 5779 C C . VAL A 1 716 ? -103.175 -37.269 135.472 1.00 80.69 716 VAL A C 1
ATOM 5781 O O . VAL A 1 716 ? -104.062 -37.761 136.160 1.00 80.69 716 VAL A O 1
ATOM 5784 N N . ARG A 1 717 ? -101.879 -37.433 135.778 1.00 81.44 717 ARG A N 1
ATOM 5785 C CA . ARG A 1 717 ? -101.416 -38.210 136.947 1.00 81.44 717 ARG A CA 1
ATOM 5786 C C . ARG A 1 717 ? -101.943 -37.657 138.275 1.00 81.44 717 ARG A C 1
ATOM 5788 O O . ARG A 1 717 ? -102.316 -38.427 139.159 1.00 81.44 717 ARG A O 1
ATOM 5795 N N . GLU A 1 718 ? -102.002 -36.337 138.431 1.00 79.75 718 GLU A N 1
ATOM 5796 C CA . GLU A 1 718 ? -102.596 -35.688 139.604 1.00 79.75 718 GLU A CA 1
ATOM 5797 C C . GLU A 1 718 ? -104.103 -35.953 139.701 1.00 79.75 718 GLU A C 1
ATOM 5799 O O . GLU A 1 718 ? -104.593 -36.271 140.787 1.00 79.75 718 GLU A O 1
ATOM 5804 N N . LEU A 1 719 ? -104.837 -35.886 138.586 1.00 76.62 719 LEU A N 1
ATOM 5805 C CA . LEU A 1 719 ? -106.256 -36.244 138.522 1.00 76.62 719 LEU A CA 1
ATOM 5806 C C . LEU A 1 719 ? -106.476 -37.733 138.825 1.00 76.62 719 LEU A C 1
ATOM 5808 O O . LEU A 1 719 ? -107.340 -38.057 139.634 1.00 76.62 719 LEU A O 1
ATOM 5812 N N . GLU A 1 720 ? -105.657 -38.633 138.281 1.00 76.62 720 GLU A N 1
ATOM 5813 C CA . GLU A 1 720 ? -105.677 -40.064 138.611 1.00 76.62 720 GLU A CA 1
ATOM 5814 C C . GLU A 1 720 ? -105.390 -40.311 140.101 1.00 76.62 720 GLU A C 1
ATOM 5816 O O . GLU A 1 720 ? -106.018 -41.173 140.718 1.00 76.62 720 GLU A O 1
ATOM 5821 N N . SER A 1 721 ? -104.484 -39.540 140.716 1.00 73.00 721 SER A N 1
ATOM 5822 C CA . SER A 1 721 ? -104.227 -39.613 142.161 1.00 73.00 721 SER A CA 1
ATOM 5823 C C . SER A 1 721 ? -105.415 -39.117 142.997 1.00 73.00 721 SER A C 1
ATOM 5825 O O . SER A 1 721 ? -105.729 -39.730 144.016 1.00 73.00 721 SER A O 1
ATOM 5827 N N . LYS A 1 722 ? -106.128 -38.076 142.536 1.00 68.75 722 LYS A N 1
ATOM 5828 C CA . LYS A 1 722 ? -107.361 -37.558 143.160 1.00 68.75 722 LYS A CA 1
ATOM 5829 C C . LYS A 1 722 ? -108.535 -38.532 143.017 1.00 68.75 722 LYS A C 1
ATOM 5831 O O . LYS A 1 722 ? -109.348 -38.662 143.930 1.00 68.75 722 LYS A O 1
ATOM 5836 N N . VAL A 1 723 ? -108.609 -39.264 141.908 1.00 63.69 723 VAL A N 1
ATOM 5837 C CA . VAL A 1 723 ? -109.565 -40.368 141.717 1.00 63.69 723 VAL A CA 1
ATOM 5838 C C . VAL A 1 723 ? -109.227 -41.545 142.645 1.00 63.69 723 VAL A C 1
ATOM 5840 O O . VAL A 1 723 ? -110.112 -42.094 143.290 1.00 63.69 723 VAL A O 1
ATOM 5843 N N . LYS A 1 724 ? -107.941 -41.885 142.814 1.00 61.06 724 LYS A N 1
ATOM 5844 C CA . LYS A 1 724 ? -107.497 -42.925 143.764 1.00 61.06 724 LYS A CA 1
ATOM 5845 C C . LYS A 1 724 ? -107.649 -42.537 145.243 1.00 61.06 724 LYS A C 1
ATOM 5847 O O . LYS A 1 724 ? -107.745 -43.428 146.085 1.00 61.06 724 LYS A O 1
ATOM 5852 N N . SER A 1 725 ? -107.644 -41.247 145.588 1.00 55.97 725 SER A N 1
ATOM 5853 C CA . SER A 1 725 ? -107.888 -40.779 146.962 1.00 55.97 725 SER A CA 1
ATOM 5854 C C . SER A 1 725 ? -109.376 -40.615 147.286 1.00 55.97 725 SER A C 1
ATOM 5856 O O . SER A 1 725 ? -109.755 -40.806 148.437 1.00 55.97 725 SER A O 1
ATOM 5858 N N . SER A 1 726 ? -110.227 -40.358 146.286 1.00 54.62 726 SER A N 1
ATOM 5859 C CA . SER A 1 726 ? -111.696 -40.370 146.425 1.00 54.62 726 SER A CA 1
ATOM 5860 C C . SER A 1 726 ? -112.309 -41.778 146.425 1.00 54.62 726 SER A C 1
ATOM 5862 O O . SER A 1 726 ? -113.466 -41.933 146.798 1.00 54.62 726 SER A O 1
ATOM 5864 N N . SER A 1 727 ? -111.536 -42.820 146.096 1.00 51.75 727 SER A N 1
ATOM 5865 C CA . SER A 1 727 ? -111.970 -44.223 146.155 1.00 51.75 727 SER A CA 1
ATOM 5866 C C . SER A 1 727 ? -111.617 -44.953 147.465 1.00 51.75 727 SER A C 1
ATOM 5868 O O . SER A 1 727 ? -111.721 -46.175 147.512 1.00 51.75 727 SER A O 1
ATOM 5870 N N . LYS A 1 728 ? -111.140 -44.257 148.510 1.00 48.72 728 LYS A N 1
ATOM 5871 C CA . LYS A 1 728 ? -110.752 -44.866 149.806 1.00 48.72 728 LYS A CA 1
ATOM 5872 C C . LYS A 1 728 ? -111.633 -44.463 150.999 1.00 48.72 728 LYS A C 1
ATOM 5874 O O . LYS A 1 728 ? -111.295 -44.805 152.125 1.00 48.72 728 LYS A O 1
ATOM 5879 N N . THR A 1 729 ? -112.746 -43.769 150.769 1.00 45.75 729 THR A N 1
ATOM 5880 C CA . THR A 1 729 ? -113.677 -43.329 151.828 1.00 45.75 729 THR A CA 1
ATOM 5881 C C . THR A 1 729 ? -114.915 -44.204 152.029 1.00 45.75 729 THR A C 1
ATOM 5883 O O . THR A 1 729 ? -115.731 -43.836 152.857 1.00 45.75 729 THR A O 1
ATOM 5886 N N . ASP A 1 730 ? -115.025 -45.369 151.384 1.00 47.09 730 ASP A N 1
ATOM 5887 C CA . ASP A 1 730 ? -116.069 -46.361 151.697 1.00 47.09 730 ASP A CA 1
ATOM 5888 C C . ASP A 1 730 ? -115.474 -47.780 151.763 1.00 47.09 730 ASP A C 1
ATOM 5890 O O . ASP A 1 730 ? -115.447 -48.515 150.772 1.00 47.09 730 ASP A O 1
ATOM 5894 N N . ASN A 1 731 ? -114.911 -48.113 152.930 1.00 37.47 731 ASN A N 1
ATOM 5895 C CA . ASN A 1 731 ? -115.069 -49.392 153.645 1.00 37.47 731 ASN A CA 1
ATOM 5896 C C . ASN A 1 731 ? -114.324 -49.367 154.981 1.00 37.47 731 ASN A C 1
ATOM 5898 O O . ASN A 1 731 ? -113.090 -49.142 154.964 1.00 37.47 731 ASN A O 1
#

Foldseek 3Di:
DDPVLVVVLQVVCVVVVNNDDDDPVCSVVSVVVVVVVVVVVVVVVVVVVVVVVVVVVVVVVVVVCVVVVVVVVVVVVVVVVVVVVVVVVVVVVVVVVVVVVVVVVVVVVVVVVVVVVVVVVVVVVVVVVVVVVVVVPPDDDDDDDDDDDDDDDDDDDDDDDDDDDDDDDDDDDDDDPDDDDDDDDDDDDDDDDDPPVVVVVVVVVVVVVVVVVVVVVVVVVVVVVVVVVVVVVVVVVVPDDPPVVVLVPDPDPPSVVVVVVVVVVVVVVVVVVVVVVVVVVVVVVVVVVVVVVVVVVVVVVVVVVVVVVVVVVVVVVVVVVVVVVVVVVVVVVVVVVVVVVVVVVVVPDDDDDDDDPPVVVVVVVVVVVVVVVVVVVVVVVVVVVVVVVVVVVVVVVVVVVVVVVVVVVVVVVVVVVVVVVVVVVVVVVVVVVVVVVVVVPPDDVVVVVVVVVVVVVVVVVVVVVVVVVVVVVPPPDDDDDDDDDDDDDDDDDDDDDDDPDPVPVVVVVVVVVVVVVVVVVVVVVVVVVVVVVVVVVVVVVVVVVVVVVVVVVVVVVVVVVVVVVVVVVVVVVVVVVVVVVVVVVVVVVVVVVVVVVVVVVVVVVVVVVVVVVVVVVVVVVVVVVVVVVVVVVVVVVVVVVVVVVVVVVVVVVVVVVVVVVVVVVVVVVVVVVVVVVVVVVVVVVVVVVVVVVVVVVVVVVVVVVVVVVVVVVVVVVVVVVVVVVVVPPDD

Radius of gyration: 80.97 Å; chains: 1; bounding box: 219×104×270 Å

Secondary structure (DSSP, 8-state):
--HHHHHHHHHHHHHTT--S---GGGHHHHHHHHHHHHHHHHHHHHHHHHHHHHHHHHHHHHHHHHHHHHHHHHHHHHHHHHHHHHHHHHHHHHHHHHHHHHHHHHHHHHHHHHHHHHHHHHHHHHHHHHHHHHHHH-S-------------------------------------S-----------------S-HHHHHHHHHHHHHHHHHHHHHHHHHHHHHHHHHHHHHHHHHH-PPPHHHHHHH---S-HHHHHHHHHHHHHHHHHHHHHHHHHHHHHHHHHHHHHHHHHHHHHHHHHHHHHHHHHHHHHHHHHHHHHHHHHHHHHHHHHHHHHHHHHHHHHTS-------SSHHHHHHHHHHHHHHHHHHHHHHHHHHHHHHHHHHHHHHHHHHHHHHHHHHHHHHHHHHHHHHHHHHHHHHHHHHHHHHHHHTTTT-HHHHHHHHHHHHHHHHHHHHHHHHHHHHTTS------------PPPP---------S-HHHHHHHHHHHHHHHHHHHHHHHHHHHHHHHHHHHHHHHHHHHHHHHHHHHHHHHHHHHHHHHHHHHHHHHHHHHHHHHHHHHHHHHHHHHHHHHHHHHHHHHHHHHHHHHHHHHHHHHHHHHHHHHHHHHHHHHHHHHHHHHHHHHHHHHHHHHHHHHHHHHHHHHHHHHHHHHHHHHHHHHHHHHHHHHHHHHHHHHHHHHHHHHHHHHHHHHHHHHHHHHHTSS--

pLDDT: mean 78.91, std 20.0, range [27.02, 98.31]

InterPro domains:
  IPR051877 Centriole and Basal Body Structural Protein [PTHR20544] (3-728)

Sequence (731 aa):
MTEWDFKELRAKLDVMGFTQTLPVLAIPLVGAIFGDLVKTTECLRDTKKQVVELLEEKACWELGVEPYKCDNTRLLAECNELHLKILEEREGYELRLCEAERRIRNLQTDSDHLQSHNAQLQAQLDTFLSKQIINASSGKRTPTEVKKRKPFITTVRSGEVLPPSNATATIPSLKCTKCNAGVIQRCAVSSKEGVTAPSEEVTRLENELASAGEQLEFFKRKVESRNREIRRLNGLLSGGRPPAVLAKECCYKEVGALSEDIDLLQREKTELMTQVSEYQDKMHDAMQRALRLEEEKQRLQTNLCELKEAALQVEDQANSEIDAKEAELRQLQIELEKLQKRNDKRSKGRQAAGYDKSTLHDDKHMLNEKINVLTRREEELQIVIEKLKKKLHKVESKMSATQKELQEQVQQNSVTLDEEKIRLKSERDFFQKEYLRLMGKSGSDSEIAFLHAQIKSKDEELHVLRSELCMLSTAKLQLSPRKSENISPPTVSSTYSPSNRSDCVQAAIARVERERDCARVELERMRCERDTLREKQLSSVQLHAEELQTLRVRNEDLQNRIRQLEREYREVNSARIPTETQNALLKEDVAELKKRLSELQTDTENLRRENGQITLINEQNERIIAEYRSKLMLAERQVHKADVRVSTLDSSRESNRNEANQLRTEMASLRQTYITLEHEKDSLVNQLDNKTEKLFKLEVELKDCKDKRNALEQTVRELESKVKSSSKTDN

Organism: Drosophila navojoa (NCBI:txid7232)